Protein AF-A0A9N9NA03-F1 (afdb_monomer)

pLDDT: mean 77.16, std 20.97, range [18.73, 97.06]

Organism: Funneliformis mosseae (NCBI:txid27381)

Solvent-accessible surface area (backbone atoms only — not comparable to full-atom values): 42415 Å² total; per-residue (Å²): 139,78,91,82,86,83,82,83,86,87,76,89,77,85,75,85,78,74,88,87,76,89,76,90,71,92,66,80,55,67,45,73,24,50,6,48,77,30,51,37,33,34,39,37,30,73,83,80,62,50,38,30,40,31,41,61,93,40,67,91,63,52,40,76,57,71,40,74,74,58,75,74,60,81,72,88,59,91,65,48,79,25,54,24,26,35,56,74,34,81,40,78,55,99,85,45,80,44,69,35,32,42,37,37,44,16,36,23,49,70,63,50,47,40,86,78,76,86,76,70,99,81,77,84,80,77,88,72,89,75,80,89,76,89,80,90,81,91,79,93,76,89,79,85,88,79,90,72,88,72,56,69,66,58,56,47,53,57,53,61,73,53,74,72,32,24,30,47,37,29,38,62,71,79,31,38,60,43,69,58,90,51,36,76,43,27,30,53,41,42,40,41,54,79,34,93,91,44,67,56,39,52,37,42,38,38,34,36,63,84,27,36,42,34,39,45,41,56,58,88,49,66,49,72,74,74,78,78,85,77,90,76,96,68,61,78,83,78,73,54,37,52,51,81,73,63,49,77,68,43,80,43,70,64,59,70,64,58,52,52,48,59,66,60,37,86,77,85,53,62,51,66,64,53,56,62,61,22,51,56,77,51,29,42,46,45,85,45,72,58,95,88,34,52,30,40,41,32,26,31,65,84,81,72,39,82,72,48,64,32,61,59,55,74,74,61,57,74,69,51,48,61,73,46,58,63,32,64,30,62,27,84,73,64,42,40,35,42,40,28,61,4,19,21,31,41,36,35,27,34,59,86,76,31,44,69,52,42,72,51,72,40,92,71,33,29,26,35,73,42,50,37,34,31,81,90,61,44,27,38,41,34,36,29,18,58,42,92,92,45,72,56,26,42,35,41,36,35,58,69,49,88,54,93,65,25,60,40,77,47,70,90,30,58,89,79,51,50,102,61,68,65,48,78,47,71,26,66,53,36,45,36,39,32,37,69,85,82,64,48,78,43,56,52,74,73,37,68,71,46,50,54,63,71,47,74,83,81,66,57,97,50,76,66,45,74,49,86,64,67,71,81,78,50,85,84,51,101,59,86,78,33,33,44,36,30,43,71,87,60,54,68,48,58,58,83,40,79,89,54,48,84,66,60,90,78,90,80,91,57,43,55,57,82,67,86,70,52,64,32,44,32,33,30,22,34,91,82,55,30,31,37,40,40,37,45,52,49,40,38,38,31,38,37,29,92,46,95,90,46,78,76,37,83,75,41,44,40,56,62,92,60,80,58,51,62,41,78,78,45,45,25,43,24,75,74,31,37,40,35,36,36,35,40,62,42,96,87,47,96,66,75,52,74,48,77,46,41,44,82,43,103,58,60,59,64,51,32,38,27,48,34,42,23,56,49,48,79,44,66,84,50,28,74,52,72,70,28,39,52,52,45,54,52,49,55,52,52,48,52,53,49,53,52,55,42,42,79,74,39,33,55,49,40,22,41,40,33,63,62,65,48,34,62,50,26,33,54,72,26,65,39,58,74,57,53,47,52,43,72,64,40,61,86,88,44,72,75,51,51,78,40,64,74,91,55,53,53,39,72,74,77,44,82,45,78,35,61,63,59,52,45,50,65,67,29,68,93,44,90,83,63,65,81,82,127

Sequence (726 aa):
MSFKKVEEIITEQSSNEYLSHHDTNLYPTLHVAISPNGQQVATFNTVTLELNMGKVNSLSEISPIKCDALHDIDTSARLVWSLAISNPIDQVDNGDVHAETLIALSCFDEKDMMLGKSLSPTASLTYQHQLGTSSGKDGEIEFHHSSYEVNDEEKARELIKSMSAATWVISTWREVRISTEVDEFGGLVRFLDDDPLDPHTATILVLNVNGIAKTSFNMDNITIKKPPTYDDYSSWWEKLPIFLQPAPRQELIFPLKVQAELKKLYQNTPCLELLSRSIENDYFIIEDYKDRMQVVEMYNMRTNQLEMVFHQRAESVATSFGHGSPAVAISRHKTLLAYCRGANSITIYLMENSLEISTQCFPHIERILLLDFINEDESLLIIAQEKENSPPLIIIWDLFSYMDNAIRVLRDTKKLFPFQQYRLVRNCGTILLIDNSDGSVIPILNDPFIKNILVPSFISKRELIELRLQYLHDSEWDQAVCHTIFNQNGEYFDADSELEKSSIIVNDMEPWVHNKDYGRISAFLDDEKTTQLFIGETTLQVWYRKNKRSKKRLKYIWVIPTKGILIIKSLEIGKREFKVTLSSQSTQSYRENNVVIHWPFKRNTVDDACSALRYLYEKRDDPAGPKKQQHYENLVHKIETSIRKFILKRPVIWRLIDVRYNVMASLVYGRRINLVQQILNTKDSDFSMRYLHTPRLYEWPKKPKKSDLEIAIKCSEGRQRDVVMI

Nearest PDB structures (foldseek):
  7mq9-assembly1_LS  TM=5.103E-01  e=8.212E-05  Homo sapiens
  5o9z-assembly1_L  TM=3.763E-01  e=3.182E-05  Homo sapiens
  5oql-assembly1_d  TM=3.849E-01  e=4.083E-05  Thermochaetoides thermophila DSM 1495
  8h6l-assembly1_4Z  TM=3.999E-01  e=6.087E-05  Homo sapiens
  6ahd-assembly1_Y  TM=3.999E-01  e=5.791E-05  Homo sapiens

Radius of gyration: 33.77 Å; Cα contacts (8 Å, |Δi|>4): 1326; chains: 1; bounding box: 98×68×99 Å

Secondary structure (DSSP, 8-state):
-------------------------SS-SEEEEE-TTS-EEEEEETTT--EEEEEGGGGGG-EE---GGGTT----S--EEEEEEPPPEEEEETTEEEEE-EEEEEEE-TGGG-------S--------------------PPP-------HHHHHHHHHTS---EEEEEETTTTEEEB-TTTT--SEEEEPPPBTTBTTEEEEEEEETTEEEEEEEEGGG---PPPPSS-----GGGGS-B-SSPPPPEEEPPPHHHHHHHHHGGGTS-HHHHHHHSEETTEEEEEEEETTEEEEEEEETTTTEEEEEEEPPHHHHHT-------EEEE-TTS-EEEEE-SSSEEEEEETTT--EEEEEE-TT-SEEEEEEEETTTTEEEEEEESSTTSPPEEEEEETT--STTSEEEE---TTTS-SS-EEEEEETTEEEEEETTT--EEEGGGSHHHHHHHS-S---SSPPEEP--GGGTS---SS--SEEEE-TTS-EEETT-TTTTTT-S-S---TT---SS--EEEEESSTTS-EEEEE-SSEEEEEE-SSTTSPPEEEEEEE-SSSS-EEEEEEEEETTEEEEEEEEEETTEEEEEEEEEEETSSS-HHHHHHHHHHHHHHTTT-S-SHHHHHHHHHHHHHHHHHHHHHHHH-HHHHHHHHHHH-HHHHHHHTT-HHHHHHHHS--TT-GGGS------SEETTTEE---HHHHHHHHHTT-TTSSS--

Mean predicted aligned error: 13.53 Å

Foldseek 3Di:
DDDDDDDDDDDDDDDPPDDDDDDPPPAFQKDKEAAQQRFKMWIAGLVVRWIWIDTPVCPVPIDTQQEPVSVPDDSVDPKYKAKYKYAFFWDADPNDTDTKIKIKMWIDDLVQAAPDDPPDPDDPPPPDDDDDDDDDDDDDDDDDDDDDDDDVVVVVVVVVVDDQIAMWMAIRVVSYTEDDPRGRHGAHKYWAHADPVQRQKIKMWGDTLFFIKIWMARNNQQDQDDDPPDDDPDDPVVRHRYRPDTGDIDGDGDDPVLNVCSNVVPPPDGSRVVQVQQDERQWGWDWDQDPNWIKIWIAGNVVRGTQDIATDDPVLVVQWAAADDKEWEAALLNQWIWIDRQTQKIWIAGSFHNDTLFMDGDPQFRGWDYWYADDRNQWIWTWTHSDVLADTKIWIARQLDPDPLNIDIGRPCCVVVPSADWDWHDHNRWIWIAGSVVRDIDGPCVDPVNVVSVDRPPPPPDDWAWADPVVVVDPPDPDQQQEWEAERVNDIDRCPPPVCVLLDPDDDQCLLDPDPSHHKYKYQQDNSSQWMWIFGFFKTWIWGDPDSPGDIATDAMAGHPDPGGWDWPIWIGYNQWIWTWTWGDDPVDPDIDIDIDIPPPPDDRLLRLLLVLLVLLVSQVRRDDDVSNVSSVVVNVSSLVVNVVCCVVCLSSLSSCCSQRVSLLSCLSSVVQVVNCCLQVPDPPDPSSPPSHDWDQAHPPGHGDDTSVNSNVVVCPPPPPSPPDD

Structure (mmCIF, N/CA/C/O backbone):
data_AF-A0A9N9NA03-F1
#
_entry.id   AF-A0A9N9NA03-F1
#
loop_
_atom_site.group_PDB
_atom_site.id
_atom_site.type_symbol
_atom_site.label_atom_id
_atom_site.label_alt_id
_atom_site.label_comp_id
_atom_site.label_asym_id
_atom_site.label_entity_id
_atom_site.label_seq_id
_atom_site.pdbx_PDB_ins_code
_atom_site.Cartn_x
_atom_site.Cartn_y
_atom_site.Cartn_z
_atom_site.occupancy
_atom_site.B_iso_or_equiv
_atom_site.auth_seq_id
_atom_site.auth_comp_id
_atom_site.auth_asym_id
_atom_site.auth_atom_id
_atom_site.pdbx_PDB_model_num
ATOM 1 N N . MET A 1 1 ? 25.439 -39.654 29.812 1.00 26.84 1 MET A N 1
ATOM 2 C CA . MET A 1 1 ? 26.050 -38.907 30.936 1.00 26.84 1 MET A CA 1
ATOM 3 C C . MET A 1 1 ? 25.451 -37.513 30.911 1.00 26.84 1 MET A C 1
ATOM 5 O O . MET A 1 1 ? 25.436 -36.938 29.843 1.00 26.84 1 MET A O 1
ATOM 9 N N . SER A 1 2 ? 24.941 -36.878 31.952 1.00 21.22 2 SER A N 1
ATOM 10 C CA . SER A 1 2 ? 24.704 -37.194 33.359 1.00 21.22 2 SER A CA 1
ATOM 11 C C . SER A 1 2 ? 24.062 -35.907 33.889 1.00 21.22 2 SER A C 1
ATOM 13 O O . SER A 1 2 ? 24.699 -34.858 33.825 1.00 21.22 2 SER A O 1
ATOM 15 N N . PHE A 1 3 ? 22.806 -35.965 34.330 1.00 18.73 3 PHE A N 1
ATOM 16 C CA . PHE A 1 3 ? 22.117 -34.843 34.969 1.00 18.73 3 PHE A CA 1
ATOM 17 C C . PHE A 1 3 ? 22.853 -34.429 36.254 1.00 18.73 3 PHE A C 1
ATOM 19 O O . PHE A 1 3 ? 23.290 -35.293 37.014 1.00 18.73 3 PHE A O 1
ATOM 26 N N . LYS A 1 4 ? 22.920 -33.126 36.551 1.00 22.53 4 LYS A N 1
ATOM 27 C CA . LYS A 1 4 ? 23.076 -32.649 37.932 1.00 22.53 4 LYS A CA 1
ATOM 28 C C . LYS A 1 4 ? 21.946 -31.691 38.290 1.00 22.53 4 LYS A C 1
ATOM 30 O O . LYS A 1 4 ? 21.875 -30.564 37.818 1.00 22.53 4 LYS A O 1
ATOM 35 N N . LYS A 1 5 ? 21.078 -32.249 39.125 1.00 20.97 5 LYS A N 1
ATOM 36 C CA . LYS A 1 5 ? 20.064 -31.651 39.984 1.00 20.97 5 LYS A CA 1
ATOM 37 C C . LYS A 1 5 ? 20.778 -30.901 41.120 1.00 20.97 5 LYS A C 1
ATOM 39 O O . LYS A 1 5 ? 21.728 -31.452 41.676 1.00 20.97 5 LYS A O 1
ATOM 44 N N . VAL A 1 6 ? 20.315 -29.708 41.481 1.00 22.52 6 VAL A N 1
ATOM 45 C CA . VAL A 1 6 ? 20.455 -29.167 42.842 1.00 22.52 6 VAL A CA 1
ATOM 46 C C . VAL A 1 6 ? 19.093 -28.592 43.214 1.00 22.52 6 VAL A C 1
ATOM 48 O O . VAL A 1 6 ? 18.613 -27.662 42.572 1.00 22.52 6 VAL A O 1
ATOM 51 N N . GLU A 1 7 ? 18.461 -29.245 44.184 1.00 22.05 7 GLU A N 1
ATOM 52 C CA . GLU A 1 7 ? 17.242 -28.824 44.872 1.00 22.05 7 GLU A CA 1
ATOM 53 C C . GLU A 1 7 ? 17.561 -27.755 45.930 1.00 22.05 7 GLU A C 1
ATOM 55 O O . GLU A 1 7 ? 18.606 -27.810 46.574 1.00 22.05 7 GLU A O 1
ATOM 60 N N . GLU A 1 8 ? 16.621 -26.813 46.044 1.00 22.78 8 GLU A N 1
ATOM 61 C CA . GLU A 1 8 ? 16.106 -26.124 47.239 1.00 22.78 8 GLU A CA 1
ATOM 62 C C . GLU A 1 8 ? 17.057 -25.595 48.322 1.00 22.78 8 GLU A C 1
ATOM 64 O O . GLU A 1 8 ? 17.647 -26.350 49.087 1.00 22.78 8 GLU A O 1
ATOM 69 N N . ILE A 1 9 ? 16.978 -24.274 48.538 1.00 22.16 9 ILE A N 1
ATOM 70 C CA . ILE A 1 9 ? 16.694 -23.721 49.871 1.00 22.16 9 ILE A CA 1
ATOM 71 C C . ILE A 1 9 ? 15.591 -22.665 49.716 1.00 22.16 9 ILE A C 1
ATOM 73 O O . ILE A 1 9 ? 15.812 -21.575 49.191 1.00 22.16 9 ILE A O 1
ATOM 77 N N . ILE A 1 10 ? 14.392 -23.036 50.162 1.00 22.62 10 ILE A N 1
ATOM 78 C CA . ILE A 1 10 ? 13.297 -22.134 50.510 1.00 22.62 10 ILE A CA 1
ATOM 79 C C . ILE A 1 10 ? 13.674 -21.490 51.847 1.00 22.62 10 ILE A C 1
ATOM 81 O O . ILE A 1 10 ? 13.855 -22.188 52.841 1.00 22.62 10 ILE A O 1
ATOM 85 N N . THR A 1 11 ? 13.747 -20.165 51.877 1.00 22.81 11 THR A N 1
ATOM 86 C CA . THR A 1 11 ? 13.498 -19.391 53.096 1.00 22.81 11 THR A CA 1
ATOM 87 C C . THR A 1 11 ? 12.529 -18.281 52.745 1.00 22.81 11 THR A C 1
ATOM 89 O O . THR A 1 11 ? 12.858 -17.352 52.010 1.00 22.81 11 THR A O 1
ATOM 92 N N . GLU A 1 12 ? 11.318 -18.447 53.263 1.00 24.17 12 GLU A N 1
ATOM 93 C CA . GLU A 1 12 ? 10.275 -17.445 53.367 1.00 24.17 12 GLU A CA 1
ATOM 94 C C . GLU A 1 12 ? 10.830 -16.177 54.028 1.00 24.17 12 GLU A C 1
ATOM 96 O O . GLU A 1 12 ? 11.242 -16.184 55.187 1.00 24.17 12 GLU A O 1
ATOM 101 N N . GLN A 1 13 ? 10.778 -15.062 53.307 1.00 22.81 13 GLN A N 1
ATOM 102 C CA . GLN A 1 13 ? 10.410 -13.794 53.917 1.00 22.81 13 GLN A CA 1
ATOM 103 C C . GLN A 1 13 ? 9.204 -13.265 53.159 1.00 22.81 13 GLN A C 1
ATOM 105 O O . GLN A 1 13 ? 9.291 -12.679 52.084 1.00 22.81 13 GLN A O 1
ATOM 110 N N . SER A 1 14 ? 8.056 -13.562 53.753 1.00 24.70 14 SER A N 1
ATOM 111 C CA . SER A 1 14 ? 6.792 -12.890 53.543 1.00 24.70 14 SER A CA 1
ATOM 112 C C . SER A 1 14 ? 6.958 -11.379 53.725 1.00 24.70 14 SER A C 1
ATOM 114 O O . SER A 1 14 ? 7.110 -10.901 54.850 1.00 24.70 14 SER A O 1
ATOM 116 N N . SER A 1 15 ? 6.839 -10.619 52.647 1.00 22.41 15 SER A N 1
ATOM 117 C CA . SER A 1 15 ? 6.309 -9.259 52.701 1.00 22.41 15 SER A CA 1
ATOM 118 C C . SER A 1 15 ? 4.974 -9.255 51.964 1.00 22.41 15 SER A C 1
ATOM 120 O O . SER A 1 15 ? 4.866 -8.947 50.781 1.00 22.41 15 SER A O 1
ATOM 122 N N . ASN A 1 16 ? 3.944 -9.653 52.714 1.00 25.59 16 ASN A N 1
ATOM 123 C CA . ASN A 1 16 ? 2.591 -9.149 52.533 1.00 25.59 16 ASN A CA 1
ATOM 124 C C . ASN A 1 16 ? 2.648 -7.617 52.629 1.00 25.59 16 ASN A C 1
ATOM 126 O O . ASN A 1 16 ? 2.580 -7.073 53.727 1.00 25.59 16 ASN A O 1
ATOM 130 N N . GLU A 1 17 ? 2.730 -6.927 51.499 1.00 21.59 17 GLU A N 1
ATOM 131 C CA . GLU A 1 17 ? 2.153 -5.589 51.371 1.00 21.59 17 GLU A CA 1
ATOM 132 C C . GLU A 1 17 ? 0.958 -5.700 50.429 1.00 21.59 17 GLU A C 1
ATOM 134 O O . GLU A 1 17 ? 1.015 -5.480 49.222 1.00 21.59 17 GLU A O 1
ATOM 139 N N . TYR A 1 18 ? -0.146 -6.143 51.028 1.00 22.70 18 TYR A N 1
ATOM 140 C CA . TYR A 1 18 ? -1.476 -5.903 50.504 1.00 22.70 18 TYR A CA 1
ATOM 141 C C . TYR A 1 18 ? -1.729 -4.394 50.457 1.00 22.70 18 TYR A C 1
ATOM 143 O O . TYR A 1 18 ? -1.482 -3.695 51.435 1.00 22.70 18 TYR A O 1
ATOM 151 N N . LEU A 1 19 ? -2.291 -3.955 49.329 1.00 34.03 19 LEU A N 1
ATOM 152 C CA . LEU A 1 19 ? -3.301 -2.902 49.210 1.00 34.03 19 LEU A CA 1
ATOM 153 C C . LEU A 1 19 ? -3.266 -1.779 50.262 1.00 34.03 19 LEU A C 1
ATOM 155 O O . LEU A 1 19 ? -3.949 -1.869 51.278 1.00 34.03 19 LEU A O 1
ATOM 159 N N . SER A 1 20 ? -2.651 -0.648 49.912 1.00 24.62 20 SER A N 1
ATOM 160 C CA . SER A 1 20 ? -3.235 0.670 50.207 1.00 24.62 20 SER A CA 1
ATOM 161 C C . SER A 1 20 ? -2.508 1.792 49.460 1.00 24.62 20 SER A C 1
ATOM 163 O O . SER A 1 20 ? -1.786 2.578 50.063 1.00 24.62 20 SER A O 1
ATOM 165 N N . HIS A 1 21 ? -2.749 1.932 48.159 1.00 23.14 21 HIS A N 1
ATOM 166 C CA . HIS A 1 21 ? -2.772 3.264 47.558 1.00 23.14 21 HIS A CA 1
ATOM 167 C C . HIS A 1 21 ? -3.970 3.351 46.615 1.00 23.14 21 HIS A C 1
ATOM 169 O O . HIS A 1 21 ? -4.101 2.603 45.653 1.00 23.14 21 HIS A O 1
ATOM 175 N N . HIS A 1 22 ? -4.905 4.219 46.994 1.00 28.77 22 HIS A N 1
ATOM 176 C CA . HIS A 1 22 ? -6.029 4.642 46.180 1.00 28.77 22 HIS A CA 1
ATOM 177 C C . HIS A 1 22 ? -5.500 5.382 44.944 1.00 28.77 22 HIS A C 1
ATOM 179 O O . HIS A 1 22 ? -5.194 6.566 45.046 1.00 28.77 22 HIS A O 1
ATOM 185 N N . ASP A 1 23 ? -5.429 4.712 43.793 1.00 27.19 23 ASP A N 1
ATOM 186 C CA . ASP A 1 23 ? -5.342 5.387 42.494 1.00 27.19 23 ASP A CA 1
ATOM 187 C C . ASP A 1 23 ? -6.761 5.664 41.988 1.00 27.19 23 ASP A C 1
ATOM 189 O O . ASP A 1 23 ? -7.542 4.765 41.669 1.00 27.19 23 ASP A O 1
ATOM 193 N N . THR A 1 24 ? -7.128 6.939 41.972 1.00 29.62 24 THR A N 1
ATOM 194 C CA . THR A 1 24 ? -8.460 7.447 41.632 1.00 29.62 24 THR A CA 1
ATOM 195 C C . THR A 1 24 ? -8.711 7.649 40.132 1.00 29.62 24 THR A C 1
ATOM 197 O O . THR A 1 24 ? -9.768 8.161 39.800 1.00 29.62 24 THR A O 1
ATOM 200 N N . ASN A 1 25 ? -7.844 7.195 39.215 1.00 41.09 25 ASN A N 1
ATOM 201 C CA . ASN A 1 25 ? -8.033 7.367 37.761 1.00 41.09 25 ASN A CA 1
ATOM 202 C C . ASN A 1 25 ? -7.720 6.083 36.961 1.00 41.09 25 ASN A C 1
ATOM 204 O O . ASN A 1 25 ? -6.681 5.996 36.312 1.00 41.09 25 ASN A O 1
ATOM 208 N N . LEU A 1 26 ? -8.598 5.071 36.992 1.00 53.31 26 LEU A N 1
ATOM 209 C CA . LEU A 1 26 ? -8.409 3.847 36.184 1.00 53.31 26 LEU A CA 1
ATOM 210 C C . LEU A 1 26 ? -8.771 4.017 34.693 1.00 53.31 26 LEU A C 1
ATOM 212 O O . LEU A 1 26 ? -8.315 3.226 33.871 1.00 53.31 26 LEU A O 1
ATOM 216 N N . TYR A 1 27 ? -9.561 5.034 34.334 1.00 65.75 27 TYR A N 1
ATOM 217 C CA . TYR A 1 27 ? -10.072 5.238 32.975 1.00 65.75 27 TYR A CA 1
ATOM 218 C C . TYR A 1 27 ? -9.761 6.654 32.473 1.00 65.75 27 TYR A C 1
ATOM 220 O O . TYR A 1 27 ? -9.756 7.595 33.271 1.00 65.75 27 TYR A O 1
ATOM 228 N N . PRO A 1 28 ? -9.457 6.823 31.172 1.00 72.19 28 PRO A N 1
ATOM 229 C CA . PRO A 1 28 ? -9.127 8.129 30.623 1.00 72.19 28 PRO A CA 1
ATOM 230 C C . PRO A 1 28 ? -10.335 9.066 30.685 1.00 72.19 28 PRO A C 1
ATOM 232 O O . PRO A 1 28 ? -11.451 8.659 30.396 1.00 72.19 28 PRO A O 1
ATOM 235 N N . THR A 1 29 ? -10.098 10.334 31.009 1.00 82.50 29 THR A N 1
ATOM 236 C CA . THR A 1 29 ? -11.147 11.366 31.054 1.00 82.50 29 THR A CA 1
ATOM 237 C C . THR A 1 29 ? -11.575 11.827 29.663 1.00 82.50 29 THR A C 1
ATOM 239 O O . THR A 1 29 ? -12.730 12.171 29.445 1.00 82.50 29 THR A O 1
ATOM 242 N N . LEU A 1 30 ? -10.649 11.828 28.702 1.00 87.75 30 LEU A N 1
ATOM 243 C CA . LEU A 1 30 ? -10.904 12.219 27.318 1.00 87.75 30 LEU A CA 1
ATOM 244 C C . LEU A 1 30 ? -10.993 10.982 26.420 1.00 87.75 30 LEU A C 1
ATOM 246 O O . LEU A 1 30 ? -10.099 10.140 26.419 1.00 87.75 30 LEU A O 1
ATOM 250 N N . HIS A 1 31 ? -12.018 10.879 25.589 1.00 90.06 31 HIS A N 1
ATOM 251 C CA . HIS A 1 31 ? -12.157 9.854 24.557 1.00 90.06 31 HIS A CA 1
ATOM 252 C C . HIS A 1 31 ? -12.099 10.512 23.187 1.00 90.06 31 HIS A C 1
ATOM 254 O O . HIS A 1 31 ? -12.648 11.591 22.997 1.00 90.06 31 HIS A O 1
ATOM 260 N N . VAL A 1 32 ? -11.420 9.871 22.236 1.00 93.06 32 VAL A N 1
ATOM 261 C CA . VAL A 1 32 ? -11.259 10.383 20.872 1.00 93.06 32 VAL A CA 1
ATOM 262 C C . VAL A 1 32 ? -11.540 9.257 19.891 1.00 93.06 32 VAL A C 1
ATOM 264 O O . VAL A 1 32 ? -11.045 8.141 20.066 1.00 93.06 32 VAL A O 1
ATOM 267 N N . ALA A 1 33 ? -12.319 9.552 18.858 1.00 94.12 33 ALA A N 1
ATOM 268 C CA . ALA A 1 33 ? -12.650 8.622 17.789 1.00 94.12 33 ALA A CA 1
ATOM 269 C C . ALA A 1 33 ? -12.425 9.271 16.423 1.00 94.12 33 ALA A C 1
ATOM 271 O O . ALA A 1 33 ? -12.601 10.477 16.275 1.00 94.12 33 ALA A O 1
ATOM 272 N N . ILE A 1 34 ? -12.049 8.461 15.434 1.00 94.38 34 ILE A N 1
ATOM 273 C CA . ILE A 1 34 ? -11.840 8.880 14.043 1.00 94.38 34 ILE A CA 1
ATOM 274 C C . ILE A 1 34 ? -12.812 8.091 13.168 1.00 94.38 34 ILE A C 1
ATOM 276 O O . ILE A 1 34 ? -12.927 6.872 13.340 1.00 94.38 34 ILE A O 1
ATOM 280 N N . SER A 1 35 ? -13.482 8.762 12.230 1.00 94.38 35 SER A N 1
ATOM 281 C CA . SER A 1 35 ? -14.422 8.113 11.308 1.00 94.38 35 SER A CA 1
ATOM 282 C C . SER A 1 35 ? -13.736 7.040 10.450 1.00 94.38 35 SER A C 1
ATOM 284 O O . SER A 1 35 ? -12.522 7.129 10.235 1.00 94.38 35 SER A O 1
ATOM 286 N N . PRO A 1 36 ? -14.467 6.024 9.949 1.00 92.19 36 PRO A N 1
ATOM 287 C CA . PRO A 1 36 ? -13.928 4.975 9.072 1.00 92.19 36 PRO A CA 1
ATOM 288 C C . PRO A 1 36 ? -13.042 5.487 7.925 1.00 92.19 36 PRO A C 1
ATOM 290 O O . PRO A 1 36 ? -11.953 4.964 7.705 1.00 92.19 36 PRO A O 1
ATOM 293 N N . ASN A 1 37 ? -13.439 6.573 7.261 1.00 90.12 37 ASN A N 1
ATOM 294 C CA . ASN A 1 37 ? -12.686 7.192 6.166 1.00 90.12 37 ASN A CA 1
ATOM 295 C C . ASN A 1 37 ? -11.498 8.074 6.612 1.00 90.12 37 ASN A C 1
ATOM 297 O O . ASN A 1 37 ? -10.807 8.650 5.769 1.00 90.12 37 ASN A O 1
ATOM 301 N N . GLY A 1 38 ? -11.267 8.219 7.920 1.00 90.31 38 GLY A N 1
ATOM 302 C CA . GLY A 1 38 ? -10.149 8.974 8.482 1.00 90.31 38 GLY A CA 1
ATOM 303 C C . GLY A 1 38 ? -10.307 10.501 8.487 1.00 90.31 38 GLY A C 1
ATOM 304 O O . GLY A 1 38 ? -9.324 11.185 8.775 1.00 90.31 38 GLY A O 1
ATOM 305 N N . GLN A 1 39 ? -11.481 11.053 8.148 1.00 91.31 39 GLN A N 1
ATOM 306 C CA . GLN A 1 39 ? -11.662 12.498 7.918 1.00 91.31 39 GLN A CA 1
ATOM 307 C C . GLN A 1 39 ? -12.278 13.270 9.091 1.00 91.31 39 GLN A C 1
ATOM 309 O O . GLN A 1 39 ? -11.923 14.436 9.297 1.00 91.31 39 GLN A O 1
ATOM 314 N N . GLN A 1 40 ? -13.192 12.653 9.841 1.00 93.56 40 GLN A N 1
ATOM 315 C CA . GLN A 1 40 ? -13.866 13.271 10.985 1.00 93.56 40 GLN A CA 1
ATOM 316 C C . GLN A 1 40 ? -13.257 12.783 12.294 1.00 93.56 40 GLN A C 1
ATOM 318 O O . GLN A 1 40 ? -12.793 11.646 12.397 1.00 93.56 40 GLN A O 1
ATOM 323 N N . VAL A 1 41 ? -13.286 13.646 13.303 1.00 94.88 41 VAL A N 1
ATOM 324 C CA . VAL A 1 41 ? -12.875 13.340 14.669 1.00 94.88 41 VAL A CA 1
ATOM 325 C C . VAL A 1 41 ? -13.981 13.744 15.636 1.00 94.88 41 VAL A C 1
ATOM 327 O O . VAL A 1 41 ? -14.576 14.812 15.495 1.00 94.88 41 VAL A O 1
ATOM 330 N N . ALA A 1 42 ? -14.241 12.894 16.623 1.00 95.06 42 ALA A N 1
ATOM 331 C CA . ALA A 1 42 ? -15.073 13.215 17.776 1.00 95.06 42 ALA A CA 1
ATOM 332 C C . ALA A 1 42 ? -14.227 13.169 19.045 1.00 95.06 42 ALA A C 1
ATOM 334 O O . ALA A 1 42 ? -13.369 12.289 19.181 1.00 95.06 42 ALA A O 1
ATOM 335 N N . THR A 1 43 ? -14.491 14.080 19.978 1.00 93.62 43 THR A N 1
ATOM 336 C CA . THR A 1 43 ? -13.910 14.062 21.321 1.00 93.62 43 THR A CA 1
ATOM 337 C C . THR A 1 43 ? -15.011 14.106 22.370 1.00 93.62 43 THR A C 1
ATOM 339 O O . THR A 1 43 ? -16.006 14.803 22.200 1.00 93.62 43 THR A O 1
ATOM 342 N N . PHE A 1 44 ? -14.847 13.351 23.451 1.00 91.56 44 PHE A N 1
ATOM 343 C CA . PHE A 1 44 ? -15.792 13.323 24.563 1.00 91.56 44 PHE A CA 1
ATOM 344 C C . PHE A 1 44 ? -15.042 13.379 25.886 1.00 91.56 44 PHE A C 1
ATOM 346 O O . PHE A 1 44 ? -14.154 12.558 26.123 1.00 91.56 44 PHE A O 1
ATOM 353 N N . ASN A 1 45 ? -15.386 14.338 26.739 1.00 88.50 45 ASN A N 1
ATOM 354 C CA . ASN A 1 45 ? -14.829 14.454 28.080 1.00 88.50 45 ASN A CA 1
ATOM 355 C C . ASN A 1 45 ? -15.831 13.900 29.100 1.00 88.50 45 ASN A C 1
ATOM 357 O O . ASN A 1 45 ? -16.909 14.453 29.273 1.00 88.50 45 ASN A O 1
ATOM 361 N N . THR A 1 46 ? -15.473 12.829 29.804 1.00 84.06 46 THR A N 1
ATOM 362 C CA . THR A 1 46 ? -16.365 12.146 30.756 1.00 84.06 46 THR A CA 1
ATOM 363 C C . THR A 1 46 ? -16.637 12.961 32.022 1.00 84.06 46 THR A C 1
ATOM 365 O O . THR A 1 46 ? -17.564 12.640 32.759 1.00 84.06 46 THR A O 1
ATOM 368 N N . VAL A 1 47 ? -15.818 13.981 32.309 1.00 82.12 47 VAL A N 1
ATOM 369 C CA . VAL A 1 47 ? -15.946 14.845 33.493 1.00 82.12 47 VAL A CA 1
ATOM 370 C C . VAL A 1 47 ? -16.836 16.046 33.193 1.00 82.12 47 VAL A C 1
ATOM 372 O O . VAL A 1 47 ? -17.721 16.357 33.983 1.00 82.12 47 VAL A O 1
ATOM 375 N N . THR A 1 48 ? -16.608 16.725 32.064 1.00 84.50 48 THR A N 1
ATOM 376 C CA . THR A 1 48 ? -17.427 17.883 31.655 1.00 84.50 48 THR A CA 1
ATOM 377 C C . THR A 1 48 ? -18.680 17.480 30.879 1.00 84.50 48 THR A C 1
ATOM 379 O O . THR A 1 48 ? -19.572 18.305 30.714 1.00 84.50 48 THR A O 1
ATOM 382 N N . LEU A 1 49 ? -18.755 16.224 30.418 1.00 84.75 49 LEU A N 1
ATOM 383 C CA . LEU A 1 49 ? -19.766 15.700 29.490 1.00 84.75 49 LEU A CA 1
ATOM 384 C C . LEU A 1 49 ? -19.826 16.464 28.158 1.00 84.75 49 LEU A C 1
ATOM 386 O O . LEU A 1 49 ? -20.807 16.382 27.422 1.00 84.75 49 LEU A O 1
ATOM 390 N N . GLU A 1 50 ? -18.755 17.182 27.818 1.00 88.25 50 GLU A N 1
ATOM 391 C CA . GLU A 1 50 ? -18.647 17.911 26.560 1.00 88.25 50 GLU A CA 1
ATOM 392 C C . GLU A 1 50 ? -18.326 16.943 25.422 1.00 88.25 50 GLU A C 1
ATOM 394 O O . GLU A 1 50 ? -17.283 16.278 25.413 1.00 88.25 50 GLU A O 1
ATOM 399 N N . LEU A 1 51 ? -19.234 16.893 24.449 1.00 91.56 51 LEU A N 1
ATOM 400 C CA . LEU A 1 51 ? -19.064 16.183 23.193 1.00 91.56 51 LEU A CA 1
ATOM 401 C C . LEU A 1 51 ? -18.745 17.187 22.090 1.00 91.56 51 LEU A C 1
ATOM 403 O O . LEU A 1 51 ? -19.506 18.125 21.860 1.00 91.56 51 LEU A O 1
ATOM 407 N N . ASN A 1 52 ? -17.645 16.969 21.377 1.00 92.44 52 ASN A N 1
ATOM 408 C CA . ASN A 1 52 ? -17.235 17.829 20.279 1.00 92.44 52 ASN A CA 1
ATOM 409 C C . ASN A 1 52 ? -16.932 17.031 19.012 1.00 92.44 52 ASN A C 1
ATOM 411 O O . ASN A 1 52 ? -16.569 15.854 19.063 1.00 92.44 52 ASN A O 1
ATOM 415 N N . MET A 1 53 ? -17.032 17.702 17.868 1.00 92.94 53 MET A N 1
ATOM 416 C CA . MET A 1 53 ? -16.776 17.130 16.551 1.00 92.94 53 MET A CA 1
ATOM 417 C C . MET A 1 53 ? -16.036 18.128 15.665 1.00 92.94 53 MET A C 1
ATOM 419 O O . MET A 1 53 ? -16.248 19.335 15.748 1.00 92.94 53 MET A O 1
ATOM 423 N N . GLY A 1 54 ? -15.166 17.627 14.797 1.00 90.94 54 GLY A N 1
ATOM 424 C CA . GLY A 1 54 ? -14.537 18.434 13.764 1.00 90.94 54 GLY A CA 1
ATOM 425 C C . GLY A 1 54 ? -13.844 17.585 12.711 1.00 90.94 54 GLY A C 1
ATOM 426 O O . GLY A 1 54 ? -13.911 16.356 12.717 1.00 90.94 54 GLY A O 1
ATOM 427 N N . LYS A 1 55 ? -13.126 18.256 11.811 1.00 90.69 55 LYS A N 1
ATOM 428 C CA . LYS A 1 55 ? -12.296 17.595 10.799 1.00 90.69 55 LYS A CA 1
ATOM 429 C C . LYS A 1 55 ? -10.889 17.371 11.335 1.00 90.69 55 LYS A C 1
ATOM 431 O O . LYS A 1 55 ? -10.303 18.262 11.943 1.00 90.69 55 LYS A O 1
ATOM 436 N N . VAL A 1 56 ? -10.294 16.228 11.003 1.00 87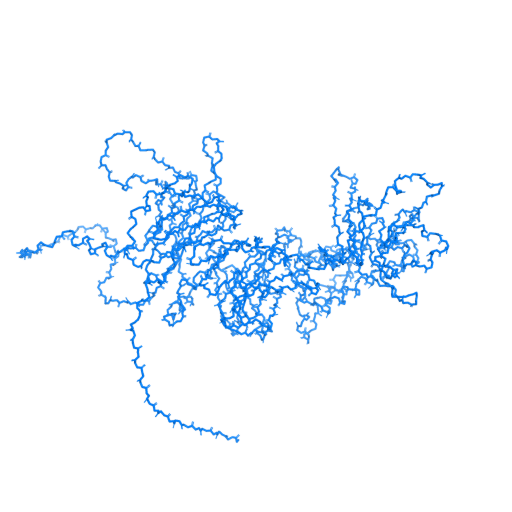.38 56 VAL A N 1
ATOM 437 C CA . VAL A 1 56 ? -8.916 15.870 11.397 1.00 87.38 56 VAL A CA 1
ATOM 438 C C . VAL A 1 56 ? -7.889 16.930 10.975 1.00 87.38 56 VAL A C 1
ATOM 440 O O . VAL A 1 56 ? -6.945 17.217 11.709 1.00 87.38 56 VAL A O 1
ATOM 443 N N . ASN A 1 57 ? -8.076 17.544 9.804 1.00 83.69 57 ASN A N 1
ATOM 444 C CA . ASN A 1 57 ? -7.152 18.551 9.270 1.00 83.69 57 ASN A CA 1
ATOM 445 C C . ASN A 1 57 ? -7.337 19.950 9.885 1.00 83.69 57 ASN A C 1
ATOM 447 O O . ASN A 1 57 ? -6.483 20.809 9.677 1.00 83.69 57 ASN A O 1
ATOM 451 N N . SER A 1 58 ? -8.412 20.159 10.651 1.00 84.50 58 SER A N 1
ATOM 452 C CA . SER A 1 58 ? -8.784 21.433 11.273 1.00 84.50 58 SER A CA 1
ATOM 453 C C . SER A 1 58 ? -9.157 21.221 12.744 1.00 84.50 58 SER A C 1
ATOM 455 O O . SER A 1 58 ? -10.235 21.614 13.180 1.00 84.50 58 SER A O 1
ATOM 457 N N . LEU A 1 59 ? -8.277 20.596 13.538 1.00 81.88 59 LEU A N 1
ATOM 458 C CA . LEU A 1 59 ? -8.559 20.344 14.964 1.00 81.88 59 LEU A CA 1
ATOM 459 C C . LEU A 1 59 ? -8.816 21.626 15.780 1.00 81.88 59 LEU A C 1
ATOM 461 O O . LEU A 1 59 ? -9.452 21.567 16.825 1.00 81.88 59 LEU A O 1
ATOM 465 N N . SER A 1 60 ? -8.352 22.787 15.309 1.00 75.44 60 SER A N 1
ATOM 466 C CA . SER A 1 60 ? -8.651 24.091 15.916 1.00 75.44 60 SER A CA 1
ATOM 467 C C . SER A 1 60 ? -10.103 24.548 15.726 1.00 75.44 60 SER A C 1
ATOM 469 O O . SER A 1 60 ? -10.525 25.490 16.385 1.00 75.44 60 SER A O 1
ATOM 471 N N . GLU A 1 61 ? -10.848 23.918 14.816 1.00 79.88 61 GLU A N 1
ATOM 472 C CA . GLU A 1 61 ? -12.235 24.248 14.461 1.00 79.88 61 GLU A CA 1
ATOM 473 C C . GLU A 1 61 ? -13.234 23.219 15.019 1.00 79.88 61 GLU A C 1
ATOM 475 O O . GLU A 1 61 ? -14.362 23.129 14.543 1.00 79.88 61 GLU A O 1
ATOM 480 N N . ILE A 1 62 ? -12.825 22.411 16.002 1.00 84.44 62 ILE A N 1
ATOM 481 C CA . IL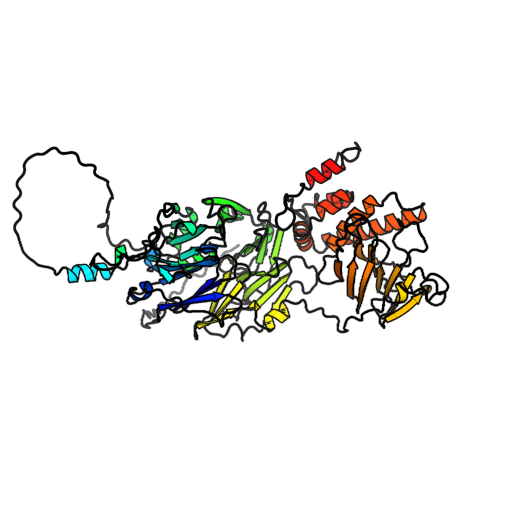E A 1 62 ? -13.721 21.461 16.667 1.00 84.44 62 ILE A CA 1
ATOM 482 C C . ILE A 1 62 ? -14.852 22.234 17.364 1.00 84.44 62 ILE A C 1
ATOM 484 O O . ILE A 1 62 ? -14.600 23.119 18.183 1.00 84.44 62 ILE A O 1
ATOM 488 N N . SER A 1 63 ? -16.096 21.889 17.037 1.00 86.50 63 SER A N 1
ATOM 489 C CA . SER A 1 63 ? -17.302 22.518 17.572 1.00 86.50 63 SER A CA 1
ATOM 490 C C . SER A 1 63 ? -17.994 21.619 18.601 1.00 86.50 63 SER A C 1
ATOM 492 O O . SER A 1 63 ? -18.082 20.406 18.373 1.00 86.50 63 SER A O 1
ATOM 494 N N . PRO A 1 64 ? -18.526 22.188 19.697 1.00 89.56 64 PRO A N 1
ATOM 495 C CA . PRO A 1 64 ? -19.353 21.442 20.636 1.00 89.56 64 PRO A CA 1
ATOM 496 C C . PRO A 1 64 ? -20.681 21.048 19.989 1.00 89.56 64 PRO A C 1
ATOM 498 O O . PRO A 1 64 ? -21.260 21.833 19.238 1.00 89.56 64 PRO A O 1
ATOM 501 N N . ILE A 1 65 ? -21.165 19.851 20.312 1.00 86.88 65 ILE A N 1
ATOM 502 C CA . ILE A 1 65 ? -22.484 19.353 19.916 1.00 86.88 65 ILE A CA 1
ATOM 503 C C . ILE A 1 65 ? -23.424 19.516 21.101 1.00 86.88 65 ILE A C 1
ATOM 505 O O . ILE A 1 65 ? -23.175 18.977 22.182 1.00 86.88 65 ILE A O 1
ATOM 509 N N . LYS A 1 66 ? -24.522 20.244 20.904 1.00 82.19 66 LYS A N 1
ATOM 510 C CA . LYS A 1 66 ? -25.489 20.509 21.973 1.00 82.19 66 LYS A CA 1
ATOM 511 C C . LYS A 1 66 ? -26.535 19.405 22.048 1.00 82.19 66 LYS A C 1
ATOM 513 O O . LYS A 1 66 ? -27.605 19.528 21.474 1.00 82.19 66 LYS A O 1
ATOM 518 N N . CYS A 1 67 ? -26.238 18.327 22.767 1.00 77.56 67 CYS A N 1
ATOM 519 C CA . CYS A 1 67 ? -27.205 17.255 22.984 1.00 77.56 67 CYS A CA 1
ATOM 520 C C . CYS A 1 67 ? -27.702 17.248 24.434 1.00 77.56 67 CYS A C 1
ATOM 522 O O . CYS A 1 67 ? -26.995 16.780 25.326 1.00 77.56 67 CYS A O 1
ATOM 524 N N . ASP A 1 68 ? -28.937 17.709 24.658 1.00 71.38 68 ASP A N 1
ATOM 525 C CA . ASP A 1 68 ? -29.546 17.790 25.998 1.00 71.38 68 ASP A CA 1
ATOM 526 C C . ASP A 1 68 ? -29.571 16.432 26.724 1.00 71.38 68 ASP A C 1
ATOM 528 O O . ASP A 1 68 ? -29.432 16.373 27.942 1.00 71.38 68 ASP A O 1
ATOM 532 N N . ALA A 1 69 ? -29.660 15.328 25.971 1.00 68.44 69 ALA A N 1
ATOM 533 C CA . ALA A 1 69 ? -29.674 13.967 26.510 1.00 68.44 69 ALA A CA 1
ATOM 534 C C . ALA A 1 69 ? -28.381 13.573 27.253 1.00 68.44 69 ALA A C 1
ATOM 536 O O . ALA A 1 69 ? -28.387 12.593 27.996 1.00 68.44 69 ALA A O 1
ATOM 537 N N . LEU A 1 70 ? -27.274 14.303 27.059 1.00 71.00 70 LEU A N 1
ATOM 538 C CA . LEU A 1 70 ? -26.024 14.068 27.787 1.00 71.00 70 LEU A CA 1
ATOM 539 C C . LEU A 1 70 ? -26.090 14.572 29.236 1.00 71.00 70 LEU A C 1
ATOM 541 O O . LEU A 1 70 ? -25.362 14.059 30.081 1.00 71.00 70 LEU A O 1
ATOM 545 N N . HIS A 1 71 ? -26.960 15.540 29.545 1.00 66.44 71 HIS A N 1
ATOM 546 C CA . HIS A 1 71 ? -27.100 16.091 30.898 1.00 66.44 71 HIS A CA 1
ATOM 547 C C . HIS A 1 71 ? -27.819 15.145 31.871 1.00 66.44 71 HIS A C 1
ATOM 549 O O . HIS A 1 71 ? -27.645 15.277 33.080 1.00 66.44 71 HIS A O 1
ATOM 555 N N . ASP A 1 72 ? -28.570 14.173 31.349 1.00 62.56 72 ASP A N 1
ATOM 556 C CA . ASP A 1 72 ? -29.306 13.177 32.136 1.00 62.56 72 ASP A CA 1
ATOM 557 C C . ASP A 1 72 ? -28.444 11.957 32.525 1.00 62.56 72 ASP A C 1
ATOM 559 O O . ASP A 1 72 ? -28.920 11.030 33.184 1.00 62.56 72 ASP A O 1
ATOM 563 N N . ILE A 1 73 ? -27.173 11.925 32.107 1.00 67.75 73 ILE A N 1
ATOM 564 C CA . ILE A 1 73 ? -26.249 10.821 32.376 1.00 67.75 73 ILE A CA 1
ATOM 565 C C . ILE A 1 73 ? -25.714 10.934 33.807 1.00 67.75 73 ILE A C 1
ATOM 567 O O . ILE A 1 73 ? -24.947 11.842 34.132 1.00 67.75 73 ILE A O 1
ATOM 571 N N . ASP A 1 74 ? -26.043 9.955 34.649 1.00 61.38 74 ASP A N 1
ATOM 572 C CA . ASP A 1 74 ? -25.429 9.824 35.969 1.00 61.38 74 ASP A CA 1
ATOM 573 C C . ASP A 1 74 ? -23.979 9.313 35.843 1.00 61.38 74 ASP A C 1
ATOM 575 O O . ASP A 1 74 ? -23.715 8.171 35.468 1.00 61.38 74 ASP A O 1
ATOM 579 N N . THR A 1 75 ? -23.014 10.181 36.147 1.00 61.19 75 THR A N 1
ATOM 580 C CA . THR A 1 75 ? -21.571 9.882 36.121 1.00 61.19 75 THR A CA 1
ATOM 581 C C . THR A 1 75 ? -21.026 9.401 37.467 1.00 61.19 75 THR A C 1
ATOM 583 O O . THR A 1 75 ? -19.821 9.190 37.608 1.00 61.19 75 THR A O 1
ATOM 586 N N . SER A 1 76 ? -21.884 9.221 38.477 1.00 55.50 76 SER A N 1
ATOM 587 C CA . SER A 1 76 ? -21.461 8.866 39.837 1.00 55.50 76 SER A CA 1
ATOM 588 C C . SER A 1 76 ? -20.970 7.416 39.983 1.00 55.50 76 SER A C 1
ATOM 590 O O . SER A 1 76 ? -20.239 7.103 40.930 1.00 55.50 76 SER A O 1
ATOM 592 N N . ALA A 1 77 ? -21.306 6.532 39.036 1.00 57.62 77 ALA A N 1
ATOM 593 C CA . ALA A 1 77 ? -20.790 5.167 38.953 1.00 57.62 77 ALA A CA 1
ATOM 594 C C . ALA A 1 77 ? -19.455 5.105 38.180 1.00 57.62 77 ALA A C 1
ATOM 596 O O . ALA A 1 77 ? -19.223 5.852 37.233 1.00 57.62 77 ALA A O 1
ATOM 597 N N . ARG A 1 78 ? -18.559 4.178 38.558 1.00 55.94 78 ARG A N 1
ATOM 598 C CA . ARG A 1 78 ? -17.297 3.909 37.835 1.00 55.94 78 ARG A CA 1
ATOM 599 C C . ARG A 1 78 ? -17.584 3.255 36.475 1.00 55.94 78 ARG A C 1
ATOM 601 O O . ARG A 1 78 ? -17.484 2.038 36.351 1.00 55.94 78 ARG A O 1
ATOM 608 N N . LEU A 1 79 ? -17.955 4.062 35.486 1.00 69.75 79 LEU A N 1
ATOM 609 C CA . LEU A 1 79 ? -18.285 3.625 34.131 1.00 69.75 79 LEU A CA 1
ATOM 610 C C . LEU A 1 79 ? -17.073 3.733 33.198 1.00 69.75 79 LEU A C 1
ATOM 612 O O . LEU A 1 79 ? -16.303 4.695 33.244 1.00 69.75 79 LEU A O 1
ATOM 616 N N . VAL A 1 80 ? -16.930 2.738 32.330 1.00 81.06 80 VAL A N 1
ATOM 617 C CA . VAL A 1 80 ? -16.027 2.731 31.180 1.00 81.06 80 VAL A CA 1
ATOM 618 C C . VAL A 1 80 ? -16.776 3.292 29.980 1.00 81.06 80 VAL A C 1
ATOM 620 O O . VAL A 1 80 ? -17.950 2.985 29.784 1.00 81.06 80 VAL A O 1
ATOM 623 N N . TRP A 1 81 ? -16.088 4.091 29.165 1.00 86.88 81 TRP A N 1
ATOM 624 C CA . TRP A 1 81 ? -16.678 4.746 28.001 1.00 86.88 81 TRP A CA 1
ATOM 625 C C . TRP A 1 81 ? -16.039 4.292 26.690 1.00 86.88 81 TRP A C 1
ATOM 627 O O . TRP A 1 81 ? -14.822 4.097 26.588 1.00 86.88 81 TRP A O 1
ATOM 637 N N . SER A 1 82 ? -16.861 4.174 25.651 1.00 91.12 82 SER A N 1
ATOM 638 C CA . SER A 1 82 ? -16.428 3.960 24.273 1.00 91.12 82 SER A CA 1
ATOM 639 C C . SER A 1 82 ? -17.078 4.984 23.348 1.00 91.12 82 SER A C 1
ATOM 641 O O . SER A 1 82 ? -18.254 5.303 23.496 1.00 91.12 82 SER A O 1
ATOM 643 N N . LEU A 1 83 ? -16.301 5.498 22.395 1.00 94.25 83 LEU A N 1
ATOM 644 C CA . LEU A 1 83 ? -16.722 6.532 21.454 1.00 94.25 83 LEU A CA 1
ATOM 645 C C . LEU A 1 83 ? -16.472 6.057 20.020 1.00 94.25 83 LEU A C 1
ATOM 647 O O . LEU A 1 83 ? -15.396 5.530 19.710 1.00 94.25 83 LEU A O 1
ATOM 651 N N . ALA A 1 84 ? -17.443 6.297 19.144 1.00 95.56 84 ALA A N 1
ATOM 652 C CA . ALA A 1 84 ? -17.316 6.133 17.703 1.00 95.56 84 ALA A CA 1
ATOM 653 C C . ALA A 1 84 ? -18.015 7.274 16.960 1.00 95.56 84 ALA A C 1
ATOM 655 O O . ALA A 1 84 ? -18.967 7.867 17.456 1.00 95.56 84 ALA A O 1
ATOM 656 N N . ILE A 1 85 ? -17.543 7.551 15.750 1.00 95.94 85 ILE A N 1
ATOM 657 C CA . ILE A 1 85 ? -18.113 8.538 14.833 1.00 95.94 85 ILE A CA 1
ATOM 658 C C . ILE A 1 85 ? -18.219 7.902 13.444 1.00 95.94 85 ILE A C 1
ATOM 660 O O . ILE A 1 85 ? -17.307 7.177 13.037 1.00 95.94 85 ILE A O 1
ATOM 664 N N . SER A 1 86 ? -19.338 8.104 12.750 1.00 94.69 86 SER A N 1
ATOM 665 C CA . SER A 1 86 ? -19.553 7.588 11.395 1.00 94.69 86 SER A CA 1
ATOM 666 C C . SER A 1 86 ? -18.843 8.451 10.349 1.00 94.69 86 SER A C 1
ATOM 668 O O . SER A 1 86 ? -18.332 9.534 10.643 1.00 94.69 86 SER A O 1
ATOM 670 N N . ASN A 1 87 ? -18.814 7.991 9.100 1.00 93.50 87 ASN A N 1
ATOM 671 C CA . ASN A 1 87 ? -18.533 8.893 7.989 1.00 93.50 87 ASN A CA 1
ATOM 672 C C . ASN A 1 87 ? -19.702 9.889 7.815 1.00 93.50 87 ASN A C 1
ATOM 674 O O . ASN A 1 87 ? -20.824 9.585 8.243 1.00 93.50 87 ASN A O 1
ATOM 678 N N . PRO A 1 88 ? -19.458 11.067 7.211 1.00 91.81 88 PRO A N 1
ATOM 679 C CA . PRO A 1 88 ? -20.529 11.975 6.820 1.00 91.81 88 PRO A CA 1
ATOM 680 C C . PRO A 1 88 ? -21.362 11.373 5.689 1.00 91.81 88 PRO A C 1
ATOM 682 O O . PRO A 1 88 ? -20.804 10.944 4.681 1.00 91.81 88 PRO A O 1
ATOM 685 N N . ILE A 1 89 ? -22.681 11.395 5.845 1.00 89.19 89 ILE A N 1
ATOM 686 C CA . ILE A 1 89 ? -23.653 10.955 4.845 1.00 89.19 89 ILE A CA 1
ATOM 687 C C . ILE A 1 89 ? -24.442 12.182 4.395 1.00 89.19 89 ILE A C 1
ATOM 689 O O . ILE A 1 89 ? -25.048 12.875 5.214 1.00 89.19 89 ILE A O 1
ATOM 693 N N . ASP A 1 90 ? -24.438 12.449 3.091 1.00 87.06 90 ASP A N 1
ATOM 694 C CA . ASP A 1 90 ? -25.206 13.551 2.519 1.00 87.06 90 ASP A CA 1
ATOM 695 C C . ASP A 1 90 ? -26.712 13.272 2.645 1.00 87.06 90 ASP A C 1
ATOM 697 O O . ASP A 1 90 ? -27.218 12.210 2.269 1.00 87.06 90 ASP A O 1
ATOM 701 N N . GLN A 1 91 ? -27.426 14.255 3.180 1.00 77.81 91 GLN A N 1
ATOM 702 C CA . GLN A 1 91 ? -28.871 14.290 3.350 1.00 77.81 91 GLN A CA 1
ATOM 703 C C . GLN A 1 91 ? -29.426 15.500 2.607 1.00 77.81 91 GLN A C 1
ATOM 705 O O . GLN A 1 91 ? -28.846 16.584 2.644 1.00 77.81 91 GLN A O 1
ATOM 710 N N . VAL A 1 92 ? -30.555 15.321 1.925 1.00 76.75 92 VAL A N 1
ATOM 711 C CA . VAL A 1 92 ? -31.230 16.410 1.213 1.00 76.75 92 VAL A CA 1
ATOM 712 C C . VAL A 1 92 ? -32.447 16.834 2.021 1.00 76.75 92 VAL A C 1
ATOM 714 O O . VAL A 1 92 ? -33.369 16.042 2.200 1.00 76.75 92 VAL A O 1
ATOM 717 N N . ASP A 1 93 ? -32.479 18.087 2.466 1.00 72.25 93 ASP A N 1
ATOM 718 C CA . ASP A 1 93 ? -33.646 18.674 3.125 1.00 72.25 93 ASP A CA 1
ATOM 719 C C . ASP A 1 93 ? -34.031 19.982 2.436 1.00 72.25 93 ASP A C 1
ATOM 721 O O . ASP A 1 93 ? -33.211 20.871 2.233 1.00 72.25 93 ASP A O 1
ATOM 725 N N . ASN A 1 94 ? -35.290 20.076 2.003 1.00 70.69 94 ASN A N 1
ATOM 726 C CA . ASN A 1 94 ? -35.841 21.214 1.254 1.00 70.69 94 ASN A CA 1
ATOM 727 C C . ASN A 1 94 ? -35.007 21.686 0.038 1.00 70.69 94 ASN A C 1
ATOM 729 O O . ASN A 1 94 ? -35.140 22.830 -0.392 1.00 70.69 94 ASN A O 1
ATOM 733 N N . GLY A 1 95 ? -34.201 20.800 -0.557 1.00 74.88 95 GLY A N 1
ATOM 734 C CA . GLY A 1 95 ? -33.349 21.092 -1.717 1.00 74.88 95 GLY A CA 1
ATOM 735 C C . GLY A 1 95 ? -31.904 21.473 -1.380 1.00 74.88 95 GLY A C 1
ATOM 736 O O . GLY A 1 95 ? -31.087 21.525 -2.299 1.00 74.88 95 GLY A O 1
ATOM 737 N N . ASP A 1 96 ? -31.578 21.664 -0.099 1.00 79.00 96 ASP A N 1
ATOM 738 C CA . ASP A 1 96 ? -30.215 21.879 0.386 1.00 79.00 96 ASP A CA 1
ATOM 739 C C . ASP A 1 96 ? -29.583 20.549 0.825 1.00 79.00 96 ASP A C 1
ATOM 741 O O . ASP A 1 96 ? -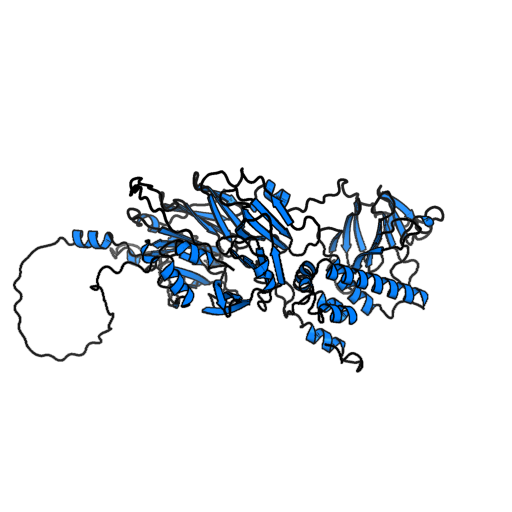30.253 19.667 1.367 1.00 79.00 96 ASP A O 1
ATOM 745 N N . VAL A 1 97 ? -28.281 20.393 0.566 1.00 82.25 97 VAL A N 1
ATOM 746 C CA . VAL A 1 97 ? -27.511 19.203 0.958 1.00 82.25 97 VAL A CA 1
ATOM 747 C C . VAL A 1 97 ? -26.797 19.481 2.276 1.00 82.25 97 VAL A C 1
ATOM 749 O O . VAL A 1 97 ? -25.959 20.381 2.361 1.00 82.25 97 VAL A O 1
ATOM 752 N N . HIS A 1 98 ? -27.104 18.683 3.290 1.00 83.25 98 HIS A N 1
ATOM 753 C CA . HIS A 1 98 ? -26.477 18.712 4.603 1.00 83.25 98 HIS A CA 1
ATOM 754 C C . HIS A 1 98 ? -25.735 17.402 4.856 1.00 83.25 98 HIS A C 1
ATOM 756 O O . HIS A 1 98 ? -26.282 16.324 4.651 1.00 83.25 98 HIS A O 1
ATOM 762 N N . ALA A 1 99 ? -24.493 17.485 5.326 1.00 87.31 99 ALA A N 1
ATOM 763 C CA . ALA A 1 99 ? -23.738 16.305 5.726 1.00 87.31 99 ALA A CA 1
ATOM 764 C C . ALA A 1 99 ? -24.125 15.921 7.160 1.00 87.31 99 ALA A C 1
ATOM 766 O O . ALA A 1 99 ? -23.791 16.632 8.109 1.00 87.31 99 ALA A O 1
ATOM 767 N N . GLU A 1 100 ? -24.825 14.804 7.320 1.00 88.81 100 GLU A N 1
ATOM 768 C CA . GLU A 1 100 ? -25.168 14.241 8.621 1.00 88.81 100 GLU A CA 1
ATOM 769 C C . GLU A 1 100 ? -24.069 13.281 9.076 1.00 88.81 100 GLU A C 1
ATOM 771 O O . GLU A 1 100 ? -23.501 12.534 8.283 1.00 88.81 100 GLU A O 1
ATOM 776 N N . THR A 1 101 ? -23.747 13.287 10.363 1.00 92.44 101 THR A N 1
ATOM 777 C CA . THR A 1 101 ? -22.811 12.330 10.955 1.00 92.44 101 THR A CA 1
ATOM 778 C C . THR A 1 101 ? -23.407 11.808 12.250 1.00 92.44 101 THR A C 1
ATOM 780 O O . THR A 1 101 ? -24.093 12.523 12.976 1.00 92.44 101 THR A O 1
ATOM 783 N N . LEU A 1 102 ? -23.168 10.535 12.545 1.00 93.44 102 LEU A N 1
ATOM 784 C CA . LEU A 1 102 ? -23.608 9.921 13.785 1.00 93.44 102 LEU A CA 1
ATOM 785 C C . LEU A 1 102 ? -22.433 9.785 14.741 1.00 93.44 102 LEU A C 1
ATOM 787 O O . LEU A 1 102 ? -21.343 9.356 14.357 1.00 93.44 102 LEU A O 1
ATOM 791 N N . ILE A 1 103 ? -22.674 10.100 16.006 1.00 95.19 103 ILE A N 1
ATOM 792 C CA . ILE A 1 103 ? -21.774 9.771 17.104 1.00 95.19 103 ILE A CA 1
ATOM 793 C C . ILE A 1 103 ? -22.442 8.706 17.951 1.00 95.19 103 ILE A C 1
ATOM 795 O O . ILE A 1 103 ? -23.606 8.834 18.313 1.00 95.19 103 ILE A O 1
ATOM 799 N N . ALA A 1 104 ? -21.693 7.661 18.276 1.00 94.75 104 ALA A N 1
ATOM 800 C CA . ALA A 1 104 ? -22.126 6.648 19.212 1.00 94.75 104 ALA A CA 1
ATOM 801 C C . ALA A 1 104 ? -21.277 6.713 20.476 1.00 94.75 104 ALA A C 1
ATOM 803 O O . ALA A 1 104 ? -20.044 6.684 20.412 1.00 94.75 104 ALA A O 1
ATOM 804 N N . LEU A 1 105 ? -21.951 6.794 21.615 1.00 92.88 105 LEU A N 1
ATOM 805 C CA . LEU A 1 105 ? -21.353 6.905 22.932 1.00 92.88 105 LEU A CA 1
ATOM 806 C C . LEU A 1 105 ? -21.882 5.770 23.805 1.00 92.88 105 LEU A C 1
ATOM 808 O O . LEU A 1 105 ? -23.071 5.714 24.091 1.00 92.88 105 LEU A O 1
ATOM 812 N N . SER A 1 106 ? -21.003 4.863 24.212 1.00 90.81 106 SER A N 1
ATOM 813 C CA . SER A 1 106 ? -21.363 3.693 25.012 1.00 90.81 106 SER A CA 1
ATOM 814 C C . SER A 1 106 ? -20.772 3.789 26.412 1.00 90.81 106 SER A C 1
ATOM 816 O O . SER A 1 106 ? -19.593 4.132 26.544 1.00 90.81 106 SER A O 1
ATOM 818 N N . CYS A 1 107 ? -21.565 3.471 27.434 1.00 86.44 107 CYS A N 1
ATOM 819 C CA . CYS A 1 107 ? -21.142 3.360 28.826 1.00 86.44 107 CYS A CA 1
ATOM 820 C C . CYS A 1 107 ? -21.426 1.951 29.370 1.00 86.44 107 CYS A C 1
ATOM 822 O O . CYS A 1 107 ? -22.461 1.347 29.084 1.00 86.44 107 CYS A O 1
ATOM 824 N N . PHE A 1 108 ? -20.480 1.393 30.121 1.00 84.69 108 PHE A N 1
ATOM 825 C CA . PHE A 1 108 ? -20.553 0.019 30.631 1.00 84.69 108 PHE A CA 1
ATOM 826 C C . PHE A 1 108 ? -19.635 -0.175 31.839 1.00 84.69 108 PHE A C 1
ATOM 828 O O . PHE A 1 108 ? -18.772 0.664 32.108 1.00 84.69 108 PHE A O 1
ATOM 835 N N . ASP A 1 109 ? -19.805 -1.271 32.575 1.00 76.69 109 ASP A N 1
ATOM 836 C CA . ASP A 1 109 ? -18.940 -1.635 33.696 1.00 76.69 109 ASP A CA 1
ATOM 837 C C . ASP A 1 109 ? -17.947 -2.758 33.331 1.00 76.69 109 ASP A C 1
ATOM 839 O O . ASP A 1 109 ? -17.909 -3.287 32.217 1.00 76.69 109 ASP A O 1
ATOM 843 N N . GLU A 1 110 ? -17.073 -3.119 34.272 1.00 71.50 110 GLU A N 1
ATOM 844 C CA . GLU A 1 110 ? -16.109 -4.204 34.056 1.00 71.50 110 GLU A CA 1
ATOM 845 C C . GLU A 1 110 ? -16.782 -5.569 33.838 1.00 71.50 110 GLU A C 1
ATOM 847 O O . GLU A 1 110 ? -16.207 -6.420 33.162 1.00 71.50 110 GLU A O 1
ATOM 852 N N . LYS A 1 111 ? -17.984 -5.803 34.377 1.00 73.06 111 LYS A N 1
ATOM 853 C CA . LYS A 1 111 ? -18.705 -7.079 34.243 1.00 73.06 111 LYS A CA 1
ATOM 854 C C . LYS A 1 111 ? -19.226 -7.268 32.826 1.00 73.06 111 LYS A C 1
ATOM 856 O O . LYS A 1 111 ? -19.185 -8.391 32.330 1.00 73.06 111 LYS A O 1
ATOM 861 N N . ASP A 1 112 ? -19.609 -6.188 32.149 1.00 75.44 112 ASP A N 1
ATOM 862 C CA . ASP A 1 112 ? -19.974 -6.218 30.725 1.00 75.44 112 ASP A CA 1
ATOM 863 C C . ASP A 1 112 ? -18.806 -6.685 29.837 1.00 75.44 112 ASP A C 1
ATOM 865 O O . ASP A 1 112 ? -18.998 -7.193 28.729 1.00 75.44 112 ASP A O 1
ATOM 869 N N . MET A 1 113 ? -17.576 -6.574 30.349 1.00 76.81 113 MET A N 1
ATOM 870 C CA . MET A 1 113 ? -16.341 -6.984 29.684 1.00 76.81 113 MET A CA 1
ATOM 871 C C . MET A 1 113 ? -15.693 -8.245 30.285 1.00 76.81 113 MET A C 1
ATOM 873 O O . MET A 1 113 ? -14.673 -8.698 29.763 1.00 76.81 113 MET A O 1
ATOM 877 N N . MET A 1 114 ? -16.263 -8.845 31.340 1.00 67.31 114 MET A N 1
ATOM 878 C CA . MET A 1 114 ? -15.664 -9.948 32.110 1.00 67.31 114 MET A CA 1
ATOM 879 C C . MET A 1 114 ? -16.684 -11.072 32.409 1.00 67.31 114 MET A C 1
ATOM 881 O O . MET A 1 114 ? -17.571 -10.947 33.247 1.00 67.31 114 MET A O 1
ATOM 885 N N . LEU A 1 115 ? -16.494 -12.245 31.800 1.00 59.41 115 LEU A N 1
ATOM 886 C CA . LEU A 1 115 ? -17.173 -13.539 32.068 1.00 59.41 115 LEU A CA 1
ATOM 887 C C . LEU A 1 115 ? -16.885 -14.154 33.479 1.00 59.41 115 LEU A C 1
ATOM 889 O O . LEU A 1 115 ? -16.347 -15.263 33.560 1.00 59.41 115 LEU A O 1
ATOM 893 N N . GLY A 1 116 ? -17.100 -13.459 34.606 1.00 47.06 116 GLY A N 1
ATOM 894 C CA . GLY A 1 116 ? -16.516 -13.960 35.867 1.00 47.06 116 GLY A CA 1
ATOM 895 C C . GLY A 1 116 ? -16.822 -13.254 37.186 1.00 47.06 116 GLY A C 1
ATOM 896 O O . GLY A 1 116 ? -15.903 -12.811 37.862 1.00 47.06 116 GLY A O 1
ATOM 897 N N . LYS A 1 117 ? -18.088 -13.257 37.613 1.00 36.16 117 LYS A N 1
ATOM 898 C CA . LYS A 1 117 ? -18.538 -13.562 38.990 1.00 36.16 117 LYS A CA 1
ATOM 899 C C . LYS A 1 117 ? -20.053 -13.760 38.930 1.00 36.16 117 LYS A C 1
ATOM 901 O O . LYS A 1 117 ? -20.823 -12.820 39.078 1.00 36.16 117 LYS A O 1
ATOM 906 N N . SER A 1 118 ? -20.481 -15.003 38.717 1.00 31.83 118 SER A N 1
ATOM 907 C CA . SER A 1 118 ? -21.828 -15.411 39.112 1.00 31.83 118 SER A CA 1
ATOM 908 C C . SER A 1 118 ? -21.904 -15.293 40.634 1.00 31.83 118 SER A C 1
ATOM 910 O O . SER A 1 118 ? -21.454 -16.189 41.347 1.00 31.83 118 SER A O 1
ATOM 912 N N . LEU A 1 119 ? -22.455 -14.197 41.149 1.00 32.31 119 LEU A N 1
ATOM 913 C CA . LEU A 1 119 ? -23.114 -14.254 42.448 1.00 32.31 119 LEU A CA 1
ATOM 914 C C . LEU A 1 119 ? -24.322 -15.178 42.261 1.00 32.31 119 LEU A C 1
ATOM 916 O O . LEU A 1 119 ? -25.130 -14.927 41.381 1.00 32.31 119 LEU A O 1
ATOM 920 N N . SER A 1 120 ? -24.314 -16.289 43.003 1.00 25.47 120 SER A N 1
ATOM 921 C CA . SER A 1 120 ? -25.384 -17.266 43.287 1.00 25.47 120 SER A CA 1
ATOM 922 C C . SER A 1 120 ? -26.630 -17.333 42.372 1.00 25.47 120 SER A C 1
ATOM 924 O O . SER A 1 120 ? -27.265 -16.320 42.096 1.00 25.47 120 SER A O 1
ATOM 926 N N . PRO A 1 121 ? -27.105 -18.544 42.022 1.00 28.34 121 PRO A N 1
ATOM 927 C CA . PRO A 1 121 ? -28.247 -18.742 41.134 1.00 28.34 121 PRO A CA 1
ATOM 928 C C . PRO A 1 121 ? -29.578 -18.359 41.804 1.00 28.34 121 PRO A C 1
ATOM 930 O O . PRO A 1 121 ? -30.288 -19.209 42.329 1.00 28.34 121 PRO A O 1
ATOM 933 N N . THR A 1 122 ? -29.942 -17.083 41.738 1.00 28.89 122 THR A N 1
ATOM 934 C CA . THR A 1 122 ? -31.323 -16.591 41.871 1.00 28.89 122 THR A CA 1
ATOM 935 C C . THR A 1 122 ? -31.526 -15.404 40.935 1.00 28.89 122 THR A C 1
ATOM 937 O O . THR A 1 122 ? -31.834 -14.302 41.365 1.00 28.89 122 THR A O 1
ATOM 940 N N . ALA A 1 123 ? -31.303 -15.621 39.640 1.00 29.06 123 ALA A N 1
ATOM 941 C CA . ALA A 1 123 ? -31.783 -14.739 38.576 1.00 29.06 123 ALA A CA 1
ATOM 942 C C . ALA A 1 123 ? -31.825 -15.510 37.247 1.00 29.06 123 ALA A C 1
ATOM 944 O O . ALA A 1 123 ? -31.246 -15.112 36.243 1.00 29.06 123 ALA A O 1
ATOM 945 N N . SER A 1 124 ? -32.492 -16.665 37.240 1.00 23.94 124 SER A N 1
ATOM 946 C CA . SER A 1 124 ? -32.987 -17.247 35.993 1.00 23.94 124 SER A CA 1
ATOM 947 C C . SER A 1 124 ? -34.348 -16.620 35.708 1.00 23.94 124 SER A C 1
ATOM 949 O O . SER A 1 124 ? -35.368 -17.128 36.161 1.00 23.94 124 SER A O 1
ATOM 951 N N . LEU A 1 125 ? -34.373 -15.499 34.985 1.00 26.81 125 LEU A N 1
ATOM 952 C CA . LEU A 1 125 ? -35.602 -15.025 34.351 1.00 26.81 125 LEU A CA 1
ATOM 953 C C . LEU A 1 125 ? -35.674 -15.622 32.949 1.00 26.81 125 LEU A C 1
ATOM 955 O O . LEU A 1 125 ? -35.186 -15.083 31.961 1.00 26.81 125 LEU A O 1
ATOM 959 N N . THR A 1 126 ? -36.270 -16.806 32.907 1.00 24.55 126 THR A N 1
ATOM 960 C CA . THR A 1 126 ? -36.811 -17.440 31.712 1.00 24.55 126 THR A CA 1
ATOM 961 C C . THR A 1 126 ? -37.913 -16.536 31.153 1.00 24.55 126 THR A C 1
ATOM 963 O O . THR A 1 126 ? -38.989 -16.447 31.740 1.00 24.55 126 THR A O 1
ATOM 966 N N . TYR A 1 127 ? -37.686 -15.885 30.012 1.00 26.58 127 TYR A N 1
ATOM 967 C CA . TYR A 1 127 ? -38.783 -15.355 29.200 1.00 26.58 127 TYR A CA 1
ATOM 968 C C . TYR A 1 127 ? -39.472 -16.535 28.504 1.00 26.58 127 TYR A C 1
ATOM 970 O O . TYR A 1 127 ? -39.137 -16.910 27.383 1.00 26.58 127 TYR A O 1
ATOM 978 N N . GLN A 1 128 ? -40.425 -17.163 29.193 1.00 25.61 128 GLN A N 1
ATOM 979 C CA . GLN A 1 128 ? -41.452 -17.958 28.530 1.00 25.61 128 GLN A CA 1
ATOM 980 C C . GLN A 1 128 ? -42.666 -17.069 28.280 1.00 25.61 128 GLN A C 1
ATOM 982 O O . GLN A 1 128 ? -43.401 -16.705 29.192 1.00 25.61 128 GLN A O 1
ATOM 987 N N . HIS A 1 129 ? -42.871 -16.755 27.003 1.00 28.36 129 HIS A N 1
ATOM 988 C CA . HIS A 1 129 ? -44.154 -16.341 26.454 1.00 28.36 129 HIS A CA 1
ATOM 989 C C . HIS A 1 129 ? -45.237 -17.344 26.894 1.00 28.36 129 HIS A C 1
ATOM 991 O O . HIS A 1 129 ? -45.227 -18.493 26.453 1.00 28.36 129 HIS A O 1
ATOM 997 N N . GLN A 1 130 ? -46.185 -16.923 27.731 1.00 25.12 130 GLN A N 1
ATOM 998 C CA . GLN A 1 130 ? -47.433 -17.658 27.932 1.00 25.12 130 GLN A CA 1
ATOM 999 C C . GLN A 1 130 ? -48.570 -16.917 27.235 1.00 25.12 130 GLN A C 1
ATOM 1001 O O . GLN A 1 130 ? -49.080 -15.906 27.713 1.00 25.12 130 GLN A O 1
ATOM 1006 N N . LEU A 1 131 ? -48.964 -17.460 26.077 1.00 26.34 131 LEU A N 1
ATOM 1007 C CA . LEU A 1 131 ? -50.320 -17.316 25.567 1.00 26.34 131 LEU A CA 1
ATOM 1008 C C . LEU A 1 131 ? -51.292 -17.863 26.615 1.00 26.34 131 LEU A C 1
ATOM 1010 O O . LEU A 1 131 ? -51.118 -18.971 27.126 1.00 26.34 131 LEU A O 1
ATOM 1014 N N . GLY A 1 132 ? -52.335 -17.086 26.892 1.00 24.97 132 GLY A N 1
ATOM 1015 C CA . GLY A 1 132 ? -53.414 -17.488 27.776 1.00 24.97 132 GLY A CA 1
ATOM 1016 C C . GLY A 1 132 ? -54.136 -18.735 27.274 1.00 24.97 132 GLY A C 1
ATOM 1017 O O . GLY A 1 132 ? -54.524 -18.824 26.113 1.00 24.97 132 GLY A O 1
ATOM 1018 N N . THR A 1 133 ? -54.382 -19.666 28.189 1.00 25.09 133 THR A N 1
ATOM 1019 C CA . THR A 1 133 ? -55.549 -20.548 28.149 1.00 25.09 133 THR A CA 1
ATOM 1020 C C . THR A 1 133 ? -56.044 -20.758 29.574 1.00 25.09 133 THR A C 1
ATOM 1022 O O . THR A 1 133 ? -55.299 -21.106 30.485 1.00 25.09 133 THR A O 1
ATOM 1025 N N . SER A 1 134 ? -57.326 -20.476 29.761 1.00 29.41 134 SER A N 1
ATOM 1026 C CA . SER A 1 134 ? -58.096 -20.680 30.980 1.00 29.41 134 SER A CA 1
ATOM 1027 C C . SER A 1 134 ? -58.388 -22.161 31.228 1.00 29.41 134 SER A C 1
ATOM 1029 O O . SER A 1 134 ? -58.921 -22.823 30.340 1.00 29.41 134 SER A O 1
ATOM 1031 N N . SER A 1 135 ? -58.208 -22.636 32.459 1.00 26.00 135 SER A N 1
ATOM 1032 C CA . SER A 1 135 ? -59.102 -23.627 33.080 1.00 26.00 135 SER A CA 1
ATOM 1033 C C . SER A 1 135 ? -58.831 -23.677 34.582 1.00 26.00 135 SER A C 1
ATOM 1035 O O . SER A 1 135 ? -57.686 -23.859 34.989 1.00 26.00 135 SER A O 1
ATOM 1037 N N . GLY A 1 136 ? -59.871 -23.473 35.390 1.00 27.38 136 GLY A N 1
ATOM 1038 C CA . GLY A 1 136 ? -59.750 -23.308 36.834 1.00 27.38 136 GLY A CA 1
ATOM 1039 C C . GLY A 1 136 ? -59.534 -24.587 37.636 1.00 27.38 136 GLY A C 1
ATOM 1040 O O . GLY A 1 136 ? -59.636 -25.699 37.118 1.00 27.38 136 GLY A O 1
ATOM 1041 N N . LYS A 1 137 ? -59.299 -24.386 38.932 1.00 26.91 137 LYS A N 1
ATOM 1042 C CA . LYS A 1 137 ? -60.006 -25.028 40.047 1.00 26.91 137 LYS A CA 1
ATOM 1043 C C . LYS A 1 137 ? -59.533 -24.435 41.370 1.00 26.91 137 LYS A C 1
ATOM 1045 O O . LYS A 1 137 ? -58.432 -23.904 41.468 1.00 26.91 137 LYS A O 1
ATOM 1050 N N . ASP A 1 138 ? -60.443 -24.518 42.324 1.00 30.86 138 ASP A N 1
ATOM 1051 C CA . ASP A 1 138 ? -60.468 -23.868 43.625 1.00 30.86 138 ASP A CA 1
ATOM 1052 C C . ASP A 1 138 ? -59.292 -24.220 44.544 1.00 30.86 138 ASP A C 1
ATOM 1054 O O . ASP A 1 138 ? -58.764 -25.333 44.515 1.00 30.86 138 ASP A O 1
ATOM 1058 N N . GLY A 1 139 ? -58.949 -23.271 45.415 1.00 26.52 139 GLY A N 1
ATOM 1059 C CA . GLY A 1 139 ? -58.010 -23.452 46.517 1.00 26.52 139 GLY A CA 1
ATOM 1060 C C . GLY A 1 139 ? -57.709 -22.126 47.207 1.00 26.52 139 GLY A C 1
ATOM 1061 O O . GLY A 1 139 ? -56.742 -21.456 46.859 1.00 26.52 139 GLY A O 1
ATOM 1062 N N . GLU A 1 140 ? -58.558 -21.740 48.159 1.00 26.34 140 GLU A N 1
ATOM 1063 C CA . GLU A 1 140 ? -58.308 -20.633 49.087 1.00 26.34 140 GLU A CA 1
ATOM 1064 C C . GLU A 1 140 ? -57.010 -20.871 49.875 1.00 26.34 140 GLU A C 1
ATOM 1066 O O . GLU A 1 140 ? -56.843 -21.914 50.510 1.00 26.34 140 GLU A O 1
ATOM 1071 N N . ILE A 1 141 ? -56.105 -19.889 49.866 1.00 26.89 141 ILE A N 1
ATOM 1072 C CA . ILE A 1 141 ? -55.046 -19.743 50.870 1.00 26.89 141 ILE A CA 1
ATOM 1073 C C . ILE A 1 141 ? -55.051 -18.275 51.307 1.00 26.89 141 ILE A C 1
ATOM 1075 O O . ILE A 1 141 ? -54.736 -17.376 50.527 1.00 26.89 141 ILE A O 1
ATOM 1079 N N . GLU A 1 142 ? -55.462 -18.049 52.554 1.00 24.16 142 GLU A N 1
ATOM 1080 C CA . GLU A 1 142 ? -55.461 -16.753 53.231 1.00 24.16 142 GLU A CA 1
ATOM 1081 C C . GLU A 1 142 ? -54.027 -16.218 53.387 1.00 24.16 142 GLU A C 1
ATOM 1083 O O . GLU A 1 142 ? -53.151 -16.890 53.936 1.00 24.16 142 GLU A O 1
ATOM 1088 N N . PHE A 1 143 ? -53.788 -14.983 52.939 1.00 23.97 143 PHE A N 1
ATOM 1089 C CA . PHE A 1 143 ? -52.548 -14.252 53.199 1.00 23.97 143 PHE A CA 1
ATOM 1090 C C . PHE A 1 143 ? -52.715 -13.349 54.426 1.00 23.97 143 PHE A C 1
ATOM 1092 O O . PHE A 1 143 ? -53.496 -12.399 54.421 1.00 23.97 143 PHE A O 1
ATOM 1099 N N . HIS A 1 144 ? -51.927 -13.615 55.469 1.00 24.89 144 HIS A N 1
ATOM 1100 C CA . HIS A 1 144 ? -51.710 -12.674 56.563 1.00 24.89 144 HIS A CA 1
ATOM 1101 C C . HIS A 1 144 ? -50.929 -11.451 56.055 1.00 24.89 144 HIS A C 1
ATOM 1103 O O . HIS A 1 144 ? -49.771 -11.559 55.653 1.00 24.89 144 HIS A O 1
ATOM 1109 N N . HIS A 1 145 ? -51.554 -10.275 56.117 1.00 25.23 145 HIS A N 1
ATOM 1110 C CA . HIS A 1 145 ? -50.880 -8.990 55.959 1.00 25.23 145 HIS A CA 1
ATOM 1111 C C . HIS A 1 145 ? -49.961 -8.719 57.160 1.00 25.23 145 HIS A C 1
ATOM 1113 O O . HIS A 1 145 ? -50.440 -8.477 58.267 1.00 25.23 145 HIS A O 1
ATOM 1119 N N . SER A 1 146 ? -48.646 -8.673 56.934 1.00 25.92 146 SER A N 1
ATOM 1120 C CA . SER A 1 146 ? -47.736 -7.869 57.755 1.00 25.92 146 SER A CA 1
ATOM 1121 C C . SER A 1 146 ? -47.153 -6.760 56.885 1.00 25.92 146 SER A C 1
ATOM 1123 O O . SER A 1 146 ? -46.318 -7.001 56.014 1.00 25.92 146 SER A O 1
ATOM 1125 N N . SER A 1 147 ? -47.649 -5.550 57.108 1.00 30.89 147 SER A N 1
ATOM 1126 C CA . SER A 1 147 ? -47.176 -4.304 56.524 1.00 30.89 147 SER A CA 1
ATOM 1127 C C . SER A 1 147 ? -45.770 -3.974 57.030 1.00 30.89 147 SER A C 1
ATOM 1129 O O . SER A 1 147 ? -45.600 -3.571 58.180 1.00 30.89 147 SER A O 1
ATOM 1131 N N . TYR A 1 148 ? -44.780 -4.095 56.154 1.00 30.89 148 TYR A N 1
ATOM 1132 C CA . TYR A 1 148 ? -43.590 -3.256 56.205 1.00 30.89 148 TYR A CA 1
ATOM 1133 C C . TYR A 1 148 ? -43.523 -2.527 54.867 1.00 30.89 148 TYR A C 1
ATOM 1135 O O . TYR A 1 148 ? -43.145 -3.100 53.847 1.00 30.89 148 TYR A O 1
ATOM 1143 N N . GLU A 1 149 ? -43.997 -1.283 54.872 1.00 32.81 149 GLU A N 1
ATOM 1144 C CA . GLU A 1 149 ? -43.827 -0.339 53.773 1.00 32.81 149 GLU A CA 1
ATOM 1145 C C . GLU A 1 149 ? -42.330 -0.049 53.630 1.00 32.81 149 GLU A C 1
ATOM 1147 O O . GLU A 1 149 ? -41.745 0.707 54.402 1.00 32.81 149 GLU A O 1
ATOM 1152 N N . VAL A 1 150 ? -41.695 -0.704 52.660 1.00 37.78 150 VAL A N 1
ATOM 1153 C CA . VAL A 1 150 ? -40.409 -0.260 52.122 1.00 37.78 150 VAL A CA 1
ATOM 1154 C C . VAL A 1 150 ? -40.744 0.765 51.049 1.00 37.78 150 VAL A C 1
ATOM 1156 O O . VAL A 1 150 ? -41.466 0.447 50.105 1.00 37.78 150 VAL A O 1
ATOM 1159 N N . ASN A 1 151 ? -40.267 1.992 51.239 1.00 39.53 151 ASN A N 1
ATOM 1160 C CA . ASN A 1 151 ? -40.547 3.135 50.378 1.00 39.53 151 ASN A CA 1
ATOM 1161 C C . ASN A 1 151 ? -40.130 2.833 48.924 1.00 39.53 151 ASN A C 1
ATOM 1163 O O . ASN A 1 151 ? -39.018 2.355 48.682 1.00 39.53 151 ASN A O 1
ATOM 1167 N N . ASP A 1 152 ? -40.996 3.135 47.954 1.00 44.50 152 ASP A N 1
ATOM 1168 C CA . ASP A 1 152 ? -40.726 2.939 46.523 1.00 44.50 152 ASP A CA 1
ATOM 1169 C C . ASP A 1 152 ? -39.498 3.739 46.048 1.00 44.50 152 ASP A C 1
ATOM 1171 O O . ASP A 1 152 ? -38.814 3.329 45.109 1.00 44.50 152 ASP A O 1
ATOM 1175 N N . GLU A 1 153 ? -39.128 4.816 46.754 1.00 36.44 153 GLU A N 1
ATOM 1176 C CA . GLU A 1 153 ? -37.862 5.525 46.528 1.00 36.44 153 GLU A CA 1
ATOM 1177 C C . GLU A 1 153 ? -36.618 4.691 46.854 1.00 36.44 153 GLU A C 1
ATOM 1179 O O . GLU A 1 153 ? -35.578 4.890 46.235 1.00 36.44 153 GLU A O 1
ATOM 1184 N N . GLU A 1 154 ? -36.674 3.779 47.823 1.00 39.00 154 GLU A N 1
ATOM 1185 C CA . GLU A 1 154 ? -35.513 2.985 48.241 1.00 39.00 154 GLU A CA 1
ATOM 1186 C C . GLU A 1 154 ? -35.288 1.808 47.281 1.00 39.00 154 GLU A C 1
ATOM 1188 O O . GLU A 1 154 ? -34.151 1.530 46.902 1.00 39.00 154 GLU A O 1
ATOM 1193 N N . LYS A 1 155 ? -36.375 1.228 46.749 1.00 41.47 155 LYS A N 1
ATOM 1194 C CA . LYS A 1 155 ? -36.331 0.309 45.599 1.00 41.47 155 LYS A CA 1
ATOM 1195 C C . LYS A 1 155 ? -35.878 0.999 44.315 1.00 41.47 155 LYS A C 1
ATOM 1197 O O . LYS A 1 155 ? -35.099 0.413 43.574 1.00 41.47 155 LYS A O 1
ATOM 1202 N N . ALA A 1 156 ? -36.318 2.232 44.057 1.00 35.44 156 ALA A N 1
ATOM 1203 C CA . ALA A 1 156 ? -35.848 3.011 42.914 1.00 35.44 156 ALA A CA 1
ATOM 1204 C C . ALA A 1 156 ? -34.360 3.369 43.055 1.00 35.44 156 ALA A C 1
ATOM 1206 O O . ALA A 1 156 ? -33.614 3.226 42.096 1.00 35.44 156 ALA A O 1
ATOM 1207 N N . ARG A 1 157 ? -33.886 3.747 44.250 1.00 34.91 157 ARG A N 1
ATOM 1208 C CA . ARG A 1 157 ? -32.460 4.012 44.517 1.00 34.91 157 ARG A CA 1
ATOM 1209 C C . ARG A 1 157 ? -31.595 2.750 44.448 1.00 34.91 157 ARG A C 1
ATOM 1211 O O . ARG A 1 157 ? -30.442 2.853 44.034 1.00 34.91 157 ARG A O 1
ATOM 1218 N N . GLU A 1 158 ? -32.115 1.575 44.809 1.00 36.34 158 GLU A N 1
ATOM 1219 C CA . GLU A 1 158 ? -31.421 0.298 44.578 1.00 36.34 158 GLU A CA 1
ATOM 1220 C C . GLU A 1 158 ? -31.439 -0.141 43.103 1.00 36.34 158 GLU A C 1
ATOM 1222 O O . GLU A 1 158 ? -30.418 -0.638 42.633 1.00 36.34 158 GLU A O 1
ATOM 1227 N N . LEU A 1 159 ? -32.517 0.112 42.345 1.00 35.72 159 LEU A N 1
ATOM 1228 C CA . LEU A 1 159 ? -32.559 -0.105 40.887 1.00 35.72 159 LEU A CA 1
ATOM 1229 C C . LEU A 1 159 ? -31.635 0.860 40.120 1.00 35.72 159 LEU A C 1
ATOM 1231 O O . LEU A 1 159 ? -31.000 0.468 39.147 1.00 35.72 159 LEU A O 1
ATOM 1235 N N . ILE A 1 160 ? -31.536 2.118 40.560 1.00 35.91 160 ILE A N 1
ATOM 1236 C CA . ILE A 1 160 ? -30.693 3.161 39.947 1.00 35.91 160 ILE A CA 1
ATOM 1237 C C . ILE A 1 160 ? -29.206 2.941 40.282 1.00 35.91 160 ILE A C 1
ATOM 1239 O O . ILE A 1 160 ? -28.335 3.263 39.479 1.00 35.91 160 ILE A O 1
ATOM 1243 N N . LYS A 1 161 ? -28.889 2.292 41.414 1.00 39.62 161 LYS A N 1
ATOM 1244 C CA . LYS A 1 161 ? -27.522 1.832 41.733 1.00 39.62 161 LYS A CA 1
ATOM 1245 C C . LYS A 1 161 ? -27.001 0.737 40.794 1.00 39.62 161 LYS A C 1
ATOM 1247 O O . LYS A 1 161 ? -25.801 0.461 40.813 1.00 39.62 161 LYS A O 1
ATOM 1252 N N . SER A 1 162 ? -27.866 0.124 39.985 1.00 45.59 162 SER A N 1
ATOM 1253 C CA . SER A 1 162 ? -27.487 -0.732 38.863 1.00 45.59 162 SER A CA 1
ATOM 1254 C C . SER A 1 162 ? -27.774 -0.012 37.547 1.00 45.59 162 SER A C 1
ATOM 1256 O O . SER A 1 162 ? -28.747 -0.329 36.868 1.00 45.59 162 SER A O 1
ATOM 1258 N N . MET A 1 163 ? -26.960 0.977 37.169 1.00 50.59 163 MET A N 1
ATOM 1259 C CA . MET A 1 163 ? -27.021 1.471 35.792 1.00 50.59 163 MET A CA 1
ATOM 1260 C C . MET A 1 163 ? -26.748 0.302 34.843 1.00 50.59 163 MET A C 1
ATOM 1262 O O . MET A 1 163 ? -25.672 -0.295 34.867 1.00 50.59 163 MET A O 1
ATOM 1266 N N . SER A 1 164 ? -27.759 -0.042 34.049 1.00 64.31 164 SER A N 1
ATOM 1267 C CA . SER A 1 164 ? -27.643 -0.945 32.915 1.00 64.31 164 SER A CA 1
ATOM 1268 C C . SER A 1 164 ? -26.692 -0.322 31.900 1.00 64.31 164 SER A C 1
ATOM 1270 O O . SER A 1 164 ? -26.849 0.850 31.554 1.00 64.31 164 SER A O 1
ATOM 1272 N N . ALA A 1 165 ? -25.721 -1.098 31.435 1.00 79.06 165 ALA A N 1
ATOM 1273 C CA . ALA A 1 165 ? -24.872 -0.753 30.304 1.00 79.06 165 ALA A CA 1
ATOM 1274 C C . ALA A 1 165 ? -25.722 -0.190 29.141 1.00 79.06 165 ALA A C 1
ATOM 1276 O O . ALA A 1 165 ? -26.780 -0.745 28.846 1.00 79.06 165 ALA A O 1
ATOM 1277 N N . ALA A 1 166 ? -25.297 0.906 28.506 1.00 86.75 166 ALA A N 1
ATOM 1278 C CA . ALA A 1 166 ? -26.109 1.602 27.504 1.00 86.75 166 ALA A CA 1
ATOM 1279 C C . ALA A 1 166 ? -25.275 2.199 26.363 1.00 86.75 166 ALA A C 1
ATOM 1281 O O . ALA A 1 166 ? -24.107 2.549 26.542 1.00 86.75 166 ALA A O 1
ATOM 1282 N N . THR A 1 167 ? -25.890 2.354 25.187 1.00 89.88 167 THR A N 1
ATOM 1283 C CA . THR A 1 167 ? -25.277 3.017 24.025 1.00 89.88 167 THR A CA 1
ATOM 1284 C C . THR A 1 167 ? -26.207 4.072 23.449 1.00 89.88 167 THR A C 1
ATOM 1286 O O . THR A 1 167 ? -27.325 3.789 23.045 1.00 89.88 167 THR A O 1
ATOM 1289 N N . TRP A 1 168 ? -25.722 5.302 23.358 1.00 89.75 168 TRP A N 1
ATOM 1290 C CA . TRP A 1 168 ? -26.437 6.429 22.779 1.00 89.75 168 TRP A CA 1
ATOM 1291 C C . TRP A 1 168 ? -25.953 6.709 21.368 1.00 89.75 168 TRP A C 1
ATOM 1293 O O . TRP A 1 168 ? -24.751 6.839 21.149 1.00 89.75 168 TRP A O 1
ATOM 1303 N N . VAL A 1 169 ? -26.882 6.865 20.426 1.00 90.62 169 VAL A N 1
ATOM 1304 C CA . VAL A 1 169 ? -26.589 7.356 19.076 1.00 90.62 169 VAL A CA 1
ATOM 1305 C C . VAL A 1 169 ? -27.089 8.792 18.959 1.00 90.62 169 VAL A C 1
ATOM 1307 O O . VAL A 1 169 ? -28.224 9.092 19.316 1.00 90.62 169 VAL A O 1
ATOM 1310 N N . ILE A 1 170 ? -26.237 9.694 18.488 1.00 90.44 170 ILE A N 1
ATOM 1311 C CA . ILE A 1 170 ? -26.480 11.137 18.423 1.00 90.44 170 ILE A CA 1
ATOM 1312 C C . ILE A 1 170 ? -26.302 11.583 16.974 1.00 90.44 170 ILE A C 1
ATOM 1314 O O . ILE A 1 170 ? -25.267 11.303 16.369 1.00 90.44 170 ILE A O 1
ATOM 1318 N N . SER A 1 171 ? -27.294 12.284 16.424 1.00 88.56 171 SER A N 1
ATOM 1319 C CA . SER A 1 171 ? -27.160 12.989 15.143 1.00 88.56 171 SER A CA 1
ATOM 1320 C C . SER A 1 171 ? -26.472 14.327 15.383 1.00 88.56 171 SER A C 1
ATOM 1322 O O . SER A 1 171 ? -26.900 15.108 16.236 1.00 88.56 171 SER A O 1
ATOM 1324 N N . THR A 1 172 ? -25.393 14.591 14.647 1.00 89.06 172 THR A N 1
ATOM 1325 C CA . THR A 1 172 ? -24.609 15.819 14.816 1.00 89.06 172 THR A CA 1
ATOM 1326 C C . THR A 1 172 ? -25.254 17.014 14.134 1.00 89.06 172 THR A C 1
ATOM 1328 O O . THR A 1 172 ? -25.143 18.124 14.636 1.00 89.06 172 THR A O 1
ATOM 1331 N N . TRP A 1 173 ? -25.929 16.814 12.999 1.00 84.19 173 TRP A N 1
ATOM 1332 C CA . TRP A 1 173 ? -26.582 17.913 12.286 1.00 84.19 173 TRP A CA 1
ATOM 1333 C C . TRP A 1 173 ? -27.871 18.356 12.985 1.00 84.19 173 TRP A C 1
ATOM 1335 O O . TRP A 1 173 ? -28.158 19.551 13.040 1.00 84.19 173 TRP A O 1
ATOM 1345 N N . ARG A 1 174 ? -28.634 17.413 13.551 1.00 80.06 174 ARG A N 1
ATOM 1346 C CA . ARG A 1 174 ? -29.878 17.717 14.278 1.00 80.06 174 ARG A CA 1
ATOM 1347 C C . ARG A 1 174 ? -29.645 17.974 15.771 1.00 80.06 174 ARG A C 1
ATOM 1349 O O . ARG A 1 174 ? -30.554 18.463 16.431 1.00 80.06 174 ARG A O 1
ATOM 1356 N N . GLU A 1 175 ? -28.463 17.634 16.285 1.00 84.00 175 GLU A N 1
ATOM 1357 C CA . GLU A 1 175 ? -28.069 17.723 17.699 1.00 84.00 175 GLU A CA 1
ATOM 1358 C C . GLU A 1 175 ? -28.991 16.937 18.659 1.00 84.00 175 GLU A C 1
ATOM 1360 O O . GLU A 1 175 ? -29.196 17.299 19.816 1.00 84.00 175 GLU A O 1
ATOM 1365 N N . VAL A 1 176 ? -29.555 15.815 18.195 1.00 82.50 176 VAL A N 1
ATOM 1366 C CA . VAL A 1 176 ? -30.523 15.003 18.961 1.00 82.50 176 VAL A CA 1
ATOM 1367 C C . VAL A 1 176 ? -29.985 13.607 19.254 1.00 82.50 176 VAL A C 1
ATOM 1369 O O . VAL A 1 176 ? -29.296 13.010 18.422 1.00 82.50 176 VAL A O 1
ATOM 1372 N N . ARG A 1 177 ? -30.398 13.025 20.385 1.00 83.56 177 ARG A N 1
ATOM 1373 C CA . ARG A 1 177 ? -30.305 11.575 20.593 1.00 83.56 177 ARG A CA 1
ATOM 1374 C C . ARG A 1 177 ? -31.334 10.865 19.715 1.00 83.56 177 ARG A C 1
ATOM 1376 O O . ARG A 1 177 ? -32.509 11.226 19.698 1.00 83.56 177 ARG A O 1
ATOM 1383 N N . ILE A 1 178 ? -30.887 9.816 19.048 1.00 80.88 178 ILE A N 1
ATOM 1384 C CA . ILE A 1 178 ? -31.695 8.866 18.297 1.00 80.88 178 ILE A CA 1
ATOM 1385 C C . ILE A 1 178 ? -31.863 7.626 19.176 1.00 80.88 178 ILE A C 1
ATOM 1387 O O . ILE A 1 178 ? -30.876 7.091 19.678 1.00 80.88 178 ILE A O 1
ATOM 1391 N N . SER A 1 179 ? -33.104 7.182 19.384 1.00 77.62 179 SER A N 1
ATOM 1392 C CA . SER A 1 179 ? -33.359 5.915 20.078 1.00 77.62 179 SER A CA 1
ATOM 1393 C C . SER A 1 179 ? -33.157 4.745 19.121 1.00 77.62 179 SER A C 1
ATOM 1395 O O . SER A 1 179 ? -33.625 4.782 17.978 1.00 77.62 179 SER A O 1
ATOM 1397 N N . THR A 1 180 ? -32.433 3.728 19.579 1.00 79.44 180 THR A N 1
ATOM 1398 C CA . THR A 1 180 ? -32.007 2.599 18.755 1.00 79.44 180 THR A CA 1
ATOM 1399 C C . THR A 1 180 ? -32.131 1.267 19.487 1.00 79.44 180 THR A C 1
ATOM 1401 O O . THR A 1 180 ? -32.191 1.197 20.711 1.00 79.44 180 THR A O 1
ATOM 1404 N N . GLU A 1 181 ? -32.088 0.176 18.725 1.00 82.88 181 GLU A N 1
ATOM 1405 C CA . GLU A 1 181 ? -32.112 -1.192 19.262 1.00 82.88 181 GLU A CA 1
ATOM 1406 C C . GLU A 1 181 ? -30.849 -1.576 20.060 1.00 82.88 181 GLU A C 1
ATOM 1408 O O . GLU A 1 181 ? -30.807 -2.651 20.662 1.00 82.88 181 GLU A O 1
ATOM 1413 N N . VAL A 1 182 ? -29.808 -0.729 20.043 1.00 85.81 182 VAL A N 1
ATOM 1414 C CA . VAL A 1 182 ? -28.572 -0.922 20.818 1.00 85.81 182 VAL A CA 1
ATOM 1415 C C . VAL A 1 182 ? -28.548 -0.116 22.120 1.00 85.81 182 VAL A C 1
ATOM 1417 O O . VAL A 1 182 ? -27.572 -0.214 22.859 1.00 85.81 182 VAL A O 1
ATOM 1420 N N . ASP A 1 183 ? -29.616 0.628 22.434 1.00 83.06 183 ASP A N 1
ATOM 1421 C CA . ASP A 1 183 ? -29.696 1.490 23.622 1.00 83.06 183 ASP A CA 1
ATOM 1422 C C . ASP A 1 183 ? -29.467 0.719 24.936 1.00 83.06 183 ASP A C 1
ATOM 1424 O O . ASP A 1 183 ? -28.891 1.269 25.870 1.00 83.06 183 ASP A O 1
ATOM 1428 N N . GLU A 1 184 ? -29.862 -0.557 24.987 1.00 82.50 184 GLU A N 1
ATOM 1429 C CA . GLU A 1 184 ? -29.750 -1.450 26.155 1.00 82.50 184 GLU A CA 1
ATOM 1430 C C . GLU A 1 184 ? -28.400 -2.186 26.257 1.00 82.50 184 GLU A C 1
ATOM 1432 O O . GLU A 1 184 ? -28.199 -3.002 27.158 1.00 82.50 184 GLU A O 1
ATOM 1437 N N . PHE A 1 185 ? -27.486 -1.965 25.309 1.00 84.50 185 PHE A N 1
ATOM 1438 C CA . PHE A 1 185 ? -26.180 -2.615 25.287 1.00 84.50 185 PHE A CA 1
ATOM 1439 C C . PHE A 1 185 ? -25.100 -1.606 25.632 1.00 84.50 185 PHE A C 1
ATOM 1441 O O . PHE A 1 185 ? -25.034 -0.541 25.027 1.00 84.50 185 PHE A O 1
ATOM 1448 N N . GLY A 1 186 ? -24.182 -1.970 26.518 1.00 86.38 186 GLY A N 1
ATOM 1449 C CA . GLY A 1 186 ? -22.921 -1.256 26.675 1.00 86.38 186 GLY A CA 1
ATOM 1450 C C . GLY A 1 186 ? -21.745 -2.099 26.196 1.00 86.38 186 GLY A C 1
ATOM 1451 O O . GLY A 1 186 ? -21.757 -3.331 26.294 1.00 86.38 186 GLY A O 1
ATOM 1452 N N . GLY A 1 187 ? -20.740 -1.438 25.630 1.00 89.62 187 GLY A N 1
ATOM 1453 C CA . GLY A 1 187 ? -19.532 -2.095 25.161 1.00 89.62 187 GLY A CA 1
ATOM 1454 C C . GLY A 1 187 ? -18.631 -1.224 24.287 1.00 89.62 187 GLY A C 1
ATOM 1455 O O . GLY A 1 187 ? -18.791 -0.012 24.163 1.00 89.62 187 GLY A O 1
ATOM 1456 N N . LEU A 1 188 ? -17.656 -1.859 23.638 1.00 91.44 188 LEU A N 1
ATOM 1457 C CA . LEU A 1 188 ? -16.838 -1.217 22.615 1.00 91.44 188 LEU A CA 1
ATOM 1458 C C . LEU A 1 188 ? -17.713 -0.899 21.402 1.00 91.44 188 LEU A C 1
ATOM 1460 O O . LEU A 1 188 ? -18.247 -1.812 20.775 1.00 91.44 188 LEU A O 1
ATOM 1464 N N . VAL A 1 189 ? -17.799 0.380 21.040 1.00 93.75 189 VAL A N 1
ATOM 1465 C CA . VAL A 1 189 ? -18.626 0.837 19.924 1.00 93.75 189 VAL A CA 1
ATOM 1466 C C . VAL A 1 189 ? -17.790 1.201 18.696 1.00 93.75 189 VAL A C 1
ATOM 1468 O O . VAL A 1 189 ? -16.704 1.790 18.798 1.00 93.75 189 VAL A O 1
ATOM 1471 N N . ARG A 1 190 ? -18.283 0.821 17.512 1.00 94.25 190 ARG A N 1
ATOM 1472 C CA . ARG A 1 190 ? -17.669 1.106 16.206 1.00 94.25 190 ARG A CA 1
ATOM 1473 C C . ARG A 1 190 ? -18.731 1.323 15.133 1.00 94.25 190 ARG A C 1
ATOM 1475 O O . ARG A 1 190 ? -19.743 0.633 15.124 1.00 94.25 190 ARG A O 1
ATOM 1482 N N . PHE A 1 191 ? -18.459 2.232 14.201 1.00 94.25 191 PHE A N 1
ATOM 1483 C CA . PHE A 1 191 ? -19.178 2.297 12.929 1.00 94.25 191 PHE A CA 1
ATOM 1484 C C . PHE A 1 191 ? -18.407 1.525 11.861 1.00 94.25 191 PHE A C 1
ATOM 1486 O O . PHE A 1 191 ? -17.175 1.566 11.841 1.00 94.25 191 PHE A O 1
ATOM 1493 N N . LEU A 1 192 ? -19.140 0.831 10.994 1.00 92.62 192 LEU A N 1
ATOM 1494 C CA . LEU A 1 192 ? -18.594 0.278 9.758 1.00 92.62 192 LEU A CA 1
ATOM 1495 C C . LEU A 1 192 ? -18.396 1.385 8.716 1.00 92.62 192 LEU A C 1
ATOM 1497 O O . LEU A 1 192 ? -18.971 2.467 8.832 1.00 92.62 192 LEU A O 1
ATOM 1501 N N . ASP A 1 193 ? -17.580 1.095 7.709 1.00 90.38 193 ASP A N 1
ATOM 1502 C CA . ASP A 1 193 ? -17.356 1.960 6.553 1.00 90.38 193 ASP A CA 1
ATOM 1503 C C . ASP A 1 193 ? -18.620 2.062 5.678 1.00 90.38 193 ASP A C 1
ATOM 1505 O O . ASP A 1 193 ? -19.561 1.267 5.821 1.00 90.38 193 ASP A O 1
ATOM 1509 N N . ASP A 1 194 ? -18.643 3.025 4.758 1.00 87.31 194 ASP A N 1
ATOM 1510 C CA . ASP A 1 194 ? -19.807 3.257 3.894 1.00 87.31 194 ASP A CA 1
ATOM 1511 C C . ASP A 1 194 ? -20.096 2.028 3.023 1.00 87.31 194 ASP A C 1
ATOM 1513 O O . ASP A 1 194 ? -19.177 1.378 2.509 1.00 87.31 194 ASP A O 1
ATOM 1517 N N . ASP A 1 195 ? -21.379 1.697 2.841 1.00 85.31 195 ASP A N 1
ATOM 1518 C CA . ASP A 1 195 ? -21.781 0.656 1.898 1.00 85.31 195 ASP A CA 1
ATOM 1519 C C . ASP A 1 195 ? -21.896 1.244 0.486 1.00 85.31 195 ASP A C 1
ATOM 1521 O O . ASP A 1 195 ? -22.781 2.065 0.243 1.00 85.31 195 ASP A O 1
ATOM 1525 N N . PRO A 1 196 ? -21.082 0.813 -0.493 1.00 81.12 196 PRO A N 1
ATOM 1526 C CA . PRO A 1 196 ? -21.253 1.264 -1.870 1.00 81.12 196 PRO A CA 1
ATOM 1527 C C . PRO A 1 196 ? -22.607 0.853 -2.469 1.00 81.12 196 PRO A C 1
ATOM 1529 O O . PRO A 1 196 ? -23.029 1.441 -3.463 1.00 81.12 196 PRO A O 1
ATOM 1532 N N . LEU A 1 197 ? -23.256 -0.180 -1.914 1.00 85.56 197 LEU A N 1
ATOM 1533 C CA . LEU A 1 197 ? -24.577 -0.647 -2.335 1.00 85.56 197 LEU A CA 1
ATOM 1534 C C . LEU A 1 197 ? -25.717 0.108 -1.642 1.00 85.56 197 LEU A C 1
ATOM 1536 O O . LEU A 1 197 ? -26.818 0.136 -2.186 1.00 85.56 197 LEU A O 1
ATOM 1540 N N . ASP A 1 198 ? -25.457 0.710 -0.479 1.00 85.12 198 ASP A N 1
ATOM 1541 C CA . ASP A 1 198 ? -26.444 1.450 0.312 1.00 85.12 198 ASP A CA 1
ATOM 1542 C C . ASP A 1 198 ? -25.807 2.680 0.999 1.00 85.12 198 ASP A C 1
ATOM 1544 O O . ASP A 1 198 ? -25.565 2.685 2.212 1.00 85.12 198 ASP A O 1
ATOM 1548 N N . PRO A 1 199 ? -25.492 3.735 0.222 1.00 83.56 199 PRO A N 1
ATOM 1549 C CA . PRO A 1 199 ? -24.680 4.867 0.677 1.00 83.56 199 PRO A CA 1
ATOM 1550 C C . PRO A 1 199 ? -25.382 5.754 1.713 1.00 83.56 199 PRO A C 1
ATOM 1552 O O . PRO A 1 199 ? -24.737 6.596 2.332 1.00 83.56 199 PRO A O 1
ATOM 1555 N N . HIS A 1 200 ? -26.691 5.573 1.912 1.00 85.94 200 HIS A N 1
ATOM 1556 C CA . HIS A 1 200 ? -27.475 6.296 2.912 1.00 85.94 200 HIS A CA 1
ATOM 1557 C C . HIS A 1 200 ? -27.619 5.514 4.220 1.00 85.94 200 HIS A C 1
ATOM 1559 O O . HIS A 1 200 ? -28.411 5.903 5.080 1.00 85.94 200 HIS A O 1
ATOM 1565 N N . THR A 1 201 ? -26.865 4.422 4.397 1.00 87.69 201 THR A N 1
ATOM 1566 C CA . THR A 1 201 ? -26.885 3.645 5.637 1.00 87.69 201 THR A CA 1
ATOM 1567 C C . THR A 1 201 ? -25.619 3.766 6.465 1.00 87.69 201 THR A C 1
ATOM 1569 O O . THR A 1 201 ? -24.504 3.625 5.972 1.00 87.69 201 THR A O 1
ATOM 1572 N N . ALA A 1 202 ? -25.802 3.937 7.774 1.00 90.25 202 ALA A N 1
ATOM 1573 C CA . ALA A 1 202 ? -24.742 3.807 8.766 1.00 90.25 202 ALA A CA 1
ATOM 1574 C C . ALA A 1 202 ? -24.948 2.514 9.563 1.00 90.25 202 ALA A C 1
ATOM 1576 O O . ALA A 1 202 ? -26.030 2.275 10.091 1.00 90.25 202 ALA A O 1
ATOM 1577 N N . THR A 1 203 ? -23.922 1.669 9.676 1.00 92.19 203 THR A N 1
ATOM 1578 C CA . THR A 1 203 ? -23.993 0.432 10.475 1.00 92.19 203 THR A CA 1
ATOM 1579 C C . THR A 1 203 ? -23.139 0.560 11.724 1.00 92.19 203 THR A C 1
ATOM 1581 O O . THR A 1 203 ? -21.963 0.910 11.634 1.00 92.19 203 THR A O 1
ATOM 1584 N N . ILE A 1 204 ? -23.722 0.251 12.880 1.00 93.25 204 ILE A N 1
ATOM 1585 C CA . ILE A 1 204 ? -23.064 0.295 14.187 1.00 93.25 204 ILE A CA 1
ATOM 1586 C C . ILE A 1 204 ? -22.864 -1.116 14.739 1.00 93.25 204 ILE A C 1
ATOM 1588 O O . ILE A 1 204 ? -23.702 -2.003 14.557 1.00 93.25 204 ILE A O 1
ATOM 1592 N N . LEU A 1 205 ? -21.750 -1.297 15.442 1.00 94.38 205 LEU A N 1
ATOM 1593 C CA . LEU A 1 205 ? -21.420 -2.475 16.227 1.00 94.38 205 LEU A CA 1
ATOM 1594 C C . LEU A 1 205 ? -21.223 -2.080 17.692 1.00 94.38 205 LEU A C 1
ATOM 1596 O O . LEU A 1 205 ? -20.498 -1.124 17.972 1.00 94.38 205 LEU A O 1
ATOM 1600 N N . VAL A 1 206 ? -21.797 -2.857 18.609 1.00 93.25 206 VAL A N 1
ATOM 1601 C CA . VAL A 1 206 ? -21.521 -2.802 20.051 1.00 93.25 206 VAL A CA 1
ATOM 1602 C C . VAL A 1 206 ? -20.995 -4.165 20.486 1.00 93.25 206 VAL A C 1
ATOM 1604 O O . VAL A 1 206 ? -21.672 -5.180 20.330 1.00 93.25 206 VAL A O 1
ATOM 1607 N N . LEU A 1 207 ? -19.762 -4.201 20.989 1.00 91.88 207 LEU A N 1
ATOM 1608 C CA . LEU A 1 207 ? -19.068 -5.424 21.375 1.00 91.88 207 LEU A CA 1
ATOM 1609 C C . LEU A 1 207 ? -18.888 -5.486 22.883 1.00 91.88 207 LEU A C 1
ATOM 1611 O O . LEU A 1 207 ? -18.305 -4.584 23.483 1.00 91.88 207 LEU A O 1
ATOM 1615 N N . ASN A 1 208 ? -19.307 -6.591 23.476 1.00 88.12 208 ASN A N 1
ATOM 1616 C CA . ASN A 1 208 ? -19.111 -6.874 24.890 1.00 88.12 208 ASN A CA 1
ATOM 1617 C C . ASN A 1 208 ? -18.759 -8.349 25.070 1.00 88.12 208 ASN A C 1
ATOM 1619 O O . ASN A 1 208 ? -18.555 -9.067 24.096 1.00 88.12 208 ASN A O 1
ATOM 1623 N N . VAL A 1 209 ? -18.675 -8.830 26.306 1.00 80.31 209 VAL A N 1
ATOM 1624 C CA . VAL A 1 209 ? -18.248 -10.209 26.563 1.00 80.31 209 VAL A CA 1
ATOM 1625 C C . VAL A 1 209 ? -19.220 -11.278 26.031 1.00 80.31 209 VAL A C 1
ATOM 1627 O O . VAL A 1 209 ? -18.817 -12.423 25.809 1.00 80.31 209 VAL A O 1
ATOM 1630 N N . ASN A 1 210 ? -20.485 -10.915 25.796 1.00 82.44 210 ASN A N 1
ATOM 1631 C CA . ASN A 1 210 ? -21.524 -11.825 25.312 1.00 82.44 210 ASN A CA 1
ATOM 1632 C C . ASN A 1 210 ? -21.512 -11.976 23.784 1.00 82.44 210 ASN A C 1
ATOM 1634 O O . ASN A 1 210 ? -21.969 -12.999 23.271 1.00 82.44 210 ASN A O 1
ATOM 1638 N N . GLY A 1 211 ? -20.964 -11.003 23.052 1.00 88.12 211 GLY A N 1
ATOM 1639 C CA . GLY A 1 211 ? -20.908 -11.040 21.596 1.00 88.12 211 GLY A CA 1
ATOM 1640 C C . GLY A 1 211 ? -20.864 -9.658 20.954 1.00 88.12 211 GLY A C 1
ATOM 1641 O O . GLY A 1 211 ? -20.341 -8.696 21.518 1.00 88.12 211 GLY A O 1
ATOM 1642 N N . ILE A 1 212 ? -21.410 -9.585 19.742 1.00 91.25 212 ILE A N 1
ATOM 1643 C CA . ILE A 1 212 ? -21.474 -8.383 18.912 1.00 91.25 212 ILE A CA 1
ATOM 1644 C C . ILE A 1 212 ? -22.940 -8.102 18.588 1.00 91.25 212 ILE A C 1
ATOM 1646 O O . ILE A 1 212 ? -23.570 -8.869 17.861 1.00 91.25 212 ILE A O 1
ATOM 1650 N N . ALA A 1 213 ? -23.471 -6.994 19.094 1.00 92.00 213 ALA A N 1
ATOM 1651 C CA . ALA A 1 213 ? -24.746 -6.450 18.651 1.00 92.00 213 ALA A CA 1
ATOM 1652 C C . ALA A 1 213 ? -24.512 -5.551 17.431 1.00 92.00 213 ALA A C 1
ATOM 1654 O O . ALA A 1 213 ? -23.625 -4.696 17.437 1.00 92.00 213 ALA A O 1
ATOM 1655 N N . LYS A 1 214 ? -25.295 -5.754 16.374 1.00 92.25 214 LYS A N 1
ATOM 1656 C CA . LYS A 1 214 ? -25.200 -5.028 15.105 1.00 92.25 214 LYS A CA 1
ATOM 1657 C C . LYS A 1 214 ? -26.570 -4.499 14.703 1.00 92.25 214 LYS A C 1
ATOM 1659 O O . LYS A 1 214 ? -27.550 -5.242 14.717 1.00 92.25 214 LYS A O 1
ATOM 1664 N N . THR A 1 215 ? -26.628 -3.240 14.284 1.00 90.50 215 THR A N 1
ATOM 1665 C CA . THR A 1 215 ? -27.812 -2.650 13.642 1.00 90.50 215 THR A CA 1
ATOM 1666 C C . THR A 1 215 ? -27.388 -1.627 12.587 1.00 90.50 215 THR A C 1
ATOM 1668 O O . THR A 1 215 ? -26.247 -1.157 12.585 1.00 90.50 215 THR A O 1
ATOM 1671 N N . SER A 1 216 ? -28.295 -1.312 11.667 1.00 88.69 216 SER A N 1
ATOM 1672 C CA . SER A 1 216 ? -28.069 -0.381 10.563 1.00 88.69 216 SER A CA 1
ATOM 1673 C C . SER A 1 216 ? -29.179 0.664 10.521 1.00 88.69 216 SER A C 1
ATOM 1675 O O . SER A 1 216 ? -30.354 0.366 10.742 1.00 88.69 216 SER A O 1
ATOM 1677 N N . PHE A 1 217 ? -28.789 1.892 10.207 1.00 83.31 217 PHE A N 1
ATOM 1678 C CA . PHE A 1 217 ? -29.633 3.075 10.197 1.00 83.31 217 PHE A CA 1
ATOM 1679 C C . PHE A 1 217 ? -29.724 3.597 8.773 1.00 83.31 217 PHE A C 1
ATOM 1681 O O . PHE A 1 217 ? -28.706 3.996 8.221 1.00 83.31 217 PHE A O 1
ATOM 1688 N N . ASN A 1 218 ? -30.920 3.610 8.186 1.00 82.94 218 ASN A N 1
ATOM 1689 C CA . ASN A 1 218 ? -31.154 4.344 6.945 1.00 82.94 218 ASN A CA 1
ATOM 1690 C C . ASN A 1 218 ? -31.422 5.815 7.285 1.00 82.94 218 ASN A C 1
ATOM 1692 O O . ASN A 1 218 ? -32.426 6.134 7.923 1.00 82.94 218 ASN A O 1
ATOM 1696 N N . MET A 1 219 ? -30.517 6.696 6.873 1.00 78.06 219 MET A N 1
ATOM 1697 C CA . MET A 1 219 ? -30.535 8.106 7.252 1.00 78.06 219 MET A CA 1
ATOM 1698 C C . MET A 1 219 ? -31.764 8.855 6.717 1.00 78.06 219 MET A C 1
ATOM 1700 O O . MET A 1 219 ? -32.240 9.776 7.380 1.00 78.06 219 MET A O 1
ATOM 1704 N N . ASP A 1 220 ? -32.355 8.396 5.610 1.00 73.69 220 ASP A N 1
ATOM 1705 C CA . ASP A 1 220 ? -33.566 8.985 5.022 1.00 73.69 220 ASP A CA 1
ATOM 1706 C C . ASP A 1 220 ? -34.807 8.770 5.909 1.00 73.69 220 ASP A C 1
ATOM 1708 O O . ASP A 1 220 ? -35.792 9.504 5.819 1.00 73.69 220 ASP A O 1
ATOM 1712 N N . ASN A 1 221 ? -34.758 7.787 6.815 1.00 72.56 221 ASN A N 1
ATOM 1713 C CA . ASN A 1 221 ? -35.846 7.474 7.743 1.00 72.56 221 ASN A CA 1
ATOM 1714 C C . ASN A 1 221 ? -35.779 8.276 9.057 1.00 72.56 221 ASN A C 1
ATOM 1716 O O . ASN A 1 221 ? -36.633 8.087 9.933 1.00 72.56 221 ASN A O 1
ATOM 1720 N N . ILE A 1 222 ? -34.793 9.168 9.223 1.00 66.25 222 ILE A N 1
ATOM 1721 C CA . ILE A 1 222 ? -34.689 10.045 10.397 1.00 66.25 222 ILE A CA 1
ATOM 1722 C C . ILE A 1 222 ? -35.665 11.215 10.234 1.00 66.25 222 ILE A C 1
ATOM 1724 O O . ILE A 1 222 ? -35.315 12.302 9.774 1.00 66.25 222 ILE A O 1
ATOM 1728 N N . THR A 1 223 ? -36.915 11.016 10.652 1.00 57.56 223 THR A N 1
ATOM 1729 C CA . THR A 1 223 ? -37.902 12.100 10.756 1.00 57.56 223 THR A CA 1
ATOM 1730 C C . THR A 1 223 ? -38.001 12.609 12.190 1.00 57.56 223 THR A C 1
ATOM 1732 O O . THR A 1 223 ? -38.422 11.881 13.088 1.00 57.56 223 THR A O 1
ATOM 1735 N N . ILE A 1 224 ? -37.692 13.889 12.412 1.00 55.16 224 ILE A N 1
ATOM 1736 C CA . ILE A 1 224 ? -38.029 14.561 13.672 1.00 55.16 224 ILE A CA 1
ATOM 1737 C C . ILE A 1 224 ? -39.532 14.856 13.652 1.00 55.16 224 ILE A C 1
ATOM 1739 O O . ILE A 1 224 ? -39.997 15.665 12.845 1.00 55.16 224 ILE A O 1
ATOM 1743 N N . LYS A 1 225 ? -40.310 14.242 14.552 1.00 46.91 225 LYS A N 1
ATOM 1744 C CA . LYS A 1 225 ? -41.662 14.742 14.831 1.00 46.91 225 LYS A CA 1
ATOM 1745 C C . LYS A 1 225 ? -41.519 16.150 15.411 1.00 46.91 225 LYS A C 1
ATOM 1747 O O . LYS A 1 225 ? -40.937 16.315 16.480 1.00 46.91 225 LYS A O 1
ATOM 1752 N N . LYS A 1 226 ? -42.036 17.172 14.718 1.00 40.66 226 LYS A N 1
ATOM 1753 C CA . LYS A 1 226 ? -42.202 18.498 15.334 1.00 40.66 226 LYS A CA 1
ATOM 1754 C C . LYS A 1 226 ? -43.100 18.335 16.568 1.00 40.66 226 LYS A C 1
ATOM 1756 O O . LYS A 1 226 ? -44.086 17.599 16.473 1.00 40.66 226 LYS A O 1
ATOM 1761 N N . PRO A 1 227 ? -42.785 18.990 17.699 1.00 37.72 227 PRO A N 1
ATOM 1762 C CA . PRO A 1 227 ? -43.643 18.922 18.872 1.00 37.72 227 PRO A CA 1
ATOM 1763 C C . PRO A 1 227 ? -45.054 19.399 18.492 1.00 37.72 227 PRO A C 1
ATOM 1765 O O . PRO A 1 227 ? -45.171 20.393 17.762 1.00 37.72 227 PRO A O 1
ATOM 1768 N N . PRO A 1 228 ? -46.124 18.717 18.942 1.00 36.59 228 PRO A N 1
ATOM 1769 C CA . PRO A 1 228 ? -47.458 19.267 18.810 1.00 36.59 228 PRO A CA 1
ATOM 1770 C C . PRO A 1 228 ? -47.494 20.613 19.534 1.00 36.59 228 PRO A C 1
ATOM 1772 O O . PRO A 1 228 ? -46.968 20.776 20.636 1.00 36.59 228 PRO A O 1
ATOM 1775 N N . THR A 1 229 ? -48.066 21.610 18.873 1.00 41.12 229 THR A N 1
ATOM 1776 C CA . THR A 1 229 ? -48.315 22.917 19.468 1.00 41.12 229 THR A CA 1
ATOM 1777 C C . THR A 1 229 ? -49.274 22.769 20.645 1.00 41.12 229 THR A C 1
ATOM 1779 O O . THR A 1 229 ? -50.449 22.507 20.418 1.00 41.12 229 THR A O 1
ATOM 1782 N N . TYR A 1 230 ? -48.736 23.027 21.839 1.00 47.56 230 TYR A N 1
ATOM 1783 C CA . TYR A 1 230 ? -49.403 23.343 23.107 1.00 47.56 230 TYR A CA 1
ATOM 1784 C C . TYR A 1 230 ? -50.289 22.247 23.741 1.00 47.56 230 TYR A C 1
ATOM 1786 O O . TYR A 1 230 ? -51.192 21.704 23.118 1.00 47.56 230 TYR A O 1
ATOM 1794 N N . ASP A 1 231 ? -50.017 22.014 25.029 1.00 43.09 231 ASP A N 1
ATOM 1795 C CA . ASP A 1 231 ? -50.801 21.265 26.020 1.00 43.09 231 ASP A CA 1
ATOM 1796 C C . ASP A 1 231 ? -50.984 19.752 25.828 1.00 43.09 231 ASP A C 1
ATOM 1798 O O . ASP A 1 231 ? -52.099 19.273 25.645 1.00 43.09 231 ASP A O 1
ATOM 1802 N N . ASP A 1 232 ? -49.917 18.972 26.045 1.00 39.84 232 ASP A N 1
ATOM 1803 C CA . ASP A 1 232 ? -50.111 17.697 26.745 1.00 39.84 232 ASP A CA 1
ATOM 1804 C C . ASP A 1 232 ? -48.898 17.312 27.606 1.00 39.84 232 ASP A C 1
ATOM 1806 O O . ASP A 1 232 ? -47.747 17.321 27.158 1.00 39.84 232 ASP A O 1
ATOM 1810 N N . TYR A 1 233 ? -49.163 16.993 28.873 1.00 42.97 233 TYR A N 1
ATOM 1811 C CA . TYR A 1 233 ? -48.189 16.521 29.864 1.00 42.97 233 TYR A CA 1
ATOM 1812 C C . TYR A 1 233 ? -47.961 15.009 29.688 1.00 42.97 233 TYR A C 1
ATOM 1814 O O . TYR A 1 233 ? -48.002 14.242 30.650 1.00 42.97 233 TYR A O 1
ATOM 1822 N N . SER A 1 234 ? -47.719 14.563 28.453 1.00 41.28 234 SER A N 1
ATOM 1823 C CA . SER A 1 234 ? -47.269 13.200 28.199 1.00 41.28 234 SER A CA 1
ATOM 1824 C C . SER A 1 234 ? -45.742 13.129 28.289 1.00 41.28 234 SER A C 1
ATOM 1826 O O . SER A 1 234 ? -44.985 14.054 27.971 1.00 41.28 234 SER A O 1
ATOM 1828 N N . SER A 1 235 ? -45.295 12.039 28.885 1.00 39.34 235 SER A N 1
ATOM 1829 C CA . SER A 1 235 ? -43.938 11.742 29.320 1.00 39.34 235 SER A CA 1
ATOM 1830 C C . SER A 1 235 ? -42.825 12.075 28.317 1.00 39.34 235 SER A C 1
ATOM 1832 O O . SER A 1 235 ? -42.861 11.668 27.164 1.00 39.34 235 SER A O 1
ATOM 1834 N N . TRP A 1 236 ? -41.778 12.729 28.816 1.00 42.16 236 TRP A N 1
ATOM 1835 C CA . TRP A 1 236 ? -40.443 12.955 28.248 1.00 42.16 236 TRP A CA 1
ATOM 1836 C C . TRP A 1 236 ? -39.882 11.886 27.281 1.00 42.16 236 TRP A C 1
ATOM 1838 O O . TRP A 1 236 ? -39.221 12.273 26.321 1.00 42.16 236 TRP A O 1
ATOM 1848 N N . TRP A 1 237 ? -40.190 10.591 27.428 1.00 37.25 237 TRP A N 1
ATOM 1849 C CA . TRP A 1 237 ? -39.790 9.555 26.458 1.00 37.25 237 TRP A CA 1
ATOM 1850 C C . TRP A 1 237 ? -40.530 9.604 25.103 1.00 37.25 237 TRP A C 1
ATOM 1852 O O . TRP A 1 237 ? -40.006 9.110 24.109 1.00 37.25 237 TRP A O 1
ATOM 1862 N N . GLU A 1 238 ? -41.693 10.257 25.005 1.00 37.19 238 GLU A N 1
ATOM 1863 C CA . GLU A 1 238 ? -42.435 10.455 23.742 1.00 37.19 238 GLU A CA 1
ATOM 1864 C C . GLU A 1 238 ? -41.895 11.618 22.882 1.00 37.19 238 GLU A C 1
ATOM 1866 O O . GLU A 1 238 ? -42.392 11.865 21.781 1.00 37.19 238 GLU A O 1
ATOM 1871 N N . LYS A 1 239 ? -40.869 12.337 23.365 1.00 44.78 239 LYS A N 1
ATOM 1872 C CA . LYS A 1 239 ? -40.283 13.525 22.712 1.00 44.78 239 LYS A CA 1
ATOM 1873 C C . LYS A 1 239 ? -39.036 13.233 21.867 1.00 44.78 239 LYS A C 1
ATOM 1875 O O . LYS A 1 239 ? -38.485 14.156 21.271 1.00 44.78 239 LYS A O 1
ATOM 1880 N N . LEU A 1 240 ? -38.583 11.980 21.810 1.00 47.81 240 LEU A N 1
ATOM 1881 C CA . LEU A 1 240 ? -37.406 11.599 21.030 1.00 47.81 240 LEU A CA 1
ATOM 1882 C C . LEU A 1 240 ? -37.765 11.443 19.541 1.00 47.81 240 LEU A C 1
ATOM 1884 O O . LEU A 1 240 ? -38.833 10.923 19.215 1.00 47.81 240 LEU A O 1
ATOM 1888 N N . PRO A 1 241 ? -36.895 11.866 18.609 1.00 49.97 241 PRO A N 1
ATOM 1889 C CA . PRO A 1 241 ? -37.029 11.495 17.209 1.00 49.97 241 PRO A CA 1
ATOM 1890 C C . PRO A 1 241 ? -36.911 9.972 17.091 1.00 49.97 241 PRO A C 1
ATOM 1892 O O . PRO A 1 241 ? -35.868 9.380 17.363 1.00 49.97 241 PRO A O 1
ATOM 1895 N N . ILE A 1 242 ? -38.023 9.336 16.731 1.00 46.59 242 ILE A N 1
ATOM 1896 C CA . ILE A 1 242 ? -38.118 7.887 16.563 1.00 46.59 242 ILE A CA 1
ATOM 1897 C C . ILE A 1 242 ? -37.681 7.550 15.137 1.00 46.59 242 ILE A C 1
ATOM 1899 O O . ILE A 1 242 ? -38.205 8.120 14.176 1.00 46.59 242 ILE A O 1
ATOM 1903 N N . PHE A 1 243 ? -36.757 6.599 14.994 1.00 50.19 243 PHE A N 1
ATOM 1904 C CA . PHE A 1 243 ? -36.508 5.945 13.711 1.00 50.19 243 PHE A CA 1
ATOM 1905 C C . PHE A 1 243 ? -37.783 5.210 13.303 1.00 50.19 243 PHE A C 1
ATOM 1907 O O . PHE A 1 243 ? -38.231 4.323 14.026 1.00 50.19 243 PHE A O 1
ATOM 1914 N N . LEU A 1 244 ? -38.390 5.561 12.166 1.00 44.16 244 LEU A N 1
ATOM 1915 C CA . LEU A 1 244 ? -39.685 4.971 11.810 1.00 44.16 244 LEU A CA 1
ATOM 1916 C C . LEU A 1 244 ? -39.611 3.450 11.607 1.00 44.16 244 LEU A C 1
ATOM 1918 O O . LEU A 1 244 ? -40.626 2.792 11.813 1.00 44.16 244 LEU A O 1
ATOM 1922 N N . GLN A 1 245 ? -38.434 2.896 11.283 1.00 52.53 245 GLN A N 1
ATOM 1923 C CA . GLN A 1 245 ? -38.145 1.455 11.220 1.00 52.53 245 GLN A CA 1
ATOM 1924 C C . GLN A 1 245 ? -36.620 1.212 11.338 1.00 52.53 245 GLN A C 1
ATOM 1926 O O . GLN A 1 245 ? -35.940 1.211 10.308 1.00 52.53 245 GLN A O 1
ATOM 1931 N N . PRO A 1 246 ? -36.030 1.055 12.540 1.00 53.91 246 PRO A N 1
ATOM 1932 C CA . PRO A 1 246 ? -34.641 0.610 12.639 1.00 53.91 246 PRO A CA 1
ATOM 1933 C C . PRO A 1 246 ? -34.530 -0.825 12.104 1.00 53.91 246 PRO A C 1
ATOM 1935 O O . PRO A 1 246 ? -35.436 -1.641 12.301 1.00 53.91 246 PRO A O 1
ATOM 1938 N N . ALA A 1 247 ? -33.440 -1.146 11.399 1.00 62.56 247 ALA A N 1
ATOM 1939 C CA . ALA A 1 247 ? -33.203 -2.526 10.988 1.00 62.56 247 ALA A CA 1
ATOM 1940 C C . ALA A 1 247 ? -33.139 -3.420 12.244 1.00 62.56 247 ALA A C 1
ATOM 1942 O O . ALA A 1 247 ? -32.538 -3.008 13.245 1.00 62.56 247 ALA A O 1
ATOM 1943 N N . PRO A 1 248 ? -33.739 -4.627 12.219 1.00 71.88 248 PRO A N 1
ATOM 1944 C CA . PRO A 1 248 ? -33.762 -5.495 13.388 1.00 71.88 248 PRO A CA 1
ATOM 1945 C C . PRO A 1 248 ? -32.336 -5.774 13.859 1.00 71.88 248 PRO A C 1
ATOM 1947 O O . PRO A 1 248 ? -31.445 -6.042 13.046 1.00 71.88 248 PRO A O 1
ATOM 1950 N N . ARG A 1 249 ? -32.119 -5.705 15.177 1.00 82.00 249 ARG A N 1
ATOM 1951 C CA . ARG A 1 249 ? -30.806 -5.985 15.756 1.00 82.00 249 ARG A CA 1
ATOM 1952 C C . ARG A 1 249 ? -30.395 -7.424 15.487 1.00 82.00 249 ARG A C 1
ATOM 1954 O O . ARG A 1 249 ? -31.186 -8.358 15.624 1.00 82.00 249 ARG A O 1
ATOM 1961 N N . GLN A 1 250 ? -29.132 -7.593 15.132 1.00 87.19 250 GLN A N 1
ATOM 1962 C CA . GLN A 1 250 ? -28.505 -8.891 14.987 1.00 87.19 250 GLN A CA 1
ATOM 1963 C C . GLN A 1 250 ? -27.494 -9.084 16.112 1.00 87.19 250 GLN A C 1
ATOM 1965 O O . GLN A 1 250 ? -26.579 -8.281 16.274 1.00 87.19 250 GLN A O 1
ATOM 1970 N N . GLU A 1 251 ? -27.638 -10.173 16.860 1.00 87.00 251 GLU A N 1
ATOM 1971 C CA . GLU A 1 251 ? -26.673 -10.585 17.876 1.00 87.00 251 GLU A CA 1
ATOM 1972 C C . GLU A 1 251 ? -25.796 -11.703 17.306 1.00 87.00 251 GLU A C 1
ATOM 1974 O O . GLU A 1 251 ? -26.278 -12.765 16.905 1.00 87.00 251 GLU A O 1
ATOM 1979 N N . LEU A 1 252 ? -24.495 -11.441 17.224 1.00 87.31 252 LEU A N 1
ATOM 1980 C CA . LEU A 1 252 ? -23.495 -12.372 16.724 1.00 87.31 252 LEU A CA 1
ATOM 1981 C C . LEU A 1 252 ? -22.652 -12.875 17.887 1.00 87.31 252 LEU A C 1
ATOM 1983 O O . LEU A 1 252 ? -22.161 -12.111 18.716 1.00 87.31 252 LEU A O 1
ATOM 1987 N N . ILE A 1 253 ? -22.438 -14.181 17.912 1.00 87.19 253 ILE A N 1
ATOM 1988 C CA . ILE A 1 253 ? -21.622 -14.836 18.924 1.00 87.19 253 ILE A CA 1
ATOM 1989 C C . ILE A 1 253 ? -20.178 -14.915 18.417 1.00 87.19 253 ILE A C 1
ATOM 1991 O O . ILE A 1 253 ? -19.940 -15.250 17.255 1.00 87.19 253 ILE A O 1
ATOM 1995 N N . PHE A 1 254 ? -19.197 -14.657 19.286 1.00 85.62 254 PHE A N 1
ATOM 1996 C CA . PHE A 1 254 ? -17.789 -14.803 18.909 1.00 85.62 254 PHE A CA 1
ATOM 1997 C C . PHE A 1 254 ? -17.427 -16.252 18.560 1.00 85.62 254 PHE A C 1
ATOM 1999 O O . PHE A 1 254 ? -17.963 -17.180 19.175 1.00 85.62 254 PHE A O 1
ATOM 2006 N N . PRO A 1 255 ? -16.438 -16.480 17.678 1.00 82.38 255 PRO A N 1
ATOM 2007 C CA . PRO A 1 255 ? -15.860 -17.805 17.492 1.00 82.38 255 PRO A CA 1
ATOM 2008 C C . PRO A 1 255 ? -15.404 -18.424 18.822 1.00 82.38 255 PRO A C 1
ATOM 2010 O O . PRO A 1 255 ? -14.892 -17.727 19.703 1.00 82.38 255 PRO A O 1
ATOM 2013 N N . LEU A 1 256 ? -15.557 -19.749 18.965 1.00 80.88 256 LEU A N 1
ATOM 2014 C CA . LEU A 1 256 ? -15.293 -20.486 20.216 1.00 80.88 256 LEU A CA 1
ATOM 2015 C C . LEU A 1 256 ? -13.918 -20.186 20.820 1.00 80.88 256 LEU A C 1
ATOM 2017 O O . LEU A 1 256 ? -13.760 -20.175 22.040 1.00 80.88 256 LEU A O 1
ATOM 2021 N N . LYS A 1 257 ? -12.920 -19.935 19.971 1.00 77.69 257 LYS A N 1
ATOM 2022 C CA . LYS A 1 257 ? -11.577 -19.586 20.413 1.00 77.69 257 LYS A CA 1
ATOM 2023 C C . LYS A 1 257 ? -11.529 -18.237 21.125 1.00 77.69 257 LYS A C 1
ATOM 2025 O O . LYS A 1 257 ? -10.981 -18.172 22.219 1.00 77.69 257 LYS A O 1
ATOM 2030 N N . VAL A 1 258 ? -12.129 -17.199 20.546 1.00 79.75 258 VAL A N 1
ATOM 2031 C CA . VAL A 1 258 ? -12.210 -15.876 21.178 1.00 79.75 258 VAL A CA 1
ATOM 2032 C C . VAL A 1 258 ? -12.974 -15.986 22.487 1.00 79.75 258 VAL A C 1
ATOM 2034 O O . VAL A 1 258 ? -12.496 -15.501 23.500 1.00 79.75 258 VAL A O 1
ATOM 2037 N N . GLN A 1 259 ? -14.080 -16.735 22.530 1.00 78.44 259 GLN A N 1
ATOM 2038 C CA . GLN A 1 259 ? -14.771 -16.994 23.798 1.00 78.44 259 GLN A CA 1
ATOM 2039 C C . GLN A 1 259 ? -13.865 -17.678 24.832 1.00 78.44 259 GLN A C 1
ATOM 2041 O O . GLN A 1 259 ? -13.911 -17.350 26.015 1.00 78.44 259 GLN A O 1
ATOM 2046 N N . ALA A 1 260 ? -13.047 -18.647 24.413 1.00 77.69 260 ALA A N 1
ATOM 2047 C CA . ALA A 1 260 ? -12.110 -19.330 25.298 1.00 77.69 260 ALA A CA 1
ATOM 2048 C C . ALA A 1 260 ? -10.977 -18.406 25.774 1.00 77.69 260 ALA A C 1
ATOM 2050 O O . ALA A 1 260 ? -10.549 -18.531 26.919 1.00 77.69 260 ALA A O 1
ATOM 2051 N N . GLU A 1 261 ? -10.501 -17.486 24.933 1.00 75.56 261 GLU A N 1
ATOM 2052 C CA . GLU A 1 261 ? -9.527 -16.456 25.310 1.00 75.56 261 GLU A CA 1
ATOM 2053 C C . GLU A 1 261 ? -10.142 -15.444 26.276 1.00 75.56 261 GLU A C 1
ATOM 2055 O O . GLU A 1 261 ? -9.596 -15.251 27.358 1.00 75.56 261 GLU A O 1
ATOM 2060 N N . LEU A 1 262 ? -11.332 -14.916 25.979 1.00 75.50 262 LEU A N 1
ATOM 2061 C CA . LEU A 1 262 ? -12.104 -14.050 26.879 1.00 75.50 262 LEU A CA 1
ATOM 2062 C C . LEU A 1 262 ? -12.341 -14.704 28.251 1.00 75.50 262 LEU A C 1
ATOM 2064 O O . LEU A 1 262 ? -12.270 -14.035 29.277 1.00 75.50 262 LEU A O 1
ATOM 2068 N N . LYS A 1 263 ? -12.525 -16.031 28.301 1.00 71.75 263 LYS A N 1
ATOM 2069 C CA . LYS A 1 263 ? -12.609 -16.800 29.558 1.00 71.75 263 LYS A CA 1
ATOM 2070 C C . LYS A 1 263 ? -11.271 -16.998 30.279 1.00 71.75 263 LYS A C 1
ATOM 2072 O O . LYS A 1 263 ? -11.284 -17.305 31.464 1.00 71.75 263 LYS A O 1
ATOM 2077 N N . LYS A 1 264 ? -10.126 -16.895 29.599 1.00 68.19 264 LYS A N 1
ATOM 2078 C CA . LYS A 1 264 ? -8.778 -17.069 30.183 1.00 68.19 264 LYS A CA 1
ATOM 2079 C C . LYS A 1 264 ? -8.129 -15.747 30.596 1.00 68.19 264 LYS A C 1
ATOM 2081 O O . LYS A 1 264 ? -7.243 -15.754 31.445 1.00 68.19 264 LYS A O 1
ATOM 2086 N N . LEU A 1 265 ? -8.560 -14.631 30.011 1.00 60.41 265 LEU A N 1
ATOM 2087 C CA . LEU A 1 265 ? -7.939 -13.308 30.136 1.00 60.41 265 LEU A CA 1
ATOM 2088 C C . LEU A 1 265 ? -8.069 -12.642 31.518 1.00 60.41 265 LEU A C 1
ATOM 2090 O O . LEU A 1 265 ? -7.499 -11.573 31.712 1.00 60.41 265 LEU A O 1
ATOM 2094 N N . TYR A 1 266 ? -8.667 -13.322 32.507 1.00 50.72 266 TYR A N 1
ATOM 2095 C CA . TYR A 1 266 ? -8.736 -12.913 33.924 1.00 50.72 266 TYR A CA 1
ATOM 2096 C C . TYR A 1 266 ? -7.412 -12.512 34.576 1.00 50.72 266 TYR A C 1
ATOM 2098 O O . TYR A 1 266 ? -7.435 -12.004 35.693 1.00 50.72 266 TYR A O 1
ATOM 2106 N N . GLN A 1 267 ? -6.267 -12.793 33.950 1.00 47.78 267 GLN A N 1
ATOM 2107 C CA . GLN A 1 267 ? -4.975 -12.713 34.620 1.00 47.78 267 GLN A CA 1
ATOM 2108 C C . GLN A 1 267 ? -4.017 -11.653 34.058 1.00 47.78 267 GLN A C 1
ATOM 2110 O O . GLN A 1 267 ? -3.199 -11.202 34.845 1.00 47.78 267 GLN A O 1
ATOM 2115 N N . ASN A 1 268 ? -4.094 -11.212 32.784 1.00 43.28 268 ASN A N 1
ATOM 2116 C CA . ASN A 1 268 ? -3.010 -10.386 32.196 1.00 43.28 268 ASN A CA 1
ATOM 2117 C C . ASN A 1 268 ? -3.376 -9.336 31.106 1.00 43.28 268 ASN A C 1
ATOM 2119 O O . ASN A 1 268 ? -2.506 -8.536 30.764 1.00 43.28 268 ASN A O 1
ATOM 2123 N N . THR A 1 269 ? -4.581 -9.291 30.509 1.00 54.50 269 THR A N 1
ATOM 2124 C CA . THR A 1 269 ? -4.932 -8.253 29.495 1.00 54.50 269 THR A CA 1
ATOM 2125 C C . THR A 1 269 ? -6.441 -7.950 29.490 1.00 54.50 269 THR A C 1
ATOM 2127 O O . THR A 1 269 ? -7.224 -8.897 29.417 1.00 54.50 269 THR A O 1
ATOM 2130 N N . PRO A 1 270 ? -6.881 -6.675 29.538 1.00 67.06 270 PRO A N 1
ATOM 2131 C CA . PRO A 1 270 ? -8.303 -6.323 29.521 1.00 67.06 270 PRO A CA 1
ATOM 2132 C C . PRO A 1 270 ? -9.015 -6.743 28.222 1.00 67.06 270 PRO A C 1
ATOM 2134 O O . PRO A 1 270 ? -8.507 -6.516 27.124 1.00 67.06 270 PRO A O 1
ATOM 2137 N N . CYS A 1 271 ? -10.235 -7.281 28.335 1.00 74.62 271 CYS A N 1
ATOM 2138 C CA . CYS A 1 271 ? -11.104 -7.666 27.208 1.00 74.62 271 CYS A CA 1
ATOM 2139 C C . CYS A 1 271 ? -11.282 -6.538 26.171 1.00 74.62 271 CYS A C 1
ATOM 2141 O O . CYS A 1 271 ? -11.160 -6.768 24.968 1.00 74.62 271 CYS A O 1
ATOM 2143 N N . LEU A 1 272 ? -11.463 -5.297 26.636 1.00 78.12 272 LEU A N 1
ATOM 2144 C CA . LEU A 1 272 ? -11.581 -4.109 25.786 1.00 78.12 272 LEU A CA 1
ATOM 2145 C C . LEU A 1 272 ? -10.355 -3.904 24.876 1.00 78.12 272 LEU A C 1
ATOM 2147 O O . LEU A 1 272 ? -10.490 -3.529 23.711 1.00 78.12 272 LEU A O 1
ATOM 2151 N N . GLU A 1 273 ? -9.150 -4.167 25.384 1.00 77.88 273 GLU A N 1
ATOM 2152 C CA . GLU A 1 273 ? -7.904 -4.026 24.626 1.00 77.88 273 GLU A CA 1
ATOM 2153 C C . GLU A 1 273 ? -7.773 -5.110 23.544 1.00 77.88 273 GLU A C 1
ATOM 2155 O O . GLU A 1 273 ? -7.259 -4.846 22.459 1.00 77.88 273 GLU A O 1
ATOM 2160 N N . LEU A 1 274 ? -8.273 -6.321 23.812 1.00 79.69 274 LEU A N 1
ATOM 2161 C CA . LEU A 1 274 ? -8.342 -7.390 22.815 1.00 79.69 274 LEU A CA 1
ATOM 2162 C C . LEU A 1 274 ? -9.354 -7.042 21.720 1.00 79.69 274 LEU A C 1
ATOM 2164 O O . LEU A 1 274 ? -8.992 -6.996 20.547 1.00 79.69 274 LEU A O 1
ATOM 2168 N N . LEU A 1 275 ? -10.597 -6.735 22.102 1.00 85.25 275 LEU A N 1
ATOM 2169 C CA . LEU A 1 275 ? -11.677 -6.450 21.153 1.00 85.25 275 LEU A CA 1
ATOM 2170 C C . LEU A 1 275 ? -11.370 -5.228 20.282 1.00 85.25 275 LEU A C 1
ATOM 2172 O O . LEU A 1 275 ? -11.642 -5.241 19.084 1.00 85.25 275 LEU A O 1
ATOM 2176 N N . SER A 1 276 ? -10.752 -4.192 20.858 1.00 83.38 276 SER A N 1
ATOM 2177 C CA . SER A 1 276 ? -10.375 -2.984 20.112 1.00 83.38 276 SER A CA 1
ATOM 2178 C C . SER A 1 276 ? -9.314 -3.228 19.042 1.00 83.38 276 SER A C 1
ATOM 2180 O O . SER A 1 276 ? -9.307 -2.507 18.048 1.00 83.38 276 SER A O 1
ATOM 2182 N N . ARG A 1 277 ? -8.453 -4.240 19.209 1.00 80.88 277 ARG A N 1
ATOM 2183 C CA . ARG A 1 277 ? -7.446 -4.645 18.214 1.00 80.88 277 ARG A CA 1
ATOM 2184 C C . ARG A 1 277 ? -7.962 -5.666 17.210 1.00 80.88 277 ARG A C 1
ATOM 2186 O O . ARG A 1 277 ? -7.381 -5.813 16.140 1.00 80.88 277 ARG A O 1
ATOM 2193 N N . SER A 1 278 ? -9.026 -6.379 17.562 1.00 86.12 278 SER A N 1
ATOM 2194 C CA . SER A 1 278 ? -9.664 -7.352 16.683 1.00 86.12 278 SER A CA 1
ATOM 2195 C C . SER A 1 278 ? -10.553 -6.712 15.622 1.00 86.12 278 SER A C 1
ATOM 2197 O O . SER A 1 278 ? -11.005 -7.435 14.748 1.00 86.12 278 SER A O 1
ATOM 2199 N N . ILE A 1 279 ? -10.819 -5.403 15.652 1.00 88.44 279 ILE A N 1
ATOM 2200 C CA . ILE A 1 279 ? -11.611 -4.730 14.612 1.00 88.44 279 ILE A CA 1
ATOM 2201 C C . ILE A 1 279 ? -10.728 -3.792 13.804 1.00 88.44 279 ILE A C 1
ATOM 2203 O O . ILE A 1 279 ? -10.146 -2.861 14.354 1.00 88.44 279 ILE A O 1
ATOM 2207 N N . GLU A 1 280 ? -10.721 -3.997 12.490 1.00 89.06 280 GLU A N 1
ATOM 2208 C CA . GLU A 1 280 ? -10.059 -3.124 11.526 1.00 89.06 280 GLU A CA 1
ATOM 2209 C C . GLU A 1 280 ? -10.994 -2.892 10.331 1.00 89.06 280 GLU A C 1
ATOM 2211 O O . GLU A 1 280 ? -11.324 -3.824 9.592 1.00 89.06 280 GLU A O 1
ATOM 2216 N N . ASN A 1 281 ? -11.430 -1.643 10.136 1.00 86.56 281 ASN A N 1
ATOM 2217 C CA . ASN A 1 281 ? -12.478 -1.268 9.177 1.00 86.56 281 ASN A CA 1
ATOM 2218 C C . ASN A 1 281 ? -13.743 -2.139 9.347 1.00 86.56 281 ASN A C 1
ATOM 2220 O O . ASN A 1 281 ? -14.326 -2.177 10.428 1.00 86.56 281 ASN A O 1
ATOM 2224 N N . ASP A 1 282 ? -14.144 -2.862 8.297 1.00 90.75 282 ASP A N 1
ATOM 2225 C CA . ASP A 1 282 ? -15.330 -3.727 8.282 1.00 90.75 282 ASP A CA 1
ATOM 2226 C C . ASP A 1 282 ? -15.062 -5.157 8.766 1.00 90.75 282 ASP A C 1
ATOM 2228 O O . ASP A 1 282 ? -15.921 -6.029 8.624 1.00 90.75 282 ASP A O 1
ATOM 2232 N N . TYR A 1 283 ? -13.863 -5.434 9.280 1.00 93.12 283 TYR A N 1
ATOM 2233 C CA . TYR A 1 283 ? -13.404 -6.795 9.514 1.00 93.12 283 TYR A CA 1
ATOM 2234 C C . TYR A 1 283 ? -13.117 -7.064 10.983 1.00 93.12 283 TYR A C 1
ATOM 2236 O O . TYR A 1 283 ? -12.475 -6.266 11.666 1.00 93.12 283 TYR A O 1
ATOM 2244 N N . PHE A 1 284 ? -13.538 -8.241 11.436 1.00 92.75 284 PHE A N 1
ATOM 2245 C CA . PHE A 1 284 ? -13.131 -8.818 12.706 1.00 92.75 284 PHE A CA 1
ATOM 2246 C C . PHE A 1 284 ? -12.013 -9.837 12.475 1.00 92.75 284 PHE A C 1
ATOM 2248 O O . PHE A 1 284 ? -12.173 -10.793 11.715 1.00 92.75 284 PHE A O 1
ATOM 2255 N N . ILE A 1 285 ? -10.864 -9.611 13.102 1.00 92.00 285 ILE A N 1
ATOM 2256 C CA . ILE A 1 285 ? -9.602 -10.297 12.846 1.00 92.00 285 ILE A CA 1
ATOM 2257 C C . ILE A 1 285 ? -9.162 -11.052 14.097 1.00 92.00 285 ILE A C 1
ATOM 2259 O O . ILE A 1 285 ? -9.115 -10.504 15.201 1.00 92.00 285 ILE A O 1
ATOM 2263 N N . ILE A 1 286 ? -8.820 -12.326 13.909 1.00 87.88 286 ILE A N 1
ATOM 2264 C CA . ILE A 1 286 ? -8.469 -13.251 14.987 1.00 87.88 286 ILE A CA 1
ATOM 2265 C C . ILE A 1 286 ? -7.182 -13.982 14.625 1.00 87.88 286 ILE A C 1
ATOM 2267 O O . ILE A 1 286 ? -7.015 -14.464 13.506 1.00 87.88 286 ILE A O 1
ATOM 2271 N N . GLU A 1 287 ? -6.279 -14.106 15.594 1.00 84.75 287 GLU A N 1
ATOM 2272 C CA . GLU A 1 287 ? -5.095 -14.951 15.464 1.00 84.75 287 GLU A CA 1
ATOM 2273 C C . GLU A 1 287 ? -5.426 -16.402 15.846 1.00 84.75 287 GLU A C 1
ATOM 2275 O O . GLU A 1 287 ? -5.890 -16.696 16.953 1.00 84.75 287 GLU A O 1
ATOM 2280 N N . ASP A 1 288 ? -5.145 -17.335 14.937 1.00 78.81 288 ASP A N 1
ATOM 2281 C CA . ASP A 1 288 ? -5.271 -18.771 15.139 1.00 78.81 288 ASP A CA 1
ATOM 2282 C C . ASP A 1 288 ? -3.978 -19.580 14.949 1.00 78.81 288 ASP A C 1
ATOM 2284 O O . ASP A 1 288 ? -3.001 -19.115 14.370 1.00 78.81 288 ASP A O 1
ATOM 2288 N N . TYR A 1 289 ? -3.954 -20.797 15.498 1.00 76.75 289 TYR A N 1
ATOM 2289 C CA . TYR A 1 289 ? -2.878 -21.771 15.352 1.00 76.75 289 TYR A CA 1
ATOM 2290 C C . TYR A 1 289 ? -3.468 -23.095 14.875 1.00 76.75 289 TYR A C 1
ATOM 2292 O O . TYR A 1 289 ? -3.911 -23.915 15.680 1.00 76.75 289 TYR A O 1
ATOM 2300 N N . LYS A 1 290 ? -3.447 -23.315 13.559 1.00 71.56 290 LYS A N 1
ATOM 2301 C CA . LYS A 1 290 ? -3.918 -24.557 12.931 1.00 71.56 290 LYS A CA 1
ATOM 2302 C C . LYS A 1 290 ? -2.717 -25.368 12.472 1.00 71.56 290 LYS A C 1
ATOM 2304 O O . LYS A 1 290 ? -1.823 -24.834 11.826 1.00 71.56 290 LYS A O 1
ATOM 2309 N N . ASP A 1 291 ? -2.652 -26.638 12.865 1.00 72.19 291 ASP A N 1
ATOM 2310 C CA . ASP A 1 291 ? -1.551 -27.552 12.519 1.00 72.19 291 ASP A CA 1
ATOM 2311 C C . ASP A 1 291 ? -0.144 -26.999 12.823 1.00 72.19 291 ASP A C 1
ATOM 2313 O O . ASP A 1 291 ? 0.813 -27.224 12.084 1.00 72.19 291 ASP A O 1
ATOM 2317 N N . ARG A 1 292 ? -0.006 -26.279 13.9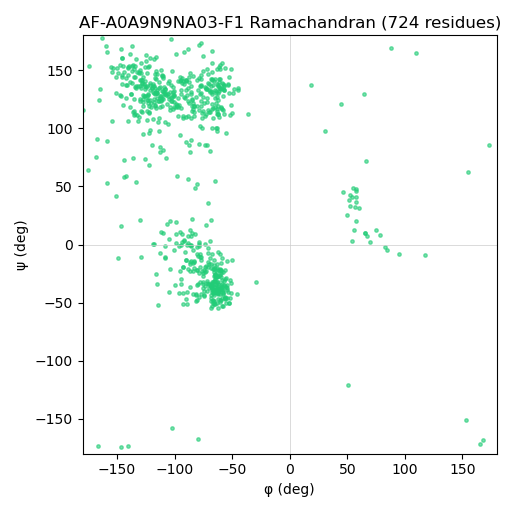50 1.00 70.38 292 ARG A N 1
ATOM 2318 C CA . ARG A 1 292 ? 1.228 -25.585 14.391 1.00 70.38 292 ARG A CA 1
ATOM 2319 C C . ARG A 1 292 ? 1.675 -24.426 13.488 1.00 70.38 292 ARG A C 1
ATOM 2321 O O . ARG A 1 292 ? 2.761 -23.893 13.698 1.00 70.38 292 ARG A O 1
ATOM 2328 N N . MET A 1 293 ? 0.845 -24.015 12.535 1.00 73.62 293 MET A N 1
ATOM 2329 C CA . MET A 1 293 ? 1.056 -22.838 11.700 1.00 73.62 293 MET A CA 1
ATOM 2330 C C . MET A 1 293 ? 0.199 -21.686 12.218 1.00 73.62 293 MET A C 1
ATOM 2332 O O . MET A 1 293 ? -0.974 -21.874 12.545 1.00 73.62 293 MET A O 1
ATOM 2336 N N . GLN A 1 294 ? 0.792 -20.496 12.296 1.00 78.69 294 GLN A N 1
ATOM 2337 C CA . GLN A 1 294 ? 0.051 -19.284 12.621 1.00 78.69 294 GLN A CA 1
ATOM 2338 C C . GLN A 1 294 ? -0.857 -18.916 11.445 1.00 78.69 294 GLN A C 1
ATOM 2340 O O . GLN A 1 294 ? -0.438 -18.907 10.282 1.00 78.69 294 GLN A O 1
ATOM 2345 N N . VAL A 1 295 ? -2.106 -18.622 11.772 1.00 88.06 295 VAL A N 1
ATOM 2346 C CA . VAL A 1 295 ? -3.165 -18.265 10.840 1.00 88.06 295 VAL A CA 1
ATOM 2347 C C . VAL A 1 295 ? -3.819 -16.982 11.331 1.00 88.06 295 VAL A C 1
ATOM 2349 O O . VAL A 1 295 ? -3.993 -16.796 12.528 1.00 88.06 295 VAL A O 1
ATOM 2352 N N . VAL A 1 296 ? -4.186 -16.090 10.423 1.00 91.44 296 VAL A N 1
ATOM 2353 C CA . VAL A 1 296 ? -5.032 -14.938 10.743 1.00 91.44 296 VAL A CA 1
ATOM 2354 C C . VAL A 1 296 ? -6.359 -15.136 10.030 1.00 91.44 296 VAL A C 1
ATOM 2356 O O . VAL A 1 296 ? -6.395 -15.248 8.806 1.00 91.44 296 VAL A O 1
ATOM 2359 N N . GLU A 1 297 ? -7.440 -15.235 10.790 1.00 92.62 297 GLU A N 1
ATOM 2360 C CA . GLU A 1 297 ? -8.796 -15.326 10.258 1.00 92.62 297 GLU A CA 1
ATOM 2361 C C . GLU A 1 297 ? -9.417 -13.938 10.194 1.00 92.62 297 GLU A C 1
ATOM 2363 O O . GLU A 1 297 ? -9.262 -13.137 11.117 1.00 92.62 297 GLU A O 1
ATOM 2368 N N . MET A 1 298 ? -10.132 -13.667 9.110 1.00 94.25 298 MET A N 1
ATOM 2369 C CA . MET A 1 298 ? -10.779 -12.389 8.866 1.00 94.25 298 MET A CA 1
ATOM 2370 C C . MET A 1 298 ? -12.248 -12.611 8.534 1.00 94.25 298 MET A C 1
ATOM 2372 O O . MET A 1 298 ? -12.588 -13.177 7.494 1.00 94.25 298 MET A O 1
ATOM 2376 N N . TYR A 1 299 ? -13.111 -12.141 9.423 1.00 93.25 299 TYR A N 1
ATOM 2377 C CA . TYR A 1 299 ? -14.558 -12.203 9.301 1.00 93.25 299 TYR A CA 1
ATOM 2378 C C . TYR A 1 299 ? -15.075 -10.851 8.833 1.00 93.25 299 TYR A C 1
ATOM 2380 O O . TYR A 1 299 ? -14.752 -9.818 9.416 1.00 93.25 299 TYR A O 1
ATOM 2388 N N . ASN A 1 300 ? -15.881 -10.846 7.782 1.00 92.75 300 ASN A N 1
ATOM 2389 C CA . ASN A 1 300 ? -16.521 -9.638 7.294 1.00 92.75 300 ASN A CA 1
ATOM 2390 C C . ASN A 1 300 ? -17.747 -9.338 8.151 1.00 92.75 300 ASN A C 1
ATOM 2392 O O . ASN A 1 300 ? -18.688 -10.129 8.200 1.00 92.75 300 ASN A O 1
ATOM 2396 N N . MET A 1 301 ? -17.751 -8.186 8.815 1.00 91.38 301 MET A N 1
ATOM 2397 C CA . MET A 1 301 ? -18.820 -7.793 9.732 1.00 91.38 301 MET A CA 1
ATOM 2398 C C . MET A 1 301 ? -20.078 -7.304 9.021 1.00 91.38 301 MET A C 1
ATOM 2400 O O . MET A 1 301 ? -21.119 -7.168 9.655 1.00 91.38 301 MET A O 1
ATOM 2404 N N . ARG A 1 302 ? -20.028 -7.068 7.707 1.00 88.44 302 ARG A N 1
ATOM 2405 C CA . ARG A 1 302 ? -21.199 -6.764 6.880 1.00 88.44 302 ARG A CA 1
ATOM 2406 C C . ARG A 1 302 ? -21.938 -8.041 6.492 1.00 88.44 302 ARG A C 1
ATOM 2408 O O . ARG A 1 302 ? -23.144 -8.113 6.713 1.00 88.44 302 ARG A O 1
ATOM 2415 N N . THR A 1 303 ? -21.220 -9.050 5.993 1.00 89.81 303 THR A N 1
ATOM 2416 C CA . THR A 1 303 ? -21.796 -10.345 5.575 1.00 89.81 303 THR A CA 1
ATOM 2417 C C . THR A 1 303 ? -21.923 -11.358 6.716 1.00 89.81 303 THR A C 1
ATOM 2419 O O . THR A 1 303 ? -22.675 -12.323 6.598 1.00 89.81 303 THR A O 1
ATOM 2422 N N . ASN A 1 304 ? -21.223 -11.126 7.830 1.00 88.94 304 ASN A N 1
ATOM 2423 C CA . ASN A 1 304 ? -21.097 -12.010 8.992 1.00 88.94 304 ASN A CA 1
ATOM 2424 C C . ASN A 1 304 ? -20.482 -13.381 8.659 1.00 88.94 304 ASN A C 1
ATOM 2426 O O . ASN A 1 304 ? -20.831 -14.395 9.266 1.00 88.94 304 ASN A O 1
ATOM 2430 N N . GLN A 1 305 ? -19.591 -13.430 7.670 1.00 91.25 305 GLN A N 1
ATOM 2431 C CA . GLN A 1 305 ? -18.952 -14.661 7.203 1.00 91.25 305 GLN A CA 1
ATOM 2432 C C . GLN A 1 305 ? -17.431 -14.555 7.295 1.00 91.25 305 GLN A C 1
ATOM 2434 O O . GLN A 1 305 ? -16.865 -13.465 7.214 1.00 91.25 305 GLN A O 1
ATOM 2439 N N . LEU A 1 306 ? -16.767 -15.703 7.448 1.00 92.00 306 LEU A N 1
ATOM 2440 C CA . LEU A 1 306 ? -15.322 -15.804 7.262 1.00 92.00 306 LEU A CA 1
ATOM 2441 C C . LEU A 1 306 ? -15.003 -15.472 5.799 1.00 92.00 306 LEU A C 1
ATOM 2443 O O . LEU A 1 306 ? -15.422 -16.206 4.906 1.00 92.00 306 LEU A O 1
ATOM 2447 N N . GLU A 1 307 ? -14.284 -14.377 5.565 1.00 93.06 307 GLU A N 1
ATOM 2448 C CA . GLU A 1 307 ? -13.932 -13.932 4.216 1.00 93.06 307 GLU A CA 1
ATOM 2449 C C . GLU A 1 307 ? -12.572 -14.483 3.800 1.00 93.06 307 GLU A C 1
ATOM 2451 O O . GLU A 1 307 ? -12.460 -15.118 2.755 1.00 93.06 307 GLU A O 1
ATOM 2456 N N . MET A 1 308 ? -11.549 -14.297 4.641 1.00 93.69 308 MET A N 1
ATOM 2457 C CA . MET A 1 308 ? -10.173 -14.675 4.315 1.00 93.69 308 MET A CA 1
ATOM 2458 C C . MET A 1 308 ? -9.482 -15.399 5.469 1.00 93.69 308 MET A C 1
ATOM 2460 O O . MET A 1 308 ? -9.741 -15.153 6.648 1.00 93.69 308 MET A O 1
ATOM 2464 N N . VAL A 1 309 ? -8.545 -16.273 5.102 1.00 93.38 309 VAL A N 1
ATOM 2465 C CA . VAL A 1 309 ? -7.645 -16.973 6.022 1.00 93.38 309 VAL A CA 1
ATOM 2466 C C . VAL A 1 309 ? -6.217 -16.787 5.518 1.00 93.38 309 VAL A C 1
ATOM 2468 O O . VAL A 1 309 ? -5.870 -17.247 4.428 1.00 93.38 309 VAL A O 1
ATOM 2471 N N . PHE A 1 310 ? -5.393 -16.089 6.294 1.00 93.19 310 PHE A N 1
ATOM 2472 C CA . PHE A 1 310 ? -4.007 -15.780 5.951 1.00 93.19 310 PHE A CA 1
ATOM 2473 C C . PHE A 1 310 ? -3.076 -16.757 6.654 1.00 93.19 310 PHE A C 1
ATOM 2475 O O . PHE A 1 310 ? -3.031 -16.814 7.882 1.00 93.19 310 PHE A O 1
ATOM 2482 N N . HIS A 1 311 ? -2.322 -17.521 5.871 1.00 88.50 311 HIS A N 1
ATOM 2483 C CA . HIS A 1 311 ? -1.342 -18.466 6.390 1.00 88.50 311 HIS A CA 1
ATOM 2484 C C . HIS A 1 311 ? 0.043 -17.832 6.358 1.00 88.50 311 HIS A C 1
ATOM 2486 O O . HIS A 1 311 ? 0.548 -17.500 5.282 1.00 88.50 311 HIS A O 1
ATOM 2492 N N . GLN A 1 312 ? 0.674 -17.704 7.523 1.00 80.94 312 GLN A N 1
ATOM 2493 C CA . GLN A 1 312 ? 2.051 -17.235 7.575 1.00 80.94 312 GLN A CA 1
ATOM 2494 C C . GLN A 1 312 ? 3.005 -18.359 7.164 1.00 80.94 312 GLN A C 1
ATOM 2496 O O . GLN A 1 312 ? 2.870 -19.503 7.608 1.00 80.94 312 GLN A O 1
ATOM 2501 N N . ARG A 1 313 ? 4.005 -18.055 6.331 1.00 76.25 313 ARG A N 1
ATOM 2502 C CA . ARG A 1 313 ? 5.020 -19.045 5.945 1.00 76.25 313 ARG A CA 1
ATOM 2503 C C . ARG A 1 313 ? 5.895 -19.419 7.144 1.00 76.25 313 ARG A C 1
ATOM 2505 O O . ARG A 1 313 ? 6.308 -18.558 7.918 1.00 76.25 313 ARG A O 1
ATOM 2512 N N . ALA A 1 314 ? 6.264 -20.698 7.253 1.00 68.19 314 ALA A N 1
ATOM 2513 C CA . ALA A 1 314 ? 7.104 -21.204 8.348 1.00 68.19 314 ALA A CA 1
ATOM 2514 C C . ALA A 1 314 ? 8.460 -20.474 8.445 1.00 68.19 314 ALA A C 1
ATOM 2516 O O . ALA A 1 314 ? 8.976 -20.233 9.534 1.00 68.19 314 ALA A O 1
ATOM 2517 N N . GLU A 1 315 ? 9.016 -20.080 7.297 1.00 65.06 315 GLU A N 1
ATOM 2518 C CA . GLU A 1 315 ? 10.256 -19.302 7.186 1.00 65.06 315 GLU A CA 1
ATOM 2519 C C . GLU A 1 315 ? 10.119 -17.907 7.816 1.00 65.06 315 GLU A C 1
ATOM 2521 O O . GLU A 1 315 ? 11.026 -17.440 8.503 1.00 65.06 315 GLU A O 1
ATOM 2526 N N . SER A 1 316 ? 8.964 -17.265 7.629 1.00 64.31 316 SER A N 1
ATOM 2527 C CA . SER A 1 316 ? 8.656 -15.938 8.167 1.00 64.31 316 SER A CA 1
ATOM 2528 C C . SER A 1 316 ? 8.532 -15.977 9.697 1.00 64.31 316 SER A C 1
ATOM 2530 O O . SER A 1 316 ? 9.028 -15.079 10.385 1.00 64.31 316 SER A O 1
ATOM 2532 N N . VAL A 1 317 ? 7.992 -17.070 10.251 1.00 61.03 317 VAL A N 1
ATOM 2533 C CA . VAL A 1 317 ? 7.890 -17.297 11.705 1.00 61.03 317 VAL A CA 1
ATOM 2534 C C . VAL A 1 317 ? 9.271 -17.369 12.367 1.00 61.03 317 VAL A C 1
ATOM 2536 O O . VAL A 1 317 ? 9.478 -16.755 13.411 1.00 61.03 317 VAL A O 1
ATOM 2539 N N . ALA A 1 318 ? 10.245 -18.045 11.744 1.00 59.25 318 ALA A N 1
ATOM 2540 C CA . ALA A 1 318 ? 11.585 -18.241 12.315 1.00 59.25 318 ALA A CA 1
ATOM 2541 C C . ALA A 1 318 ? 12.375 -16.936 12.537 1.00 59.25 318 ALA A C 1
ATOM 2543 O O . ALA A 1 318 ? 13.321 -16.912 13.321 1.00 59.25 318 ALA A O 1
ATOM 2544 N N . THR A 1 319 ? 12.003 -15.856 11.845 1.00 61.06 319 THR A N 1
ATOM 2545 C CA . THR A 1 319 ? 12.676 -14.548 11.942 1.00 61.06 319 THR A CA 1
ATOM 2546 C C . THR A 1 319 ? 12.085 -13.621 13.006 1.00 61.06 319 THR A C 1
ATOM 2548 O O . THR A 1 319 ? 12.637 -12.549 13.253 1.00 61.06 319 THR A O 1
ATOM 2551 N N . SER A 1 320 ? 10.972 -14.020 13.627 1.00 63.66 320 SER A N 1
ATOM 2552 C CA . SER A 1 320 ? 10.215 -13.177 14.549 1.00 63.66 320 SER A CA 1
ATOM 2553 C C . SER A 1 320 ? 10.696 -13.367 15.989 1.00 63.66 320 SER A C 1
ATOM 2555 O O . SER A 1 320 ? 10.729 -14.485 16.499 1.00 63.66 320 SER A O 1
ATOM 2557 N N . PHE A 1 321 ? 11.047 -12.270 16.656 1.00 60.28 321 PHE A N 1
ATOM 2558 C CA . PHE A 1 321 ? 11.380 -12.227 18.081 1.00 60.28 321 PHE A CA 1
ATOM 2559 C C . PHE A 1 321 ? 10.719 -11.008 18.734 1.00 60.28 321 PHE A C 1
ATOM 2561 O O . PHE A 1 321 ? 10.456 -10.008 18.063 1.00 60.28 321 PHE A O 1
ATOM 2568 N N . GLY A 1 322 ? 10.461 -11.102 20.037 1.00 59.12 322 GLY A N 1
ATOM 2569 C CA . GLY A 1 322 ? 9.774 -10.083 20.820 1.00 59.12 322 GLY A CA 1
ATOM 2570 C C . GLY A 1 322 ? 8.380 -10.523 21.254 1.00 59.12 322 GLY A C 1
ATOM 2571 O O . GLY A 1 322 ? 7.817 -11.499 20.748 1.00 59.12 322 GLY A O 1
ATOM 2572 N N . HIS A 1 323 ? 7.835 -9.787 22.216 1.00 66.06 323 HIS A N 1
ATOM 2573 C CA . HIS A 1 323 ? 6.495 -9.991 22.740 1.00 66.06 323 HIS A CA 1
ATOM 2574 C C . HIS A 1 323 ? 5.729 -8.679 22.642 1.00 66.06 323 HIS A C 1
ATOM 2576 O O . HIS A 1 323 ? 6.181 -7.626 23.085 1.00 66.06 323 HIS A O 1
ATOM 2582 N N . GLY A 1 324 ? 4.554 -8.746 22.037 1.00 73.12 324 GLY A N 1
ATOM 2583 C CA . GLY A 1 324 ? 3.695 -7.597 21.879 1.00 73.12 324 GLY A CA 1
ATOM 2584 C C . GLY A 1 324 ? 2.290 -8.031 21.532 1.00 73.12 324 GLY A C 1
ATOM 2585 O O . GLY A 1 324 ? 1.983 -9.213 21.386 1.00 73.12 324 GLY A O 1
ATOM 2586 N N . SER A 1 325 ? 1.433 -7.036 21.423 1.00 79.75 325 SER A N 1
ATOM 2587 C CA . SER A 1 325 ? 0.057 -7.234 21.013 1.00 79.75 325 SER A CA 1
ATOM 2588 C C . SER A 1 325 ? -0.023 -7.193 19.492 1.00 79.75 325 SER A C 1
ATOM 2590 O O . SER A 1 325 ? 0.701 -6.396 18.891 1.00 79.75 325 SER A O 1
ATOM 2592 N N . PRO A 1 326 ? -0.892 -7.993 18.856 1.00 85.94 326 PRO A N 1
ATOM 2593 C CA . PRO A 1 326 ? -1.071 -7.923 17.416 1.00 85.94 326 PRO A CA 1
ATOM 2594 C C . PRO A 1 326 ? -1.396 -6.499 16.959 1.00 85.94 326 PRO A C 1
ATOM 2596 O O . PRO A 1 326 ? -2.186 -5.801 17.597 1.00 85.94 326 PRO A O 1
ATOM 2599 N N . ALA A 1 327 ? -0.788 -6.085 15.852 1.00 89.50 327 ALA A N 1
ATOM 2600 C CA . ALA A 1 327 ? -1.130 -4.851 15.161 1.00 89.50 327 ALA A CA 1
ATOM 2601 C C . ALA A 1 327 ? -1.453 -5.181 13.709 1.00 89.50 327 ALA A C 1
ATOM 2603 O O . ALA A 1 327 ? -0.747 -5.962 13.059 1.00 89.50 327 ALA A O 1
ATOM 2604 N N . VAL A 1 328 ? -2.531 -4.585 13.220 1.00 92.81 328 VAL A N 1
ATOM 2605 C CA . VAL A 1 328 ? -3.085 -4.838 11.900 1.00 92.81 328 VAL A CA 1
ATOM 2606 C C . VAL A 1 328 ? -3.445 -3.514 11.244 1.00 92.81 328 VAL A C 1
ATOM 2608 O O . VAL A 1 328 ? -3.870 -2.588 11.927 1.00 92.81 328 VAL A O 1
ATOM 2611 N N . ALA A 1 329 ? -3.251 -3.431 9.934 1.00 94.12 329 ALA A N 1
ATOM 2612 C CA . ALA A 1 329 ? -3.772 -2.341 9.125 1.00 94.12 329 ALA A CA 1
ATOM 2613 C C . ALA A 1 329 ? -4.237 -2.868 7.778 1.00 94.12 329 ALA A C 1
ATOM 2615 O O . ALA A 1 329 ? -3.607 -3.752 7.183 1.00 94.12 329 ALA A O 1
ATOM 2616 N N . ILE A 1 330 ? -5.320 -2.287 7.278 1.00 93.88 330 ILE A N 1
ATOM 2617 C CA . ILE A 1 330 ? -5.831 -2.553 5.938 1.00 93.88 330 ILE A CA 1
ATOM 2618 C C . ILE A 1 330 ? -5.614 -1.302 5.092 1.00 93.88 330 ILE A C 1
ATOM 2620 O O . ILE A 1 330 ? -6.045 -0.212 5.453 1.00 93.88 330 ILE A O 1
ATOM 2624 N N . SER A 1 331 ? -4.948 -1.482 3.952 1.00 92.44 331 SER A N 1
ATOM 2625 C CA . SER A 1 331 ? -4.763 -0.432 2.938 1.00 92.44 331 SER A CA 1
ATOM 2626 C C . SER A 1 331 ? -6.083 0.241 2.550 1.00 92.44 331 SER A C 1
ATOM 2628 O O . SER A 1 331 ? -7.138 -0.402 2.548 1.00 92.44 331 SER A O 1
ATOM 2630 N N . ARG A 1 332 ? -6.032 1.510 2.138 1.00 87.38 332 ARG A N 1
ATOM 2631 C CA . ARG A 1 332 ? -7.211 2.317 1.785 1.00 87.38 332 ARG A CA 1
ATOM 2632 C C . ARG A 1 332 ? -8.096 1.632 0.753 1.00 87.38 332 ARG A C 1
ATOM 2634 O O . ARG A 1 332 ? -9.319 1.650 0.851 1.00 87.38 332 ARG A O 1
ATOM 2641 N N . HIS A 1 333 ? -7.486 0.995 -0.241 1.00 85.25 333 HIS A N 1
ATOM 2642 C CA . HIS A 1 333 ? -8.231 0.297 -1.282 1.00 85.25 333 HIS A CA 1
ATOM 2643 C C . HIS A 1 333 ? -8.618 -1.146 -0.925 1.00 85.25 333 HIS A C 1
ATOM 2645 O O . HIS A 1 333 ? -9.150 -1.861 -1.778 1.00 85.25 333 HIS A O 1
ATOM 2651 N N . LYS A 1 334 ? -8.388 -1.592 0.319 1.00 89.38 334 LYS A N 1
ATOM 2652 C CA . LYS A 1 334 ? -8.640 -2.961 0.800 1.00 89.38 334 LYS A CA 1
ATOM 2653 C C . LYS A 1 334 ? -7.959 -3.997 -0.121 1.00 89.38 334 LYS A C 1
ATOM 2655 O O . LYS A 1 334 ? -8.589 -4.969 -0.539 1.00 89.38 334 LYS A O 1
ATOM 2660 N N . THR A 1 335 ? -6.716 -3.724 -0.531 1.00 91.75 335 THR A N 1
ATOM 2661 C CA . THR A 1 335 ? -5.888 -4.547 -1.442 1.00 91.75 335 THR A CA 1
ATOM 2662 C C . THR A 1 335 ? -4.796 -5.302 -0.694 1.00 91.75 335 THR A C 1
ATOM 2664 O O . THR A 1 335 ? -4.547 -6.470 -0.979 1.00 91.75 335 THR A O 1
ATOM 2667 N N . LEU A 1 336 ? -4.163 -4.649 0.274 1.00 94.75 336 LEU A N 1
ATOM 2668 C CA . LEU A 1 336 ? -3.144 -5.192 1.163 1.00 94.75 336 LEU A CA 1
ATOM 2669 C C . LEU A 1 336 ? -3.623 -5.216 2.611 1.00 94.75 336 LEU A C 1
ATOM 2671 O O . LEU A 1 336 ? -4.322 -4.304 3.064 1.00 94.75 336 LEU A O 1
ATOM 2675 N N . LEU A 1 337 ? -3.156 -6.235 3.323 1.00 95.62 337 LEU A N 1
ATOM 2676 C CA . LEU A 1 337 ? -3.211 -6.360 4.774 1.00 95.62 337 LEU A CA 1
ATOM 2677 C C . LEU A 1 337 ? -1.780 -6.350 5.306 1.00 95.62 337 LEU A C 1
ATOM 2679 O O . LEU A 1 337 ? -0.962 -7.165 4.876 1.00 95.62 337 LEU A O 1
ATOM 2683 N N . ALA A 1 338 ? -1.484 -5.460 6.245 1.00 95.75 338 ALA A N 1
ATOM 2684 C CA . ALA A 1 338 ? -0.254 -5.496 7.020 1.00 95.75 338 ALA A CA 1
ATOM 2685 C C . ALA A 1 338 ? -0.558 -6.067 8.404 1.00 95.75 338 ALA A C 1
ATOM 2687 O O . ALA A 1 338 ? -1.452 -5.585 9.094 1.00 95.75 338 ALA A O 1
ATOM 2688 N N . TYR A 1 339 ? 0.182 -7.095 8.807 1.00 93.69 339 TYR A N 1
ATOM 2689 C CA . TYR A 1 339 ? -0.023 -7.780 10.077 1.00 93.69 339 TYR A CA 1
ATOM 2690 C C . TYR A 1 339 ? 1.306 -8.008 10.793 1.00 93.69 339 TYR A C 1
ATOM 2692 O O . TYR A 1 339 ? 2.282 -8.471 10.196 1.00 93.69 339 TYR A O 1
ATOM 2700 N N . CYS A 1 340 ? 1.328 -7.733 12.094 1.00 89.62 340 CYS A N 1
ATOM 2701 C CA . CYS A 1 340 ? 2.381 -8.173 12.997 1.00 89.62 340 CYS A CA 1
ATOM 2702 C C . CYS A 1 340 ? 1.778 -8.741 14.280 1.00 89.62 340 CYS A C 1
ATOM 2704 O O . CYS A 1 340 ? 0.712 -8.320 14.725 1.00 89.62 340 CYS A O 1
ATOM 2706 N N . ARG A 1 341 ? 2.513 -9.637 14.937 1.00 83.12 341 ARG A N 1
ATOM 2707 C CA . ARG A 1 341 ? 2.158 -10.177 16.258 1.00 83.12 341 ARG A CA 1
ATOM 2708 C C . ARG A 1 341 ? 2.630 -9.277 17.416 1.00 83.12 341 ARG A C 1
ATOM 2710 O O . ARG A 1 341 ? 2.923 -9.756 18.502 1.00 83.12 341 ARG A O 1
ATOM 2717 N N . GLY A 1 342 ? 2.871 -7.996 17.145 1.00 76.25 342 GLY A N 1
ATOM 2718 C CA . GLY A 1 342 ? 3.554 -7.078 18.065 1.00 76.25 342 GLY A CA 1
ATOM 2719 C C . GLY A 1 342 ? 5.045 -7.362 18.270 1.00 76.25 342 GLY A C 1
ATOM 2720 O O . GLY A 1 342 ? 5.689 -6.662 19.042 1.00 76.25 342 GLY A O 1
ATOM 2721 N N . ALA A 1 343 ? 5.592 -8.366 17.582 1.00 85.81 343 ALA A N 1
ATOM 2722 C CA . ALA A 1 343 ? 7.015 -8.685 17.528 1.00 85.81 343 ALA A CA 1
ATOM 2723 C C . ALA A 1 343 ? 7.756 -7.754 16.547 1.00 85.81 343 ALA A C 1
ATOM 2725 O O . ALA A 1 343 ? 7.220 -6.757 16.070 1.00 85.81 343 ALA A O 1
ATOM 2726 N N . ASN A 1 344 ? 8.991 -8.100 16.201 1.00 90.75 344 ASN A N 1
ATOM 2727 C CA . ASN A 1 344 ? 9.866 -7.301 15.346 1.00 90.75 344 ASN A CA 1
ATOM 2728 C C . ASN A 1 344 ? 9.647 -7.450 13.826 1.00 90.75 344 ASN A C 1
ATOM 2730 O O . ASN A 1 344 ? 10.480 -6.985 13.046 1.00 90.75 344 ASN A O 1
ATOM 2734 N N . SER A 1 345 ? 8.594 -8.131 13.377 1.00 91.31 345 SER A N 1
ATOM 2735 C CA . SER A 1 345 ? 8.375 -8.450 11.962 1.00 91.31 345 SER A CA 1
ATOM 2736 C C . SER A 1 345 ? 6.971 -8.068 11.501 1.00 91.31 345 SER A C 1
ATOM 2738 O O . SER A 1 345 ? 5.996 -8.244 12.226 1.00 91.31 345 SER A O 1
ATOM 2740 N N . ILE A 1 346 ? 6.862 -7.552 10.276 1.00 94.06 346 ILE A N 1
ATOM 2741 C CA . ILE A 1 346 ? 5.585 -7.220 9.632 1.00 94.06 346 ILE A CA 1
ATOM 2742 C C . ILE A 1 346 ? 5.449 -8.067 8.379 1.00 94.06 346 ILE A C 1
ATOM 2744 O O . ILE A 1 346 ? 6.365 -8.120 7.558 1.00 94.06 346 ILE A O 1
ATOM 2748 N N . THR A 1 347 ? 4.297 -8.707 8.223 1.00 94.19 347 THR A N 1
ATOM 2749 C CA . THR A 1 347 ? 3.942 -9.481 7.035 1.00 94.19 347 THR A CA 1
ATOM 2750 C C . THR A 1 347 ? 2.866 -8.751 6.241 1.00 94.19 347 THR A C 1
ATOM 2752 O O . THR A 1 347 ? 1.868 -8.309 6.805 1.00 94.19 347 THR A O 1
ATOM 2755 N N . ILE A 1 348 ? 3.084 -8.618 4.934 1.00 96.06 348 ILE A N 1
ATOM 2756 C CA . ILE A 1 348 ? 2.154 -8.021 3.980 1.00 96.06 348 ILE A CA 1
ATOM 2757 C C . ILE A 1 348 ? 1.478 -9.144 3.192 1.00 96.06 348 ILE A C 1
ATOM 2759 O O . ILE A 1 348 ? 2.154 -9.939 2.531 1.00 96.06 348 ILE A O 1
ATOM 2763 N N . TYR A 1 349 ? 0.150 -9.179 3.224 1.00 95.62 349 TYR A N 1
ATOM 2764 C CA . TYR A 1 349 ? -0.679 -10.125 2.484 1.00 95.62 349 TYR A CA 1
ATOM 2765 C C . TYR A 1 349 ? -1.479 -9.423 1.390 1.00 95.62 349 TYR A C 1
ATOM 2767 O O . TYR A 1 349 ? -1.872 -8.263 1.538 1.00 95.62 349 TYR A O 1
ATOM 2775 N N . LEU A 1 350 ? -1.760 -10.149 0.308 1.00 94.38 350 LEU A N 1
ATOM 2776 C CA . LEU A 1 350 ? -2.731 -9.733 -0.695 1.00 94.38 350 LEU A CA 1
ATOM 2777 C C . LEU A 1 350 ? -4.139 -10.125 -0.230 1.00 94.38 350 LEU A C 1
ATOM 2779 O O . LEU A 1 350 ? -4.435 -11.306 -0.073 1.00 94.38 350 LEU A O 1
ATOM 2783 N N . MET A 1 351 ? -5.026 -9.147 -0.060 1.00 92.94 351 MET A N 1
ATOM 2784 C CA . MET A 1 351 ? -6.416 -9.378 0.367 1.00 92.94 351 MET A CA 1
ATOM 2785 C C . MET A 1 351 ? -7.249 -10.139 -0.667 1.00 92.94 351 MET A C 1
ATOM 2787 O O . MET A 1 351 ? -8.257 -10.733 -0.328 1.00 92.94 351 MET A O 1
ATOM 2791 N N . GLU A 1 352 ? -6.829 -10.132 -1.930 1.00 92.06 352 GLU A N 1
ATOM 2792 C CA . GLU A 1 352 ? -7.544 -10.776 -3.034 1.00 92.06 352 GLU A CA 1
ATOM 2793 C C . GLU A 1 352 ? -7.554 -12.311 -2.943 1.00 92.06 352 GLU A C 1
ATOM 2795 O O . GLU A 1 352 ? -8.510 -12.950 -3.369 1.00 92.06 352 GLU A O 1
ATOM 2800 N N . ASN A 1 353 ? -6.482 -12.910 -2.420 1.00 91.25 353 ASN A N 1
ATOM 2801 C CA . ASN A 1 353 ? -6.300 -14.366 -2.389 1.00 91.25 353 ASN A CA 1
ATOM 2802 C C . ASN A 1 353 ? -5.533 -14.872 -1.152 1.00 91.25 353 ASN A C 1
ATOM 2804 O O . ASN A 1 353 ? -5.025 -15.988 -1.169 1.00 91.25 353 ASN A O 1
ATOM 2808 N N . SER A 1 354 ? -5.411 -14.027 -0.123 1.00 93.62 354 SER A N 1
ATOM 2809 C CA . SER A 1 354 ? -4.722 -14.256 1.156 1.00 93.62 354 SER A CA 1
ATOM 2810 C C . SER A 1 354 ? -3.248 -14.669 1.085 1.00 93.62 354 SER A C 1
ATOM 2812 O O . SER A 1 354 ? -2.654 -15.041 2.102 1.00 93.62 354 SER A O 1
ATOM 2814 N N . LEU A 1 355 ? -2.612 -14.549 -0.084 1.00 92.44 355 LEU A N 1
ATOM 2815 C CA . LEU A 1 355 ? -1.214 -14.925 -0.256 1.00 92.44 355 LEU A CA 1
ATOM 2816 C C . LEU A 1 355 ? -0.270 -13.922 0.417 1.00 92.44 355 LEU A C 1
ATOM 2818 O O . LEU A 1 355 ? -0.372 -12.707 0.234 1.00 92.44 355 LEU A O 1
ATOM 2822 N N . GLU A 1 356 ? 0.705 -14.452 1.158 1.00 93.06 356 GLU A N 1
ATOM 2823 C CA . GLU A 1 356 ? 1.824 -13.677 1.699 1.00 93.06 356 GLU A CA 1
ATOM 2824 C C . GLU A 1 356 ? 2.679 -13.114 0.554 1.00 93.06 356 GLU A C 1
ATOM 2826 O O . GLU A 1 356 ? 3.241 -13.876 -0.241 1.00 93.06 356 GLU A O 1
ATOM 2831 N N . ILE A 1 357 ? 2.824 -11.788 0.500 1.00 93.19 357 ILE A N 1
ATOM 2832 C CA . ILE A 1 357 ? 3.658 -11.090 -0.485 1.00 93.19 357 ILE A CA 1
ATOM 2833 C C . ILE A 1 357 ? 5.077 -10.945 0.053 1.00 93.19 357 ILE A C 1
ATOM 2835 O O . ILE A 1 357 ? 6.037 -11.307 -0.630 1.00 93.19 357 ILE A O 1
ATOM 2839 N N . SER A 1 358 ? 5.229 -10.436 1.275 1.00 91.81 358 SER A N 1
ATOM 2840 C CA . SER A 1 358 ? 6.528 -10.189 1.899 1.00 91.81 358 SER A CA 1
ATOM 2841 C C . SER A 1 358 ? 6.441 -10.199 3.423 1.00 91.81 358 SER A C 1
ATOM 2843 O O . SER A 1 358 ? 5.424 -9.825 3.997 1.00 91.81 358 SER A O 1
ATOM 2845 N N . THR A 1 359 ? 7.549 -10.552 4.074 1.00 91.44 359 THR A N 1
ATOM 2846 C CA . THR A 1 359 ? 7.765 -10.319 5.505 1.00 91.44 359 THR A CA 1
ATOM 2847 C C . THR A 1 359 ? 9.043 -9.511 5.671 1.00 91.44 359 THR A C 1
ATOM 2849 O O . THR A 1 359 ? 10.086 -9.873 5.123 1.00 91.44 359 THR A O 1
ATOM 2852 N N . GLN A 1 360 ? 8.960 -8.412 6.415 1.00 91.50 360 GLN A N 1
ATOM 2853 C CA . GLN A 1 360 ? 10.086 -7.546 6.739 1.00 91.50 360 GLN A CA 1
ATOM 2854 C C . GLN A 1 360 ? 10.360 -7.612 8.238 1.00 91.50 360 GLN A C 1
ATOM 2856 O O . GLN A 1 360 ? 9.483 -7.337 9.052 1.00 91.50 360 GLN A O 1
ATOM 2861 N N . CYS A 1 361 ? 11.593 -7.966 8.593 1.00 90.50 361 CYS A N 1
ATOM 2862 C CA . CYS A 1 361 ? 12.077 -7.971 9.969 1.00 90.50 361 CYS A CA 1
ATOM 2863 C C . CYS A 1 361 ? 12.797 -6.649 10.281 1.00 90.50 361 CYS A C 1
ATOM 2865 O O . CYS A 1 361 ? 13.502 -6.097 9.428 1.00 90.50 361 CYS A O 1
ATOM 2867 N N . PHE A 1 362 ? 12.647 -6.174 11.514 1.00 91.75 362 PHE A N 1
ATOM 2868 C CA . PHE A 1 362 ? 13.291 -4.993 12.075 1.00 91.75 362 PHE A CA 1
ATOM 2869 C C . PHE A 1 362 ? 14.142 -5.418 13.289 1.00 91.75 362 PHE A C 1
ATOM 2871 O O . PHE A 1 362 ? 13.676 -5.355 14.420 1.00 91.75 362 PHE A O 1
ATOM 2878 N N . PRO A 1 363 ? 15.403 -5.855 13.099 1.00 87.31 363 PRO A N 1
ATOM 2879 C CA . PRO A 1 363 ? 16.177 -6.553 14.139 1.00 87.31 363 PRO A CA 1
ATOM 2880 C C . PRO A 1 363 ? 16.443 -5.771 15.433 1.00 87.31 363 PRO A C 1
ATOM 2882 O O . PRO A 1 363 ? 16.744 -6.374 16.456 1.00 87.31 363 PRO A O 1
ATOM 2885 N N . HIS A 1 364 ? 16.378 -4.439 15.386 1.00 89.19 364 HIS A N 1
ATOM 2886 C CA . HIS A 1 364 ? 16.593 -3.561 16.545 1.00 89.19 364 HIS A CA 1
ATOM 2887 C C . HIS A 1 364 ? 15.300 -3.186 17.272 1.00 89.19 364 HIS A C 1
ATOM 2889 O O . HIS A 1 364 ? 15.335 -2.393 18.205 1.00 89.19 364 HIS A O 1
ATOM 2895 N N . ILE A 1 365 ? 14.168 -3.717 16.818 1.00 91.50 365 ILE A N 1
ATOM 2896 C CA . ILE A 1 365 ? 12.852 -3.480 17.392 1.00 91.50 365 ILE A CA 1
ATOM 2897 C C . ILE A 1 365 ? 12.487 -4.684 18.242 1.00 91.50 365 ILE A C 1
ATOM 2899 O O . ILE A 1 365 ? 12.573 -5.812 17.770 1.00 91.50 365 ILE A O 1
ATOM 2903 N N . GLU A 1 366 ? 12.082 -4.446 19.483 1.00 88.75 366 GLU A N 1
ATOM 2904 C CA . GLU A 1 366 ? 11.531 -5.487 20.351 1.00 88.75 366 GLU A CA 1
ATOM 2905 C C . GLU A 1 366 ? 10.015 -5.584 20.175 1.00 88.75 366 GLU A C 1
ATOM 2907 O O . GLU A 1 366 ? 9.467 -6.684 20.108 1.00 88.75 366 GLU A O 1
ATOM 2912 N N . ARG A 1 367 ? 9.344 -4.429 20.055 1.00 89.50 367 ARG A N 1
ATOM 2913 C CA . ARG A 1 367 ? 7.885 -4.355 20.008 1.00 89.50 367 ARG A CA 1
ATOM 2914 C C . ARG A 1 367 ? 7.390 -3.370 18.961 1.00 89.50 367 ARG A C 1
ATOM 2916 O O . ARG A 1 367 ? 7.786 -2.206 18.959 1.00 89.50 367 ARG A O 1
ATOM 2923 N N . ILE A 1 368 ? 6.474 -3.816 18.108 1.00 92.44 368 ILE A N 1
ATOM 2924 C CA . ILE A 1 368 ? 5.680 -2.932 17.248 1.00 92.44 368 ILE A CA 1
ATOM 2925 C C . ILE A 1 368 ? 4.393 -2.582 17.996 1.00 92.44 368 ILE A C 1
ATOM 2927 O O . ILE A 1 368 ? 3.697 -3.467 18.491 1.00 92.44 368 ILE A O 1
ATOM 2931 N N . LEU A 1 369 ? 4.105 -1.286 18.118 1.00 89.38 369 LEU A N 1
ATOM 2932 C CA . LEU A 1 369 ? 2.955 -0.766 18.862 1.00 89.38 369 LEU A CA 1
ATOM 2933 C C . LEU A 1 369 ? 1.763 -0.486 17.950 1.00 89.38 369 LEU A C 1
ATOM 2935 O O . LEU A 1 369 ? 0.624 -0.762 18.318 1.00 89.38 369 LEU A O 1
ATOM 2939 N N . LEU A 1 370 ? 2.032 0.090 16.779 1.00 91.88 370 LEU A N 1
ATOM 2940 C CA . LEU A 1 370 ? 1.024 0.507 15.811 1.00 91.88 370 LEU A CA 1
ATOM 2941 C C . LEU A 1 370 ? 1.639 0.523 14.415 1.00 91.88 370 LEU A C 1
ATOM 2943 O O . LEU A 1 370 ? 2.827 0.808 14.257 1.00 91.88 370 LEU A O 1
ATOM 2947 N N . LEU A 1 371 ? 0.827 0.247 13.403 1.00 94.62 371 LEU A N 1
ATOM 2948 C CA . LEU A 1 371 ? 1.189 0.437 12.005 1.00 94.62 371 LEU A CA 1
ATOM 2949 C C . LEU A 1 371 ? -0.041 0.895 11.213 1.00 94.62 371 LEU A C 1
ATOM 2951 O O . LEU A 1 371 ? -1.151 0.521 11.575 1.00 94.62 371 LEU A O 1
ATOM 2955 N N . ASP A 1 372 ? 0.151 1.702 10.171 1.00 94.88 372 ASP A N 1
ATOM 2956 C CA . ASP A 1 372 ? -0.918 2.101 9.244 1.00 94.88 372 ASP A CA 1
ATOM 2957 C C . ASP A 1 372 ? -0.350 2.439 7.853 1.00 94.88 372 ASP A C 1
ATOM 2959 O O . ASP A 1 372 ? 0.815 2.839 7.720 1.00 94.88 372 ASP A O 1
ATOM 2963 N N . PHE A 1 373 ? -1.161 2.260 6.810 1.00 94.38 373 PHE A N 1
ATOM 2964 C CA . PHE A 1 373 ? -0.810 2.627 5.439 1.00 94.38 373 PHE A CA 1
ATOM 2965 C C . PHE A 1 373 ? -0.943 4.139 5.240 1.00 94.38 373 PHE A C 1
ATOM 2967 O O . PHE A 1 373 ? -1.905 4.768 5.670 1.00 94.38 373 PHE A O 1
ATOM 2974 N N . ILE A 1 374 ? 0.028 4.730 4.550 1.00 92.25 374 ILE A N 1
ATOM 2975 C CA . ILE A 1 374 ? 0.087 6.164 4.255 1.00 92.25 374 ILE A CA 1
ATOM 2976 C C . ILE A 1 374 ? 0.517 6.388 2.798 1.00 92.25 374 ILE A C 1
ATOM 2978 O O . ILE A 1 374 ? 0.952 5.462 2.114 1.00 92.25 374 ILE A O 1
ATOM 2982 N N . ASN A 1 375 ? 0.429 7.636 2.324 1.00 88.25 375 ASN A N 1
ATOM 2983 C CA . ASN A 1 375 ? 0.831 8.028 0.967 1.00 88.25 375 ASN A CA 1
ATOM 2984 C C . ASN A 1 375 ? 0.145 7.196 -0.138 1.00 88.25 375 ASN A C 1
ATOM 2986 O O . ASN A 1 375 ? 0.822 6.702 -1.033 1.00 88.25 375 ASN A O 1
ATOM 2990 N N . GLU A 1 376 ? -1.182 7.032 -0.077 1.00 87.75 376 GLU A N 1
ATOM 2991 C CA . GLU A 1 376 ? -1.948 6.214 -1.043 1.00 87.75 376 GLU A CA 1
ATOM 2992 C C . GLU A 1 376 ? -1.471 4.751 -1.116 1.00 87.75 376 GLU A C 1
ATOM 2994 O O . GLU A 1 376 ? -1.270 4.201 -2.197 1.00 87.75 376 GLU A O 1
ATOM 2999 N N . ASP A 1 377 ? -1.269 4.126 0.047 1.00 90.88 377 ASP A N 1
ATOM 3000 C CA . ASP A 1 377 ? -0.804 2.740 0.199 1.00 90.88 377 ASP A CA 1
ATOM 3001 C C . ASP A 1 377 ? 0.634 2.474 -0.309 1.00 90.88 377 ASP A C 1
ATOM 3003 O O . ASP A 1 377 ? 1.066 1.322 -0.379 1.00 90.88 377 ASP A O 1
ATOM 3007 N N . GLU A 1 378 ? 1.408 3.514 -0.648 1.00 90.81 378 GLU A N 1
ATOM 3008 C CA . GLU A 1 378 ? 2.797 3.380 -1.122 1.00 90.81 378 GLU A CA 1
ATOM 3009 C C . GLU A 1 378 ? 3.803 3.150 0.022 1.00 90.81 378 GLU A C 1
ATOM 3011 O O . GLU A 1 378 ? 4.871 2.558 -0.192 1.00 90.81 378 GLU A O 1
ATOM 3016 N N . SER A 1 379 ? 3.466 3.587 1.240 1.00 93.56 379 SER A N 1
ATOM 3017 C CA . SER A 1 379 ? 4.328 3.453 2.417 1.00 93.56 379 SER A CA 1
ATOM 3018 C C . SER A 1 379 ? 3.545 2.985 3.646 1.00 93.56 379 SER A C 1
ATOM 3020 O O . SER A 1 379 ? 2.351 3.238 3.785 1.00 93.56 379 SER A O 1
ATOM 3022 N N . LEU A 1 380 ? 4.246 2.342 4.575 1.00 95.94 380 LEU A N 1
ATOM 3023 C CA . LEU A 1 380 ? 3.743 1.981 5.896 1.00 95.94 380 LEU A CA 1
ATOM 3024 C C . LEU A 1 380 ? 4.408 2.873 6.952 1.00 95.94 380 LEU A C 1
ATOM 3026 O O . LEU A 1 380 ? 5.637 2.990 6.974 1.00 95.94 380 LEU A O 1
ATOM 3030 N N . LEU A 1 381 ? 3.612 3.489 7.826 1.00 96.31 381 LEU A N 1
ATOM 3031 C CA . LEU A 1 381 ? 4.095 4.147 9.039 1.00 96.31 381 LEU A CA 1
ATOM 3032 C C . LEU A 1 381 ? 3.999 3.157 10.192 1.00 96.31 381 LEU A C 1
ATOM 3034 O O . LEU A 1 381 ? 2.956 2.551 10.400 1.00 96.31 381 LEU A O 1
ATOM 3038 N N . ILE A 1 382 ? 5.087 2.993 10.937 1.00 95.81 382 ILE A N 1
ATOM 3039 C CA . ILE A 1 382 ? 5.192 2.040 12.041 1.00 95.81 382 ILE A CA 1
ATOM 3040 C C . ILE A 1 382 ? 5.666 2.796 13.283 1.00 95.81 382 ILE A C 1
ATOM 3042 O O . ILE A 1 382 ? 6.692 3.475 13.244 1.00 95.81 382 ILE A O 1
ATOM 3046 N N . ILE A 1 383 ? 4.944 2.656 14.390 1.00 93.88 383 ILE A N 1
ATOM 3047 C CA . ILE A 1 383 ? 5.359 3.120 15.716 1.00 93.88 383 ILE A CA 1
ATOM 3048 C C . ILE A 1 383 ? 5.837 1.898 16.494 1.00 93.88 383 ILE A C 1
ATOM 3050 O O . ILE A 1 383 ? 5.109 0.913 16.631 1.00 93.88 383 ILE A O 1
ATOM 3054 N N . ALA A 1 384 ? 7.071 1.942 16.983 1.00 93.62 384 ALA A N 1
ATOM 3055 C CA . ALA A 1 384 ? 7.730 0.784 17.575 1.00 93.62 384 ALA A CA 1
ATOM 3056 C C . ALA A 1 384 ? 8.673 1.174 18.717 1.00 93.62 384 ALA A C 1
ATOM 3058 O O . ALA A 1 384 ? 8.991 2.344 18.895 1.00 93.62 384 ALA A O 1
ATOM 3059 N N . GLN A 1 385 ? 9.139 0.194 19.484 1.00 91.38 385 GLN A N 1
ATOM 3060 C CA . GLN A 1 385 ? 10.086 0.366 20.584 1.00 91.38 385 GLN A CA 1
ATOM 3061 C C . GLN A 1 385 ? 11.282 -0.566 20.404 1.00 91.38 385 GLN A C 1
ATOM 3063 O O . GLN A 1 385 ? 11.129 -1.738 20.054 1.00 91.38 385 GLN A O 1
ATOM 3068 N N . GLU A 1 386 ? 12.486 -0.053 20.664 1.00 90.00 386 GLU A N 1
ATOM 3069 C CA . GLU A 1 386 ? 13.702 -0.880 20.628 1.00 90.00 386 GLU A CA 1
ATOM 3070 C C . GLU A 1 386 ? 13.823 -1.784 21.842 1.00 90.00 386 GLU A C 1
ATOM 3072 O O . GLU A 1 386 ? 14.375 -2.875 21.749 1.00 90.00 386 GLU A O 1
ATOM 3077 N N . LYS A 1 387 ? 13.349 -1.284 22.983 1.00 86.31 387 LYS A N 1
ATOM 3078 C CA . LYS A 1 387 ? 13.308 -1.996 24.253 1.00 86.31 387 LYS A CA 1
ATOM 3079 C C . LYS A 1 387 ? 12.019 -1.697 24.992 1.00 86.31 387 LYS A C 1
ATOM 3081 O O . LYS A 1 387 ? 11.485 -0.588 24.863 1.00 86.31 387 LYS A O 1
ATOM 3086 N N . GLU A 1 388 ? 11.580 -2.623 25.828 1.00 76.44 388 GLU A N 1
ATOM 3087 C CA . GLU A 1 388 ? 10.544 -2.355 26.820 1.00 76.44 388 GLU A CA 1
ATOM 3088 C C . GLU A 1 388 ? 10.884 -1.072 27.614 1.00 76.44 388 GLU A C 1
ATOM 3090 O O . GLU A 1 388 ? 12.021 -0.865 28.044 1.00 76.44 388 GLU A O 1
ATOM 3095 N N . ASN A 1 389 ? 9.914 -0.160 27.737 1.00 78.88 389 ASN A N 1
ATOM 3096 C CA . ASN A 1 389 ? 10.042 1.169 28.363 1.00 78.88 389 ASN A CA 1
ATOM 3097 C C . ASN A 1 389 ? 10.939 2.202 27.647 1.00 78.88 389 ASN A C 1
ATOM 3099 O O . ASN A 1 389 ? 11.155 3.296 28.174 1.00 78.88 389 ASN A O 1
ATOM 3103 N N . SER A 1 390 ? 11.444 1.919 26.442 1.00 86.00 390 SER A N 1
ATOM 3104 C CA . SER A 1 390 ? 12.095 2.952 25.621 1.00 86.00 390 SER A CA 1
ATOM 3105 C C . SER A 1 390 ? 11.065 3.898 24.978 1.00 86.00 390 SER A C 1
ATOM 3107 O O . SER A 1 390 ? 9.944 3.469 24.677 1.00 86.00 390 SER A O 1
ATOM 3109 N N . PRO A 1 391 ? 11.411 5.180 24.736 1.00 86.75 391 PRO A N 1
ATOM 3110 C CA . PRO A 1 391 ? 10.568 6.069 23.943 1.00 86.75 391 PRO A CA 1
ATOM 3111 C C . PRO A 1 391 ? 10.252 5.444 22.574 1.00 86.75 391 PRO A C 1
ATOM 3113 O O . PRO A 1 391 ? 11.164 4.891 21.949 1.00 86.75 391 PRO A O 1
ATOM 3116 N N . PRO A 1 392 ? 9.001 5.522 22.089 1.00 90.94 392 PRO A N 1
ATOM 3117 C CA . PRO A 1 392 ? 8.644 4.987 20.782 1.00 90.94 392 PRO A CA 1
ATOM 3118 C C . PRO A 1 392 ? 9.407 5.691 19.674 1.00 90.94 392 PRO A C 1
ATOM 3120 O O . PRO A 1 392 ? 9.473 6.912 19.653 1.00 90.94 392 PRO A O 1
ATOM 3123 N N . LEU A 1 393 ? 9.918 4.950 18.708 1.00 93.25 393 LEU A N 1
ATOM 3124 C CA . LEU A 1 393 ? 10.443 5.486 17.459 1.00 93.25 393 LEU A CA 1
ATOM 3125 C C . LEU A 1 393 ? 9.406 5.356 16.343 1.00 93.25 393 LEU A C 1
ATOM 3127 O O . LEU A 1 393 ? 8.449 4.584 16.444 1.00 93.25 393 LEU A O 1
ATOM 3131 N N . ILE A 1 394 ? 9.623 6.100 15.261 1.00 94.81 394 ILE A N 1
ATOM 3132 C CA . ILE A 1 394 ? 8.780 6.043 14.064 1.00 94.81 394 ILE A CA 1
ATOM 3133 C C . ILE A 1 394 ? 9.609 5.508 12.902 1.00 94.81 394 ILE A C 1
ATOM 3135 O O . ILE A 1 394 ? 10.709 5.992 12.637 1.00 94.81 394 ILE A O 1
ATOM 3139 N N . ILE A 1 395 ? 9.083 4.509 12.200 1.00 95.31 395 ILE A N 1
ATOM 3140 C CA . ILE A 1 395 ? 9.675 3.936 10.994 1.00 95.31 395 ILE A CA 1
ATOM 3141 C C . ILE A 1 395 ? 8.739 4.209 9.822 1.00 95.31 395 ILE A C 1
ATOM 3143 O O . ILE A 1 395 ? 7.548 3.922 9.900 1.00 95.31 395 ILE A O 1
ATOM 3147 N N . ILE A 1 396 ? 9.286 4.727 8.726 1.00 95.31 396 ILE A N 1
ATOM 3148 C CA . ILE A 1 396 ? 8.602 4.794 7.434 1.00 95.31 396 ILE A CA 1
ATOM 3149 C C . ILE A 1 396 ? 9.200 3.726 6.532 1.00 95.31 396 ILE A C 1
ATOM 3151 O O . ILE A 1 396 ? 10.416 3.704 6.332 1.00 95.31 396 ILE A O 1
ATOM 3155 N N . TRP A 1 397 ? 8.355 2.858 5.988 1.00 95.44 397 TRP A N 1
ATOM 3156 C CA . TRP A 1 397 ? 8.746 1.823 5.040 1.00 95.44 397 TRP A CA 1
ATOM 3157 C C . TRP A 1 397 ? 8.025 2.019 3.702 1.00 95.44 397 TRP A C 1
ATOM 3159 O O . TRP A 1 397 ? 6.833 1.759 3.591 1.00 95.44 397 TRP A O 1
ATOM 3169 N N . ASP A 1 398 ? 8.754 2.456 2.675 1.00 93.25 398 ASP A N 1
ATOM 3170 C CA . ASP A 1 398 ? 8.264 2.535 1.297 1.00 93.25 398 ASP A CA 1
ATOM 3171 C C . ASP A 1 398 ? 8.235 1.128 0.682 1.00 93.25 398 ASP A C 1
ATOM 3173 O O . ASP A 1 398 ? 9.283 0.545 0.379 1.00 93.25 398 ASP A O 1
ATOM 3177 N N . LEU A 1 399 ? 7.036 0.579 0.483 1.00 93.06 399 LEU A N 1
ATOM 3178 C CA . LEU A 1 399 ? 6.835 -0.834 0.148 1.00 93.06 399 LEU A CA 1
ATOM 3179 C C . LEU A 1 399 ? 7.422 -1.194 -1.223 1.00 93.06 399 LEU A C 1
ATOM 3181 O O . LEU A 1 399 ? 8.058 -2.234 -1.392 1.00 93.06 399 LEU A O 1
ATOM 3185 N N . PHE A 1 400 ? 7.249 -0.317 -2.210 1.00 91.56 400 PHE A N 1
ATOM 3186 C CA . PHE A 1 400 ? 7.602 -0.593 -3.608 1.00 91.56 400 PHE A CA 1
ATOM 3187 C C . PHE A 1 400 ? 8.964 -0.017 -4.026 1.00 91.56 400 PHE A C 1
ATOM 3189 O O . PHE A 1 400 ? 9.322 -0.040 -5.209 1.00 91.56 400 PHE A O 1
ATOM 3196 N N . SER A 1 401 ? 9.742 0.489 -3.064 1.00 89.00 401 SER A N 1
ATOM 3197 C CA . SER A 1 401 ? 11.059 1.083 -3.292 1.00 89.00 401 SER A CA 1
ATOM 3198 C C . SER A 1 401 ? 12.189 0.086 -3.031 1.00 89.00 401 SER A C 1
ATOM 3200 O O . SER A 1 401 ? 12.171 -0.693 -2.082 1.00 89.00 401 SER A O 1
ATOM 3202 N N . TYR A 1 402 ? 13.225 0.132 -3.868 1.00 86.94 402 TYR A N 1
ATOM 3203 C CA . TYR A 1 402 ? 14.477 -0.615 -3.679 1.00 86.94 402 TYR A CA 1
ATOM 3204 C C . TYR A 1 402 ? 15.668 0.289 -3.336 1.00 86.94 402 TYR A C 1
ATOM 3206 O O . TYR A 1 402 ? 16.819 -0.164 -3.385 1.00 86.94 402 TYR A O 1
ATOM 3214 N N . MET A 1 403 ? 15.404 1.566 -3.057 1.00 84.00 403 MET A N 1
ATOM 3215 C CA . MET A 1 403 ? 16.422 2.532 -2.656 1.00 84.00 403 MET A CA 1
ATOM 3216 C C . MET A 1 403 ? 16.898 2.237 -1.232 1.00 84.00 403 MET A C 1
ATOM 3218 O O . MET A 1 403 ? 16.146 1.717 -0.412 1.00 84.00 403 MET A O 1
ATOM 3222 N N . ASP A 1 404 ? 18.147 2.579 -0.918 1.00 79.38 404 ASP A N 1
ATOM 3223 C CA . ASP A 1 404 ? 18.733 2.259 0.394 1.00 79.38 404 ASP A CA 1
ATOM 3224 C C . ASP A 1 404 ? 18.027 2.987 1.555 1.00 79.38 404 ASP A C 1
ATOM 3226 O O . ASP A 1 404 ? 18.093 2.545 2.696 1.00 79.38 404 ASP A O 1
ATOM 3230 N N . ASN A 1 405 ? 17.304 4.072 1.264 1.00 83.25 405 ASN A N 1
ATOM 3231 C CA . ASN A 1 405 ? 16.469 4.810 2.209 1.00 83.25 405 ASN A CA 1
ATOM 3232 C C . ASN A 1 405 ? 14.978 4.437 2.127 1.00 83.25 405 ASN A C 1
ATOM 3234 O O . ASN A 1 405 ? 14.148 5.224 2.576 1.00 83.25 405 ASN A O 1
ATOM 3238 N N . ALA A 1 406 ? 14.621 3.283 1.550 1.00 88.19 406 ALA A N 1
ATOM 3239 C CA . ALA A 1 406 ? 13.239 2.794 1.537 1.00 88.19 406 ALA A CA 1
ATOM 3240 C C . ALA A 1 406 ? 12.694 2.569 2.956 1.00 88.19 406 ALA A C 1
ATOM 3242 O O . ALA A 1 406 ? 11.494 2.677 3.171 1.00 88.19 406 ALA A O 1
ATOM 3243 N N . ILE A 1 407 ? 13.571 2.297 3.926 1.00 92.12 407 ILE A N 1
ATOM 3244 C CA . ILE A 1 407 ? 13.237 2.269 5.350 1.00 92.12 407 ILE A CA 1
ATOM 3245 C C . ILE A 1 407 ? 13.947 3.442 6.023 1.00 92.12 407 ILE A C 1
ATOM 3247 O O . ILE A 1 407 ? 15.171 3.566 5.944 1.00 92.12 407 ILE A O 1
ATOM 3251 N N . ARG A 1 408 ? 13.183 4.309 6.685 1.00 92.19 408 ARG A N 1
ATOM 3252 C CA . ARG A 1 408 ? 13.684 5.490 7.399 1.00 92.19 408 ARG A CA 1
ATOM 3253 C C . ARG A 1 408 ? 13.228 5.417 8.843 1.00 92.19 408 ARG A C 1
ATOM 3255 O O . ARG A 1 408 ? 12.078 5.087 9.094 1.00 92.19 408 ARG A O 1
ATOM 3262 N N . VAL A 1 409 ? 14.117 5.731 9.782 1.00 93.00 409 VAL A N 1
ATOM 3263 C CA . VAL A 1 409 ? 13.838 5.634 11.222 1.00 93.00 409 VAL A CA 1
ATOM 3264 C C . VAL A 1 409 ? 14.060 6.989 11.886 1.00 93.00 409 VAL A C 1
ATOM 3266 O O . VAL A 1 409 ? 15.171 7.520 11.847 1.00 93.00 409 VAL A O 1
ATOM 3269 N N . LEU A 1 410 ? 13.023 7.527 12.524 1.00 91.50 410 LEU A N 1
ATOM 3270 C CA . LEU A 1 410 ? 13.088 8.688 13.404 1.00 91.50 410 LEU A CA 1
ATOM 3271 C C . LEU A 1 410 ? 13.182 8.209 14.855 1.00 91.50 410 LEU A C 1
ATOM 3273 O O . LEU A 1 410 ? 12.224 7.661 15.395 1.00 91.50 410 LEU A O 1
ATOM 3277 N N . ARG A 1 411 ? 14.350 8.412 15.473 1.00 89.19 411 ARG A N 1
ATOM 3278 C CA . ARG A 1 411 ? 14.645 7.972 16.850 1.00 89.19 411 ARG A CA 1
ATOM 3279 C C . ARG A 1 411 ? 14.403 9.052 17.899 1.00 89.19 411 ARG A C 1
ATOM 3281 O O . ARG A 1 411 ? 14.037 8.733 19.022 1.00 89.19 411 ARG A O 1
ATOM 3288 N N . ASP A 1 412 ? 14.654 10.314 17.553 1.00 84.19 412 ASP A N 1
ATOM 3289 C CA . ASP A 1 412 ? 14.446 11.434 18.472 1.00 84.19 412 ASP A CA 1
ATOM 3290 C C . ASP A 1 412 ? 13.001 11.918 18.396 1.00 84.19 412 ASP A C 1
ATOM 3292 O O . ASP A 1 412 ? 12.655 12.872 17.705 1.00 84.19 412 ASP A O 1
ATOM 3296 N N . THR A 1 413 ? 12.145 11.182 19.084 1.00 83.62 413 THR A N 1
ATOM 3297 C CA . THR A 1 413 ? 10.702 11.409 19.162 1.00 83.62 413 THR A CA 1
ATOM 3298 C C . THR A 1 413 ? 10.289 11.855 20.561 1.00 83.62 413 THR A C 1
ATOM 3300 O O . THR A 1 413 ? 9.104 11.921 20.852 1.00 83.62 413 THR A O 1
ATOM 3303 N N . LYS A 1 414 ? 11.238 12.199 21.444 1.00 79.56 414 LYS A N 1
ATOM 3304 C CA . LYS A 1 414 ? 10.955 12.574 22.844 1.00 79.56 414 LYS A CA 1
ATOM 3305 C C . LYS A 1 414 ? 10.031 13.784 22.971 1.00 79.56 414 LYS A C 1
ATOM 3307 O O . LYS A 1 414 ? 9.331 13.915 23.965 1.00 79.56 414 LYS A O 1
ATOM 3312 N N . LYS A 1 415 ? 10.056 14.675 21.973 1.00 80.19 415 LYS A N 1
ATOM 3313 C CA . LYS A 1 415 ? 9.127 15.810 21.880 1.00 80.19 415 LYS A CA 1
ATOM 3314 C C . LYS A 1 415 ? 7.705 15.381 21.517 1.00 80.19 415 LYS A C 1
ATOM 3316 O O . LYS A 1 415 ? 6.771 16.051 21.923 1.00 80.19 415 LYS A O 1
ATOM 3321 N N . LEU A 1 416 ? 7.568 14.306 20.739 1.00 81.62 416 LEU A N 1
ATOM 3322 C CA . LEU A 1 416 ? 6.282 13.744 20.327 1.00 81.62 416 LEU A CA 1
ATOM 3323 C C . LEU A 1 416 ? 5.721 12.815 21.401 1.00 81.62 416 LEU A C 1
ATOM 3325 O O . LEU A 1 416 ? 4.548 12.894 21.709 1.00 81.62 416 LEU A O 1
ATOM 3329 N N . PHE A 1 417 ? 6.555 11.968 21.999 1.00 81.31 417 PHE A N 1
ATOM 3330 C CA . PHE A 1 417 ? 6.180 11.064 23.083 1.00 81.31 417 PHE A CA 1
ATOM 3331 C C . PHE A 1 417 ? 6.898 11.498 24.370 1.00 81.31 417 PHE A C 1
ATOM 3333 O O . PHE A 1 417 ? 7.944 10.924 24.705 1.00 81.31 417 PHE A O 1
ATOM 3340 N N . PRO A 1 418 ? 6.404 12.534 25.079 1.00 66.94 418 PRO A N 1
ATOM 3341 C CA . PRO A 1 418 ? 6.923 12.865 26.400 1.00 66.94 418 PRO A CA 1
ATOM 3342 C C . PRO A 1 418 ? 6.750 11.666 27.347 1.00 66.94 418 PRO A C 1
ATOM 3344 O O . PRO A 1 418 ? 5.917 10.790 27.129 1.00 66.94 418 PRO A O 1
ATOM 3347 N N . PHE A 1 419 ? 7.564 11.597 28.405 1.00 57.66 419 PHE A N 1
ATOM 3348 C CA . PHE A 1 419 ? 7.651 10.454 29.332 1.00 57.66 419 PHE A CA 1
ATOM 3349 C C . PHE A 1 419 ? 6.397 10.235 30.215 1.00 57.66 419 PHE A C 1
ATOM 3351 O O . PHE A 1 419 ? 6.480 9.575 31.248 1.00 57.66 419 PHE A O 1
ATOM 3358 N N . GLN A 1 420 ? 5.236 10.758 29.820 1.00 56.56 420 GLN A N 1
ATOM 3359 C CA . GLN A 1 420 ? 3.966 10.648 30.526 1.00 56.56 420 GLN A CA 1
ATOM 3360 C C . GLN A 1 420 ? 2.850 10.200 29.573 1.00 56.56 420 GLN A C 1
ATOM 3362 O O . GLN A 1 420 ? 2.885 10.433 28.370 1.00 56.56 420 GLN A O 1
ATOM 3367 N N . GLN A 1 421 ? 1.917 9.450 30.151 1.00 74.00 421 GLN A N 1
ATOM 3368 C CA . GLN A 1 421 ? 0.851 8.663 29.533 1.00 74.00 421 GLN A CA 1
ATOM 3369 C C . GLN A 1 421 ? 0.238 9.306 28.272 1.00 74.00 421 GLN A C 1
ATOM 3371 O O . GLN A 1 421 ? -0.493 10.287 28.364 1.00 74.00 421 GLN A O 1
ATOM 3376 N N . TYR A 1 422 ? 0.456 8.693 27.108 1.00 83.25 422 TYR A N 1
ATOM 3377 C CA . TYR A 1 422 ? -0.197 9.060 25.849 1.00 83.25 422 TYR A CA 1
ATOM 3378 C C . TYR A 1 422 ? -1.069 7.909 25.335 1.00 83.25 422 TYR A C 1
ATOM 3380 O O . TYR A 1 422 ? -0.891 6.750 25.718 1.00 83.25 422 TYR A O 1
ATOM 3388 N N . ARG A 1 423 ? -2.008 8.216 24.437 1.00 86.94 423 ARG A N 1
ATOM 3389 C CA . ARG A 1 423 ? -2.775 7.222 23.669 1.00 86.94 423 ARG A CA 1
ATOM 3390 C C . ARG A 1 423 ? -2.659 7.486 22.177 1.00 86.94 423 ARG A C 1
ATOM 3392 O O . ARG A 1 423 ? -2.449 8.614 21.745 1.00 86.94 423 ARG A O 1
ATOM 3399 N N . LEU A 1 424 ? -2.801 6.421 21.397 1.00 89.00 424 LEU A N 1
ATOM 3400 C CA . LEU A 1 424 ? -2.782 6.469 19.941 1.00 89.00 424 LEU A CA 1
ATOM 3401 C C . LEU A 1 424 ? -4.137 6.021 19.409 1.00 89.00 424 LEU A C 1
ATOM 3403 O O . LEU A 1 424 ? -4.632 4.960 19.787 1.00 89.00 424 LEU A O 1
ATOM 3407 N N . VAL A 1 425 ? -4.711 6.818 18.515 1.00 88.81 425 VAL A N 1
ATOM 3408 C CA . VAL A 1 425 ? -5.919 6.464 17.767 1.00 88.81 425 VAL A CA 1
ATOM 3409 C C . VAL A 1 425 ? -5.586 6.554 16.288 1.00 88.81 425 VAL A C 1
ATOM 3411 O O . VAL A 1 425 ? -5.029 7.551 15.835 1.00 88.81 425 VAL A O 1
ATOM 3414 N N . ARG A 1 426 ? -5.912 5.502 15.536 1.00 90.38 426 ARG A N 1
ATOM 3415 C CA . ARG A 1 426 ? -5.717 5.457 14.083 1.00 90.38 426 ARG A CA 1
ATOM 3416 C C . ARG A 1 426 ? -7.022 5.205 13.347 1.00 90.38 426 ARG A C 1
ATOM 3418 O O . ARG A 1 426 ? -7.927 4.602 13.933 1.00 90.38 426 ARG A O 1
ATOM 3425 N N . ASN A 1 427 ? -7.102 5.660 12.097 1.00 86.06 427 ASN A N 1
ATOM 3426 C CA . ASN A 1 427 ? -8.016 5.155 11.070 1.00 86.06 427 ASN A CA 1
ATOM 3427 C C . ASN A 1 427 ? -7.621 5.619 9.665 1.00 86.06 427 ASN A C 1
ATOM 3429 O O . ASN A 1 427 ? -7.384 6.808 9.468 1.00 86.06 427 ASN A O 1
ATOM 3433 N N . CYS A 1 428 ? -7.609 4.699 8.693 1.00 83.81 428 CYS A N 1
ATOM 3434 C CA . CYS A 1 428 ? -7.419 4.971 7.262 1.00 83.81 428 CYS A CA 1
ATOM 3435 C C . CYS A 1 428 ? -6.244 5.931 6.937 1.00 83.81 428 CYS A C 1
ATOM 3437 O O . CYS A 1 428 ? -6.368 6.863 6.129 1.00 83.81 428 CYS A O 1
ATOM 3439 N N . GLY A 1 429 ? -5.089 5.717 7.574 1.00 84.44 429 GLY A N 1
ATOM 3440 C CA . GLY A 1 429 ? -3.885 6.531 7.392 1.00 84.44 429 GLY A CA 1
ATOM 3441 C C . GLY A 1 429 ? -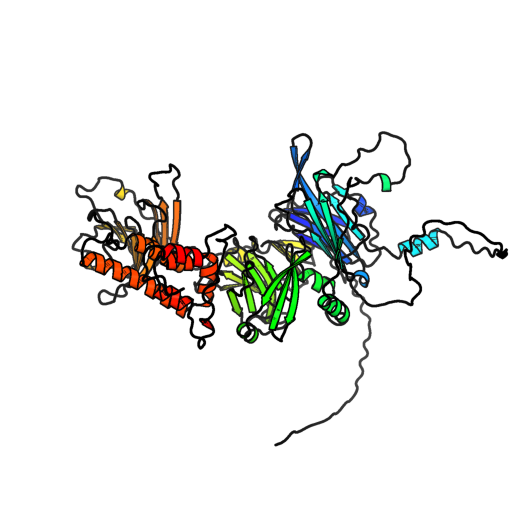3.847 7.816 8.222 1.00 84.44 429 GLY A C 1
ATOM 3442 O O . GLY A 1 429 ? -2.844 8.528 8.193 1.00 84.44 429 GLY A O 1
ATOM 3443 N N . THR A 1 430 ? -4.893 8.117 8.993 1.00 89.12 430 THR A N 1
ATOM 3444 C CA . THR A 1 430 ? -4.874 9.160 10.021 1.00 89.12 430 THR A CA 1
ATOM 3445 C C . THR A 1 430 ? -4.407 8.560 11.338 1.00 89.12 430 THR A C 1
ATOM 3447 O O . THR A 1 430 ? -4.985 7.589 11.820 1.00 89.12 430 THR A O 1
ATOM 3450 N N . ILE A 1 431 ? -3.407 9.182 11.967 1.00 91.81 431 ILE A N 1
ATOM 3451 C CA . ILE A 1 431 ? -2.916 8.793 13.293 1.00 91.81 431 ILE A CA 1
ATOM 3452 C C . ILE A 1 431 ? -2.901 10.023 14.197 1.00 91.81 431 ILE A C 1
ATOM 3454 O O . ILE A 1 431 ? -2.203 11.004 13.921 1.00 91.81 431 ILE A O 1
ATOM 3458 N N . LEU A 1 432 ? -3.667 9.947 15.281 1.00 91.56 432 LEU A N 1
ATOM 3459 C CA . LEU A 1 432 ? -3.762 10.959 16.322 1.00 91.56 432 LEU A CA 1
ATOM 3460 C C . LEU A 1 432 ? -3.048 10.473 17.582 1.00 91.56 432 LEU A C 1
ATOM 3462 O O . LEU A 1 432 ? -3.280 9.362 18.066 1.00 91.56 432 LEU A O 1
ATOM 3466 N N . LEU A 1 433 ? -2.191 11.335 18.112 1.00 90.19 433 LEU A N 1
ATOM 3467 C CA . LEU A 1 433 ? -1.608 11.222 19.437 1.00 90.19 433 LEU A CA 1
ATOM 3468 C C . LEU A 1 433 ? -2.456 12.033 20.414 1.00 90.19 433 LEU A C 1
ATOM 3470 O O . LEU A 1 433 ? -2.790 13.179 20.128 1.00 90.19 433 LEU A O 1
ATOM 3474 N N . ILE A 1 434 ? -2.777 11.441 21.557 1.00 88.81 434 ILE A N 1
ATOM 3475 C CA . ILE A 1 434 ? -3.536 12.084 22.627 1.00 88.81 434 ILE A CA 1
ATOM 3476 C C . ILE A 1 434 ? -2.638 12.147 23.853 1.00 88.81 434 ILE A C 1
ATOM 3478 O O . ILE A 1 434 ? -2.206 11.099 24.345 1.00 88.81 434 ILE A O 1
ATOM 3482 N N . ASP A 1 435 ? -2.370 13.351 24.340 1.00 83.94 435 ASP A N 1
ATOM 3483 C CA . ASP A 1 435 ? -1.697 13.560 25.617 1.00 83.94 435 ASP A CA 1
ATOM 3484 C C . ASP A 1 435 ? -2.744 13.475 26.738 1.00 83.94 435 ASP A C 1
ATOM 3486 O O . ASP A 1 435 ? -3.728 14.215 26.752 1.00 83.94 435 ASP A O 1
ATOM 3490 N N . ASN A 1 436 ? -2.586 12.524 27.664 1.00 77.94 436 ASN A N 1
ATOM 3491 C CA . ASN A 1 436 ? -3.562 12.354 28.743 1.00 77.94 436 ASN A CA 1
ATOM 3492 C C . ASN A 1 436 ? -3.403 13.395 29.864 1.00 77.94 436 ASN A C 1
ATOM 3494 O O . ASN A 1 436 ? -4.261 13.449 30.741 1.00 77.94 436 ASN A O 1
ATOM 3498 N N . SER A 1 437 ? -2.320 14.180 29.878 1.00 76.62 437 SER A N 1
ATOM 3499 C CA . SER A 1 437 ? -2.067 15.184 30.915 1.00 76.62 437 SER A CA 1
ATOM 3500 C C . SER A 1 437 ? -2.825 16.488 30.666 1.00 76.62 437 SER A C 1
ATOM 3502 O O . SER A 1 437 ? -3.427 17.021 31.598 1.00 76.62 437 SER A O 1
ATOM 3504 N N . ASP A 1 438 ? -2.843 16.972 29.423 1.00 77.81 438 ASP A N 1
ATOM 3505 C CA . ASP A 1 438 ? -3.528 18.208 29.028 1.00 77.81 438 ASP A CA 1
ATOM 3506 C C . ASP A 1 438 ? -4.737 17.976 28.102 1.00 77.81 438 ASP A C 1
ATOM 3508 O O . ASP A 1 438 ? -5.499 18.906 27.841 1.00 77.81 438 ASP A O 1
ATOM 3512 N N . GLY A 1 439 ? -4.947 16.741 27.631 1.00 79.69 439 GLY A N 1
ATOM 3513 C CA . GLY A 1 439 ? -6.026 16.394 26.708 1.00 79.69 439 GLY A CA 1
ATOM 3514 C C . GLY A 1 439 ? -5.782 16.853 25.267 1.00 79.69 439 GLY A C 1
ATOM 3515 O O . GLY A 1 439 ? -6.710 16.835 24.457 1.00 79.69 439 GLY A O 1
ATOM 3516 N N . SER A 1 440 ? -4.564 17.280 24.923 1.00 84.12 440 SER A N 1
ATOM 3517 C CA . SER A 1 440 ? -4.240 17.730 23.573 1.00 84.12 440 SER A CA 1
ATOM 3518 C C . SER A 1 440 ? -4.273 16.575 22.567 1.00 84.12 440 SER A C 1
ATOM 3520 O O . SER A 1 440 ? -3.882 15.441 22.850 1.00 84.12 440 SER A O 1
ATOM 3522 N N . VAL A 1 441 ? -4.764 16.870 21.359 1.00 88.25 441 VAL A N 1
ATOM 3523 C CA . VAL A 1 441 ? -4.875 15.915 20.249 1.00 88.25 441 VAL A CA 1
ATOM 3524 C C . VAL A 1 441 ? -3.998 16.399 19.099 1.00 88.25 441 VAL A C 1
ATOM 3526 O O . VAL A 1 441 ? -4.204 17.487 18.565 1.00 88.25 441 VAL A O 1
ATOM 3529 N N . ILE A 1 442 ? -3.011 15.593 18.710 1.00 87.31 442 ILE A N 1
ATOM 3530 C CA . ILE A 1 442 ? -1.974 15.960 17.741 1.00 87.31 442 ILE A CA 1
ATOM 3531 C C . ILE A 1 442 ? -1.988 14.968 16.567 1.00 87.31 442 ILE A C 1
ATOM 3533 O O . ILE A 1 442 ? -1.715 13.782 16.765 1.00 87.31 442 ILE A O 1
ATOM 3537 N N . PRO A 1 443 ? -2.238 15.409 15.320 1.00 89.25 443 PRO A N 1
ATOM 3538 C CA . PRO A 1 443 ? -2.076 14.564 14.144 1.00 89.25 443 PRO A CA 1
ATOM 3539 C C . PRO A 1 443 ? -0.589 14.349 13.867 1.00 89.25 443 PRO A C 1
ATOM 3541 O O . PRO A 1 443 ? 0.117 15.281 13.476 1.00 89.25 443 PRO A O 1
ATOM 3544 N N . ILE A 1 444 ? -0.105 13.117 14.030 1.00 89.06 444 ILE A N 1
ATOM 3545 C CA . ILE A 1 444 ? 1.335 12.810 13.959 1.00 89.06 444 ILE A CA 1
ATOM 3546 C C . ILE A 1 444 ? 1.910 13.160 12.582 1.00 89.06 444 ILE A C 1
ATOM 3548 O O . ILE A 1 444 ? 3.008 13.698 12.480 1.00 89.06 444 ILE A O 1
ATOM 3552 N N . LEU A 1 445 ? 1.151 12.926 11.509 1.00 87.50 445 LEU A N 1
ATOM 3553 C CA . LEU A 1 445 ? 1.582 13.233 10.140 1.00 87.50 445 LEU A CA 1
ATOM 3554 C C . LEU A 1 445 ? 1.756 14.735 9.866 1.00 87.50 445 LEU A C 1
ATOM 3556 O O . LEU A 1 445 ? 2.424 15.109 8.900 1.00 87.50 445 LEU A O 1
ATOM 3560 N N . ASN A 1 446 ? 1.178 15.603 10.701 1.00 87.06 446 ASN A N 1
ATOM 3561 C CA . ASN A 1 446 ? 1.320 17.046 10.550 1.00 87.06 446 ASN A CA 1
ATOM 3562 C C . ASN A 1 446 ? 2.591 17.605 11.187 1.00 87.06 446 ASN A C 1
ATOM 3564 O O . ASN A 1 446 ? 2.977 18.723 10.823 1.00 87.06 446 ASN A O 1
ATOM 3568 N N . ASP A 1 447 ? 3.246 16.833 12.057 1.00 86.81 447 ASP A N 1
ATOM 3569 C CA . ASP A 1 447 ? 4.486 17.227 12.711 1.00 86.81 447 ASP A CA 1
ATOM 3570 C C . ASP A 1 447 ? 5.606 17.500 11.678 1.00 86.81 447 ASP A C 1
ATOM 3572 O O . ASP A 1 447 ? 5.804 16.710 10.746 1.00 86.81 447 ASP A O 1
ATOM 3576 N N . PRO A 1 448 ? 6.362 18.609 11.805 1.00 85.88 448 PRO A N 1
ATOM 3577 C CA . PRO A 1 448 ? 7.420 18.958 10.858 1.00 85.88 448 PRO A CA 1
ATOM 3578 C C . PRO A 1 448 ? 8.529 17.905 10.726 1.00 85.88 448 PRO A C 1
ATOM 3580 O O . PRO A 1 448 ? 9.037 17.695 9.622 1.00 85.88 448 PRO A O 1
ATOM 3583 N N . PHE A 1 449 ? 8.916 17.225 11.813 1.00 83.94 449 PHE A N 1
ATOM 3584 C CA . PHE A 1 449 ? 9.926 16.164 11.755 1.00 83.94 449 PHE A CA 1
ATOM 3585 C C . PHE A 1 449 ? 9.392 14.947 11.001 1.00 83.94 449 PHE A C 1
ATOM 3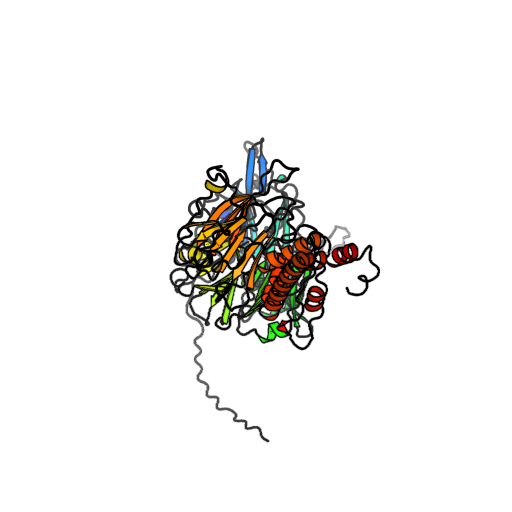587 O O . PHE A 1 449 ? 10.131 14.340 10.221 1.00 83.94 449 PHE A O 1
ATOM 3594 N N . ILE A 1 450 ? 8.100 14.644 11.164 1.00 87.62 450 ILE A N 1
ATOM 3595 C CA . ILE A 1 450 ? 7.421 13.585 10.413 1.00 87.62 450 ILE A CA 1
ATOM 3596 C C . ILE A 1 450 ? 7.328 13.934 8.929 1.00 87.62 450 ILE A C 1
ATOM 3598 O O . ILE A 1 450 ? 7.757 13.147 8.088 1.00 87.62 450 ILE A O 1
ATOM 3602 N N . LYS A 1 451 ? 6.894 15.146 8.579 1.00 88.25 451 LYS A N 1
ATOM 3603 C CA . LYS A 1 451 ? 6.877 15.610 7.181 1.00 88.25 451 LYS A CA 1
ATOM 3604 C C . LYS A 1 451 ? 8.247 15.502 6.511 1.00 88.25 451 LYS A C 1
ATOM 3606 O O . LYS A 1 451 ? 8.335 15.071 5.363 1.00 88.25 451 LYS A O 1
ATOM 3611 N N . ASN A 1 452 ? 9.315 15.814 7.242 1.00 85.50 452 ASN A N 1
ATOM 3612 C CA . ASN A 1 452 ? 10.680 15.704 6.733 1.00 85.50 452 ASN A CA 1
ATOM 3613 C C . ASN A 1 452 ? 11.116 14.251 6.492 1.00 85.50 452 ASN A C 1
ATOM 3615 O O . ASN A 1 452 ? 11.763 13.985 5.483 1.00 85.50 452 ASN A O 1
ATOM 3619 N N . ILE A 1 453 ? 10.771 13.305 7.378 1.00 88.19 453 ILE A N 1
ATOM 3620 C CA . ILE A 1 453 ? 11.113 11.886 7.175 1.00 88.19 453 ILE A CA 1
ATOM 3621 C C . ILE A 1 453 ? 10.209 11.203 6.143 1.00 88.19 453 ILE A C 1
ATOM 3623 O O . ILE A 1 453 ? 10.631 10.219 5.541 1.00 88.19 453 ILE A O 1
ATOM 3627 N N . LEU A 1 454 ? 8.998 11.703 5.884 1.00 86.06 454 LEU A N 1
ATOM 3628 C CA . LEU A 1 454 ? 8.143 11.176 4.814 1.00 86.06 454 LEU A CA 1
ATOM 3629 C C . LEU A 1 454 ? 8.791 11.344 3.436 1.00 86.06 454 LEU A C 1
ATOM 3631 O O . LEU A 1 454 ? 8.648 10.462 2.589 1.00 86.06 454 LEU A O 1
ATOM 3635 N N . VAL A 1 455 ? 9.555 12.420 3.231 1.00 79.00 455 VAL A N 1
ATOM 3636 C CA . VAL A 1 455 ? 10.270 12.682 1.980 1.00 79.00 455 VAL A CA 1
ATOM 3637 C C . VAL A 1 455 ? 11.616 11.937 1.964 1.00 79.00 455 VAL A C 1
ATOM 3639 O O . VAL A 1 455 ? 12.466 12.168 2.826 1.00 79.00 455 VAL A O 1
ATOM 3642 N N . PRO A 1 456 ? 11.877 11.062 0.975 1.00 69.62 456 PRO A N 1
ATOM 3643 C CA . PRO A 1 456 ? 13.168 10.394 0.840 1.00 69.62 456 PRO A CA 1
ATOM 3644 C C . PRO A 1 456 ? 14.309 11.414 0.655 1.00 69.62 456 PRO A C 1
ATOM 3646 O O . PRO A 1 456 ? 14.372 12.125 -0.342 1.00 69.62 456 PRO A O 1
ATOM 3649 N N . SER A 1 457 ? 15.254 11.460 1.596 1.00 58.78 457 SER A N 1
ATOM 3650 C CA . SER A 1 457 ? 16.298 12.494 1.729 1.00 58.78 457 SER A CA 1
ATOM 3651 C C . SER A 1 457 ? 17.448 12.463 0.702 1.00 58.78 457 SER A C 1
ATOM 3653 O O . SER A 1 457 ? 18.468 13.123 0.894 1.00 58.78 457 SER A O 1
ATOM 3655 N N . PHE A 1 458 ? 17.303 11.760 -0.423 1.00 56.25 458 PHE A N 1
ATOM 3656 C CA . PHE A 1 458 ? 18.262 11.824 -1.534 1.00 56.25 458 PHE A CA 1
ATOM 3657 C C . PHE A 1 458 ? 18.016 13.070 -2.404 1.00 56.25 458 PHE A C 1
ATOM 3659 O O . PHE A 1 458 ? 17.892 12.982 -3.618 1.00 56.25 458 PHE A O 1
ATOM 3666 N N . ILE A 1 459 ? 17.952 14.256 -1.800 1.00 52.25 459 ILE A N 1
ATOM 3667 C CA . ILE A 1 459 ? 18.087 15.485 -2.582 1.00 52.25 459 ILE A CA 1
ATOM 3668 C C . ILE A 1 459 ? 19.559 15.531 -2.993 1.00 52.25 459 ILE A C 1
ATOM 3670 O O . ILE A 1 459 ? 20.453 15.555 -2.138 1.00 52.25 459 ILE A O 1
ATOM 3674 N N . SER A 1 460 ? 19.837 15.447 -4.295 1.00 52.47 460 SER A N 1
ATOM 3675 C CA . SER A 1 460 ? 21.178 15.705 -4.810 1.00 52.47 460 SER A CA 1
ATOM 3676 C C . SER A 1 460 ? 21.688 17.016 -4.206 1.00 52.47 460 SER A C 1
ATOM 3678 O O . SER A 1 460 ? 20.968 18.005 -4.164 1.00 52.47 460 SER A O 1
ATOM 3680 N N . LYS A 1 461 ? 22.932 17.050 -3.704 1.00 55.91 461 LYS A N 1
ATOM 3681 C CA . LYS A 1 461 ? 23.502 18.263 -3.072 1.00 55.91 461 LYS A CA 1
ATOM 3682 C C . LYS A 1 461 ? 23.529 19.485 -4.008 1.00 55.91 461 LYS A C 1
ATOM 3684 O O . LYS A 1 461 ? 23.853 20.576 -3.556 1.00 55.91 461 LYS A O 1
ATOM 3689 N N . ARG A 1 462 ? 23.275 19.284 -5.305 1.00 66.19 462 ARG A N 1
ATOM 3690 C CA . ARG A 1 462 ? 23.106 20.330 -6.311 1.00 66.19 462 ARG A CA 1
ATOM 3691 C C . ARG A 1 462 ? 21.647 20.346 -6.748 1.00 66.19 462 ARG A C 1
ATOM 3693 O O . ARG A 1 462 ? 21.108 19.288 -7.068 1.00 66.19 462 ARG A O 1
ATOM 3700 N N . GLU A 1 463 ? 21.065 21.539 -6.787 1.00 79.31 463 GLU A N 1
ATOM 3701 C CA . GLU A 1 463 ? 19.751 21.771 -7.382 1.00 79.31 463 GLU A CA 1
ATOM 3702 C C . GLU A 1 463 ? 19.726 21.308 -8.844 1.00 79.31 463 GLU A C 1
ATOM 3704 O O . GLU A 1 463 ? 20.759 21.269 -9.523 1.00 79.31 463 GLU A O 1
ATOM 3709 N N . LEU A 1 464 ? 18.539 20.919 -9.310 1.00 86.56 464 LEU A N 1
ATOM 3710 C CA . LEU A 1 464 ? 18.333 20.576 -10.707 1.00 86.56 464 LEU A CA 1
ATOM 3711 C C . LEU A 1 464 ? 18.455 21.838 -11.567 1.00 86.56 464 LEU A C 1
ATOM 3713 O O . LEU A 1 464 ? 17.910 22.886 -11.233 1.00 86.56 464 LEU A O 1
ATOM 3717 N N . ILE A 1 465 ? 19.158 21.719 -12.687 1.00 90.69 465 ILE A N 1
ATOM 3718 C CA . ILE A 1 465 ? 19.320 22.791 -13.665 1.00 90.69 465 ILE A CA 1
ATOM 3719 C C . ILE A 1 465 ? 18.296 22.570 -14.769 1.00 90.69 465 ILE A C 1
ATOM 3721 O O . ILE A 1 465 ? 18.339 21.551 -15.460 1.00 90.69 465 ILE A O 1
ATOM 3725 N N . GLU A 1 466 ? 17.386 23.524 -14.938 1.00 91.94 466 GLU A N 1
ATOM 3726 C CA . GLU A 1 466 ? 16.445 23.535 -16.054 1.00 91.94 466 GLU A CA 1
ATOM 3727 C C . GLU A 1 466 ? 17.170 23.882 -17.361 1.00 91.94 466 GLU A C 1
ATOM 3729 O O . GLU A 1 466 ? 17.872 24.892 -17.468 1.00 91.94 466 GLU A O 1
ATOM 3734 N N . LEU A 1 467 ? 17.017 23.021 -18.365 1.00 89.62 467 LEU A N 1
ATOM 3735 C CA . LEU A 1 467 ? 17.649 23.184 -19.666 1.00 89.62 467 LEU A CA 1
ATOM 3736 C C . LEU A 1 467 ? 16.794 24.064 -20.576 1.00 89.62 467 LEU A C 1
ATOM 3738 O O . LEU A 1 467 ? 15.580 23.893 -20.688 1.00 89.62 467 LEU A O 1
ATOM 3742 N N . ARG A 1 468 ? 17.443 24.988 -21.289 1.00 83.81 468 ARG A N 1
ATOM 3743 C CA . ARG A 1 468 ? 16.775 25.847 -22.273 1.00 83.81 468 ARG A CA 1
ATOM 3744 C C . ARG A 1 468 ? 16.519 25.069 -23.561 1.00 83.81 468 ARG A C 1
ATOM 3746 O O . ARG A 1 468 ? 17.421 24.889 -24.372 1.00 83.81 468 ARG A O 1
ATOM 3753 N N . LEU A 1 469 ? 15.274 24.638 -23.749 1.00 78.88 469 LEU A N 1
ATOM 3754 C CA . LEU A 1 469 ? 14.830 23.844 -24.903 1.00 78.88 469 LEU A CA 1
ATOM 3755 C C . LEU A 1 469 ? 14.346 24.691 -26.102 1.00 78.88 469 LEU A C 1
ATOM 3757 O O . LEU A 1 469 ? 13.959 24.131 -27.122 1.00 78.88 469 LEU A O 1
ATOM 3761 N N . GLN A 1 470 ? 14.366 26.026 -26.004 1.00 62.09 470 GLN A N 1
ATOM 3762 C CA . GLN A 1 470 ? 13.814 26.953 -27.015 1.00 62.09 470 GLN A CA 1
ATOM 3763 C C . GLN A 1 470 ? 14.417 26.745 -28.420 1.00 62.09 470 GLN A C 1
ATOM 3765 O O . GLN A 1 470 ? 13.695 26.750 -29.411 1.00 62.09 470 GLN A O 1
ATOM 3770 N N . TYR A 1 471 ? 15.707 26.410 -28.499 1.00 56.41 471 TYR A N 1
ATOM 3771 C CA . TYR A 1 471 ? 16.437 26.185 -29.755 1.00 56.41 471 TYR A CA 1
ATOM 3772 C C . TYR A 1 471 ? 16.051 24.904 -30.516 1.00 56.41 471 TYR A C 1
ATOM 3774 O O . TYR A 1 471 ? 16.529 24.686 -31.622 1.00 56.41 471 TYR A O 1
ATOM 3782 N N . LEU A 1 472 ? 15.213 24.035 -29.940 1.00 55.44 472 LEU A N 1
ATOM 3783 C CA . LEU A 1 472 ? 14.682 22.852 -30.635 1.00 55.44 472 LEU A CA 1
ATOM 3784 C C . LEU A 1 472 ? 13.463 23.188 -31.503 1.00 55.44 472 LEU A C 1
ATOM 3786 O O . LEU A 1 472 ? 13.060 22.374 -32.331 1.00 55.44 472 LEU A O 1
ATOM 3790 N N . HIS A 1 473 ? 12.864 24.362 -31.286 1.00 49.94 473 HIS A N 1
ATOM 3791 C CA . HIS A 1 473 ? 11.705 24.851 -32.029 1.00 49.94 473 HIS A CA 1
ATOM 3792 C C . HIS A 1 473 ? 12.063 25.932 -33.057 1.00 49.94 473 HIS A C 1
ATOM 3794 O O . HIS A 1 473 ? 11.308 26.101 -34.014 1.00 49.94 473 HIS A O 1
ATOM 3800 N N . ASP A 1 474 ? 13.210 26.604 -32.902 1.00 41.25 474 ASP A N 1
ATOM 3801 C CA . ASP A 1 474 ? 13.630 27.709 -33.764 1.00 41.25 474 ASP A CA 1
ATOM 3802 C C . ASP A 1 474 ? 14.667 27.294 -34.817 1.00 41.25 474 ASP A C 1
ATOM 3804 O O . ASP A 1 474 ? 15.684 26.656 -34.549 1.00 41.25 474 ASP A O 1
ATOM 3808 N N . SER A 1 475 ? 14.394 27.719 -36.047 1.00 44.84 475 SER A N 1
ATOM 3809 C CA . SER A 1 475 ? 15.161 27.527 -37.278 1.00 44.84 475 SER A CA 1
ATOM 3810 C C . SER A 1 475 ? 16.475 28.326 -37.337 1.00 44.84 475 SER A C 1
ATOM 3812 O O . SER A 1 475 ? 16.831 28.829 -38.398 1.00 44.84 475 SER A O 1
ATOM 3814 N N . GLU A 1 476 ? 17.190 28.501 -36.222 1.00 42.91 476 GLU A N 1
ATOM 3815 C CA . GLU A 1 476 ? 18.458 29.261 -36.189 1.00 42.91 476 GLU A CA 1
ATOM 3816 C C . GLU A 1 476 ? 19.670 28.463 -36.702 1.00 42.91 476 GLU A C 1
ATOM 3818 O O . GLU A 1 476 ? 20.789 28.974 -36.734 1.00 42.91 476 GLU A O 1
ATOM 3823 N N . TRP A 1 477 ? 19.461 27.222 -37.146 1.00 45.12 477 TRP A N 1
ATOM 3824 C CA . TRP A 1 477 ? 20.481 26.446 -37.838 1.00 45.12 477 TRP A CA 1
ATOM 3825 C C . TRP A 1 477 ? 20.154 26.365 -39.330 1.00 45.12 477 TRP A C 1
ATOM 3827 O O . TRP A 1 477 ? 19.144 25.779 -39.718 1.00 45.12 477 TRP A O 1
ATOM 3837 N N . ASP A 1 478 ? 21.064 26.852 -40.178 1.00 45.00 478 ASP A N 1
ATOM 3838 C CA . ASP A 1 478 ? 21.032 26.630 -41.635 1.00 45.00 478 ASP A CA 1
ATOM 3839 C C . ASP A 1 478 ? 21.155 25.127 -42.013 1.00 45.00 478 ASP A C 1
ATOM 3841 O O . ASP A 1 478 ? 21.008 24.754 -43.178 1.00 45.00 478 ASP A O 1
ATOM 3845 N N . GLN A 1 479 ? 21.411 24.241 -41.035 1.00 51.59 479 GLN A N 1
ATOM 3846 C CA . GLN A 1 479 ? 21.432 22.776 -41.152 1.00 51.59 479 GLN A CA 1
ATOM 3847 C C . GLN A 1 479 ? 20.739 22.126 -39.941 1.00 51.59 479 GLN A C 1
ATOM 3849 O O . GLN A 1 479 ? 21.064 22.430 -38.800 1.00 51.59 479 GLN A O 1
ATOM 3854 N N . ALA A 1 480 ? 19.796 21.209 -40.167 1.00 57.50 480 ALA A N 1
ATOM 3855 C CA . ALA A 1 480 ? 19.015 20.581 -39.098 1.00 57.50 480 ALA A CA 1
ATOM 3856 C C . ALA A 1 480 ? 19.891 19.751 -38.131 1.00 57.50 480 ALA A C 1
ATOM 3858 O O . ALA A 1 480 ? 20.400 18.691 -38.501 1.00 57.50 480 ALA A O 1
ATOM 3859 N N . VAL A 1 481 ? 20.033 20.190 -36.874 1.00 66.75 481 VAL A N 1
ATOM 3860 C CA . VAL A 1 481 ? 20.706 19.403 -35.824 1.00 66.75 481 VAL A CA 1
ATOM 3861 C C . VAL A 1 481 ? 19.845 18.217 -35.449 1.00 66.75 481 VAL A C 1
ATOM 3863 O O . VAL A 1 481 ? 18.769 18.355 -34.870 1.00 66.75 481 VAL A O 1
ATOM 3866 N N . CYS A 1 482 ? 20.346 17.024 -35.740 1.00 77.56 482 CYS A N 1
ATOM 3867 C CA . CYS A 1 482 ? 19.606 15.793 -35.500 1.00 77.56 482 CYS A CA 1
ATOM 3868 C C . CYS A 1 482 ? 19.807 15.249 -34.074 1.00 77.56 482 CYS A C 1
ATOM 3870 O O . CYS A 1 482 ? 19.066 14.360 -33.647 1.00 77.56 482 CYS A O 1
ATOM 3872 N N . HIS A 1 483 ? 20.819 15.718 -33.330 1.00 87.12 483 HIS A N 1
ATOM 3873 C CA . HIS A 1 483 ? 21.063 15.275 -31.955 1.00 87.12 483 HIS A CA 1
ATOM 3874 C C . HIS A 1 483 ? 21.806 16.317 -31.105 1.00 87.12 483 HIS A C 1
ATOM 3876 O O . HIS A 1 483 ? 23.021 16.482 -31.207 1.00 87.12 483 HIS A O 1
ATOM 3882 N N . THR A 1 484 ? 21.079 16.958 -30.191 1.00 88.94 484 THR A N 1
ATOM 3883 C CA . THR A 1 484 ? 21.631 17.926 -29.233 1.00 88.94 484 THR A CA 1
ATOM 3884 C C . THR A 1 484 ? 22.063 17.232 -27.943 1.00 88.94 484 THR A C 1
ATOM 3886 O O . THR A 1 484 ? 21.301 16.445 -27.377 1.00 88.94 484 THR A O 1
ATOM 3889 N N . ILE A 1 485 ? 23.266 17.532 -27.443 1.00 90.88 485 ILE A N 1
ATOM 3890 C CA . ILE A 1 485 ? 23.788 16.976 -26.186 1.00 90.88 485 ILE A CA 1
ATOM 3891 C C . ILE A 1 485 ? 24.106 18.094 -25.197 1.00 90.88 485 ILE A C 1
ATOM 3893 O O . ILE A 1 485 ? 24.946 18.942 -25.476 1.00 90.88 485 ILE A O 1
ATOM 3897 N N . PHE A 1 486 ? 23.480 18.051 -24.022 1.00 92.25 486 PHE A N 1
ATOM 3898 C CA . PHE A 1 486 ? 23.702 18.986 -22.921 1.00 92.25 486 PHE A CA 1
ATOM 3899 C C . PHE A 1 486 ? 24.764 18.479 -21.935 1.00 92.25 486 PHE A C 1
ATOM 3901 O O . PHE A 1 486 ? 24.807 17.300 -21.573 1.00 92.25 486 PHE A O 1
ATOM 3908 N N . ASN A 1 487 ? 25.603 19.390 -21.457 1.00 91.25 487 ASN A N 1
ATOM 3909 C CA . ASN A 1 487 ? 26.506 19.200 -20.328 1.00 91.25 487 ASN A CA 1
ATOM 3910 C C . ASN A 1 487 ? 25.804 19.565 -19.006 1.00 91.25 487 ASN A C 1
ATOM 3912 O O . ASN A 1 487 ? 24.746 20.190 -18.990 1.00 91.25 487 ASN A O 1
ATOM 3916 N N . GLN A 1 488 ? 26.427 19.216 -17.876 1.00 88.56 488 GLN A N 1
ATOM 3917 C CA . GLN A 1 488 ? 25.914 19.509 -16.527 1.00 88.56 488 GLN A CA 1
ATOM 3918 C C . GLN A 1 488 ? 25.731 21.004 -16.230 1.00 88.56 488 GLN A C 1
ATOM 3920 O O . GLN A 1 488 ? 24.931 21.349 -15.375 1.00 88.56 488 GLN A O 1
ATOM 3925 N N . ASN A 1 489 ? 26.452 21.890 -16.918 1.00 87.25 489 ASN A N 1
ATOM 3926 C CA . ASN A 1 489 ? 26.319 23.344 -16.786 1.00 87.25 489 ASN A CA 1
ATOM 3927 C C . ASN A 1 489 ? 25.209 23.942 -17.675 1.00 87.25 489 ASN A C 1
ATOM 3929 O O . ASN A 1 489 ? 25.021 25.155 -17.667 1.00 87.25 489 ASN A O 1
ATOM 3933 N N . GLY A 1 490 ? 24.500 23.117 -18.452 1.00 85.88 490 GLY A N 1
ATOM 3934 C CA . GLY A 1 490 ? 23.467 23.549 -19.393 1.00 85.88 490 GLY A CA 1
ATOM 3935 C C . GLY A 1 490 ? 23.985 23.976 -20.772 1.00 85.88 490 GLY A C 1
ATOM 3936 O O . GLY A 1 490 ? 23.173 24.218 -21.663 1.00 85.88 490 GLY A O 1
ATOM 3937 N N . GLU A 1 491 ? 25.304 24.028 -20.987 1.00 88.56 491 GLU A N 1
ATOM 3938 C CA . GLU A 1 491 ? 25.877 24.216 -22.326 1.00 88.56 491 GLU A CA 1
ATOM 3939 C C . GLU A 1 491 ? 25.595 22.991 -23.198 1.00 88.56 491 GLU A C 1
ATOM 3941 O O . GLU A 1 491 ? 25.547 21.866 -22.697 1.00 88.56 491 GLU A O 1
ATOM 3946 N N . TYR A 1 492 ? 25.445 23.188 -24.506 1.00 87.75 492 TYR A N 1
ATOM 3947 C CA . TYR A 1 492 ? 25.121 22.110 -25.434 1.00 87.75 492 TYR A CA 1
ATOM 3948 C C . TYR A 1 492 ? 25.999 22.121 -26.683 1.00 87.75 492 TYR A C 1
ATOM 3950 O O . TYR A 1 492 ? 26.608 23.129 -27.032 1.00 87.75 492 TYR A O 1
ATOM 3958 N N . PHE A 1 493 ? 26.062 20.974 -27.354 1.00 86.81 493 PHE A N 1
ATOM 3959 C CA . PHE A 1 493 ? 26.761 20.804 -28.624 1.00 86.81 493 PHE A CA 1
ATOM 3960 C C . PHE A 1 493 ? 26.035 19.789 -29.519 1.00 86.81 493 PHE A C 1
ATOM 3962 O O . PHE A 1 493 ? 25.235 18.979 -29.041 1.00 86.81 493 PHE A O 1
ATOM 3969 N N . ASP A 1 494 ? 26.325 19.835 -30.820 1.00 85.12 494 ASP A N 1
ATOM 3970 C CA . ASP A 1 494 ? 25.851 18.851 -31.798 1.00 85.12 494 ASP A CA 1
ATOM 3971 C C . ASP A 1 494 ? 26.679 17.557 -31.707 1.00 85.12 494 ASP A C 1
ATOM 3973 O O . ASP A 1 494 ? 27.914 17.589 -31.737 1.00 85.12 494 ASP A O 1
ATOM 3977 N N . ALA A 1 495 ? 26.003 16.410 -31.614 1.00 83.56 495 ALA A N 1
ATOM 3978 C CA . ALA A 1 495 ? 26.625 15.091 -31.562 1.00 83.56 495 ALA A CA 1
ATOM 3979 C C . ALA A 1 495 ? 27.522 14.771 -32.774 1.00 83.56 495 ALA A C 1
ATOM 3981 O O . ALA A 1 495 ? 28.421 13.928 -32.652 1.00 83.56 495 ALA A O 1
ATOM 3982 N N . ASP A 1 496 ? 27.297 15.416 -33.924 1.00 79.00 496 ASP A N 1
ATOM 3983 C CA . ASP A 1 496 ? 28.120 15.232 -35.123 1.00 79.00 496 ASP A CA 1
ATOM 3984 C C . ASP A 1 496 ? 29.395 16.090 -35.154 1.00 79.00 496 ASP A C 1
ATOM 3986 O O . ASP A 1 496 ? 30.266 15.857 -35.996 1.00 79.00 496 ASP A O 1
ATOM 3990 N N . SER A 1 497 ? 29.593 16.974 -34.169 1.00 78.75 497 SER A N 1
ATOM 3991 C CA . SER A 1 497 ? 30.849 17.706 -33.976 1.00 78.75 497 SER A CA 1
ATOM 3992 C C . SER A 1 497 ? 32.037 16.758 -33.748 1.00 78.75 497 SER A C 1
ATOM 3994 O O . SER A 1 497 ? 32.094 16.014 -32.760 1.00 78.75 497 SER A O 1
ATOM 3996 N N . GLU A 1 498 ? 33.035 16.802 -34.641 1.00 71.81 498 GLU A N 1
ATOM 3997 C CA . GLU A 1 498 ? 34.214 15.919 -34.595 1.00 71.81 498 GLU A CA 1
ATOM 3998 C C . GLU A 1 498 ? 35.018 16.042 -33.290 1.00 71.81 498 GLU A C 1
ATOM 4000 O O . GLU A 1 498 ? 35.592 15.055 -32.819 1.00 71.81 498 GLU A O 1
ATOM 4005 N N . LEU A 1 499 ? 35.014 17.228 -32.675 1.00 70.62 499 LEU A N 1
ATOM 4006 C CA . LEU A 1 499 ? 35.747 17.525 -31.441 1.00 70.62 499 LEU A CA 1
ATOM 4007 C C . LEU A 1 499 ? 35.200 16.742 -30.235 1.00 70.62 499 LEU A C 1
ATOM 4009 O O . LEU A 1 499 ? 35.968 16.275 -29.392 1.00 70.62 499 LEU A O 1
ATOM 4013 N N . GLU A 1 500 ? 33.881 16.541 -30.169 1.00 72.06 500 GLU A N 1
ATOM 4014 C CA . GLU A 1 500 ? 33.196 15.964 -29.003 1.00 72.06 500 GLU A CA 1
ATOM 4015 C C . GLU A 1 500 ? 32.672 14.541 -29.23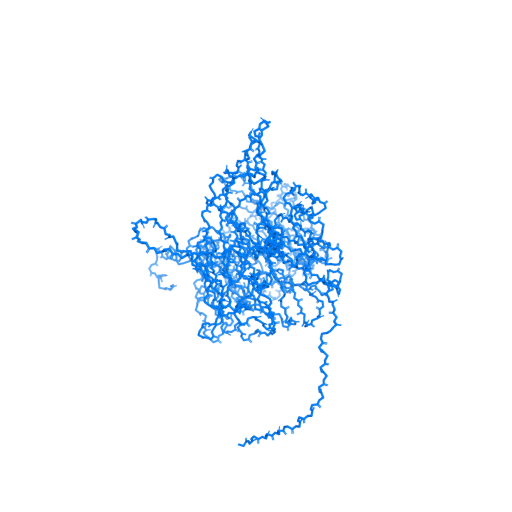7 1.00 72.06 500 GLU A C 1
ATOM 4017 O O . GLU A 1 500 ? 32.360 13.824 -28.285 1.00 72.06 500 GLU A O 1
ATOM 4022 N N . LYS A 1 501 ? 32.682 14.047 -30.481 1.00 75.44 501 LYS A N 1
ATOM 4023 C CA . LYS A 1 501 ? 32.194 12.702 -30.843 1.00 75.44 501 LYS A CA 1
ATOM 4024 C C . LYS A 1 501 ? 32.793 11.572 -29.999 1.00 75.44 501 LYS A C 1
ATOM 4026 O O . LYS A 1 501 ? 32.151 10.552 -29.741 1.00 75.44 501 LYS A O 1
ATOM 4031 N N . SER A 1 502 ? 34.034 11.742 -29.537 1.00 71.50 502 SER A N 1
ATOM 4032 C CA . SER A 1 502 ? 34.746 10.740 -28.736 1.00 71.50 502 SER A CA 1
ATOM 4033 C C . SER A 1 502 ? 34.315 10.666 -27.259 1.00 71.50 502 SER A C 1
ATOM 4035 O O . SER A 1 502 ? 34.714 9.714 -26.574 1.00 71.50 502 SER A O 1
ATOM 4037 N N . SER A 1 503 ? 33.556 11.648 -26.753 1.00 78.44 503 SER A N 1
ATOM 4038 C CA . SER A 1 503 ? 33.073 11.720 -25.363 1.00 78.44 503 SER A CA 1
ATOM 4039 C C . SER A 1 503 ? 31.682 11.088 -25.179 1.00 78.44 503 SER A C 1
ATOM 4041 O O . SER A 1 503 ? 31.339 10.650 -24.081 1.00 78.44 503 SER A O 1
ATOM 4043 N N . ILE A 1 504 ? 30.927 10.924 -26.269 1.00 86.81 504 ILE A N 1
ATOM 4044 C CA . ILE A 1 504 ? 29.550 10.416 -26.283 1.00 86.81 504 ILE A CA 1
ATOM 4045 C C . ILE A 1 504 ? 29.485 8.920 -25.905 1.00 86.81 504 ILE A C 1
ATOM 4047 O O . ILE A 1 504 ? 30.203 8.062 -26.439 1.00 86.81 504 ILE A O 1
ATOM 4051 N N . ILE A 1 505 ? 28.580 8.551 -24.989 1.00 89.38 505 ILE A N 1
ATOM 4052 C CA . ILE A 1 505 ? 28.354 7.149 -24.599 1.00 89.38 505 ILE A CA 1
ATOM 4053 C C . ILE A 1 505 ? 27.449 6.457 -25.628 1.00 89.38 505 ILE A C 1
ATOM 4055 O O . ILE A 1 505 ? 27.741 5.327 -26.069 1.00 89.38 505 ILE A O 1
ATOM 4059 N N . VAL A 1 506 ? 26.348 7.112 -25.992 1.00 88.25 506 VAL A N 1
ATOM 4060 C CA . VAL A 1 506 ? 25.313 6.609 -26.903 1.00 88.25 506 VAL A CA 1
ATOM 4061 C C . VAL A 1 506 ? 24.872 7.704 -27.874 1.00 88.25 506 VAL A C 1
ATOM 4063 O O . VAL A 1 506 ? 24.751 8.852 -27.471 1.00 88.25 506 VAL A O 1
ATOM 4066 N N . ASN A 1 507 ? 24.672 7.351 -29.148 1.00 84.56 507 ASN A N 1
ATOM 4067 C CA . ASN A 1 507 ? 24.277 8.309 -30.190 1.00 84.56 507 ASN A CA 1
ATOM 4068 C C . ASN A 1 507 ? 22.874 8.004 -30.734 1.00 84.56 507 ASN A C 1
ATOM 4070 O O . ASN A 1 507 ? 21.995 8.850 -30.716 1.00 84.56 507 ASN A O 1
ATOM 4074 N N . ASP A 1 508 ? 22.651 6.758 -31.146 1.00 86.00 508 ASP A N 1
ATOM 4075 C CA . ASP A 1 508 ? 21.346 6.241 -31.555 1.00 86.00 508 ASP A CA 1
ATOM 4076 C C . ASP A 1 508 ? 21.100 4.922 -30.816 1.00 86.00 508 ASP A C 1
ATOM 4078 O O . ASP A 1 508 ? 21.956 4.027 -30.831 1.00 86.00 508 ASP A O 1
ATOM 4082 N N . MET A 1 509 ? 19.968 4.845 -30.114 1.00 87.81 509 MET A N 1
ATOM 4083 C CA . MET A 1 509 ? 19.533 3.679 -29.344 1.00 87.81 509 MET A CA 1
ATOM 4084 C C . MET A 1 509 ? 18.088 3.264 -29.656 1.00 87.81 509 MET A C 1
ATOM 4086 O O . MET A 1 509 ? 17.490 2.533 -28.865 1.00 87.81 509 MET A O 1
ATOM 4090 N N . GLU A 1 510 ? 17.553 3.670 -30.812 1.00 91.56 510 GLU A N 1
ATOM 4091 C CA . GLU A 1 510 ? 16.234 3.254 -31.304 1.00 91.56 510 GLU A CA 1
ATOM 4092 C C . GLU A 1 510 ? 16.346 2.659 -32.714 1.00 91.56 510 GLU A C 1
ATOM 4094 O O . GLU A 1 510 ? 15.940 3.262 -33.706 1.00 91.56 510 GLU A O 1
ATOM 4099 N N . PRO A 1 511 ? 16.885 1.435 -32.845 1.00 91.19 511 PRO A N 1
ATOM 4100 C CA . PRO A 1 511 ? 17.110 0.806 -34.146 1.00 91.19 511 PRO A CA 1
ATOM 4101 C C . PRO A 1 511 ? 15.839 0.604 -34.994 1.00 91.19 511 PRO A C 1
ATOM 4103 O O . PRO A 1 511 ? 15.969 0.369 -36.195 1.00 91.19 511 PRO A O 1
ATOM 4106 N N . TRP A 1 512 ? 14.643 0.691 -34.399 1.00 91.81 512 TRP A N 1
ATOM 4107 C CA . TRP A 1 512 ? 13.342 0.645 -35.083 1.00 91.81 512 TRP A CA 1
ATOM 4108 C C . TRP A 1 512 ? 12.927 1.979 -35.727 1.00 91.81 512 TRP A C 1
ATOM 4110 O O . TRP A 1 512 ? 11.945 2.009 -36.460 1.00 91.81 512 TRP A O 1
ATOM 4120 N N . VAL A 1 513 ? 13.652 3.079 -35.496 1.00 87.75 513 VAL A N 1
ATOM 4121 C CA . VAL A 1 513 ? 13.405 4.356 -36.181 1.00 87.75 513 VAL A CA 1
ATOM 4122 C C . VAL A 1 513 ? 14.146 4.352 -37.522 1.00 87.75 513 VAL A C 1
ATOM 4124 O O . VAL A 1 513 ? 15.350 4.073 -37.607 1.00 87.75 513 VAL A O 1
ATOM 4127 N N . HIS A 1 514 ? 13.413 4.586 -38.615 1.00 82.50 514 HIS A N 1
ATOM 4128 C CA . HIS A 1 514 ? 13.964 4.537 -39.975 1.00 82.50 514 HIS A CA 1
ATOM 4129 C C . HIS A 1 514 ? 14.586 5.859 -40.417 1.00 82.50 514 HIS A C 1
ATOM 4131 O O . HIS A 1 514 ? 15.613 5.833 -41.101 1.00 82.50 514 HIS A O 1
ATOM 4137 N N . ASN A 1 515 ? 13.989 6.983 -40.014 1.00 81.50 515 ASN A N 1
ATOM 4138 C CA . ASN A 1 515 ? 14.548 8.302 -40.265 1.00 81.50 515 ASN A CA 1
ATOM 4139 C C . ASN A 1 515 ? 15.871 8.434 -39.497 1.00 81.50 515 ASN A C 1
ATOM 4141 O O . ASN A 1 515 ? 15.910 8.169 -38.302 1.00 81.50 515 ASN A O 1
ATOM 4145 N N . LYS A 1 516 ? 16.967 8.790 -40.171 1.00 71.88 516 LYS A N 1
ATOM 4146 C CA . LYS A 1 516 ? 18.271 8.992 -39.511 1.00 71.88 516 LYS A CA 1
ATOM 4147 C C . LYS A 1 516 ? 18.407 10.385 -38.902 1.00 71.88 516 LYS A C 1
ATOM 4149 O O . LYS A 1 516 ? 19.198 10.560 -37.972 1.00 71.88 516 LYS A O 1
ATOM 4154 N N . ASP A 1 517 ? 17.583 11.303 -39.391 1.00 73.81 517 ASP A N 1
ATOM 4155 C CA . ASP A 1 517 ? 17.637 12.731 -39.106 1.00 73.81 517 ASP A CA 1
ATOM 4156 C C . ASP A 1 517 ? 16.528 13.131 -38.122 1.00 73.81 517 ASP A C 1
ATOM 4158 O O . ASP A 1 517 ? 16.120 14.285 -38.036 1.00 73.81 517 ASP A O 1
ATOM 4162 N N . TYR A 1 518 ? 15.991 12.152 -37.385 1.00 81.75 518 TYR A N 1
ATOM 4163 C CA . TYR A 1 518 ? 15.022 12.426 -36.336 1.00 81.75 518 TYR A CA 1
ATOM 4164 C C . TYR A 1 518 ? 15.711 13.114 -35.153 1.00 81.75 518 TYR A C 1
ATOM 4166 O O . TYR A 1 518 ? 16.831 12.755 -34.769 1.00 81.75 518 TYR A O 1
ATOM 4174 N N . GLY A 1 519 ? 15.026 14.111 -34.592 1.00 81.25 519 GLY A N 1
ATOM 4175 C CA . GLY A 1 519 ? 15.527 14.903 -33.477 1.00 81.25 519 GLY A CA 1
ATOM 4176 C C . GLY A 1 519 ? 15.710 14.057 -32.221 1.00 81.25 519 GLY A C 1
ATOM 4177 O O . GLY A 1 519 ? 14.812 13.322 -31.809 1.00 81.25 519 GLY A O 1
ATOM 4178 N N . ARG A 1 520 ? 16.886 14.173 -31.605 1.00 88.19 520 ARG A N 1
ATOM 4179 C CA . ARG A 1 520 ? 17.252 13.501 -30.354 1.00 88.19 520 ARG A CA 1
ATOM 4180 C C . ARG A 1 520 ? 17.821 14.501 -29.370 1.00 88.19 520 ARG A C 1
ATOM 4182 O O . ARG A 1 520 ? 18.501 15.451 -29.758 1.00 88.19 520 ARG A O 1
ATOM 4189 N N . ILE A 1 521 ? 17.623 14.222 -28.089 1.00 90.81 521 ILE A N 1
ATOM 4190 C CA . ILE A 1 521 ? 18.228 14.995 -27.009 1.00 90.81 521 ILE A CA 1
ATOM 4191 C C . ILE A 1 521 ? 18.978 14.056 -26.086 1.00 90.81 521 ILE A C 1
ATOM 4193 O O . ILE A 1 521 ? 18.448 13.038 -25.650 1.00 90.81 521 ILE A O 1
ATOM 4197 N N . SER A 1 522 ? 20.200 14.421 -25.728 1.00 93.50 522 SER A N 1
ATOM 4198 C CA . SER A 1 522 ? 20.924 13.788 -24.637 1.00 93.50 522 SER A CA 1
ATOM 4199 C C . SER A 1 522 ? 21.378 14.809 -23.610 1.00 93.50 522 SER A C 1
ATOM 4201 O O . SER A 1 522 ? 21.559 15.980 -23.915 1.00 93.50 522 SER A O 1
ATOM 4203 N N . ALA A 1 523 ? 21.628 14.348 -22.392 1.00 94.75 523 ALA A N 1
ATOM 4204 C CA . ALA A 1 523 ? 22.267 15.156 -21.365 1.00 94.75 523 ALA A CA 1
ATOM 4205 C C . ALA A 1 523 ? 23.237 14.308 -20.542 1.00 94.75 523 ALA A C 1
ATOM 4207 O O . ALA A 1 523 ? 22.920 13.177 -20.162 1.00 94.75 523 ALA A O 1
ATOM 4208 N N . PHE A 1 524 ? 24.420 14.835 -20.241 1.00 94.81 524 PHE A N 1
ATOM 4209 C CA . PHE A 1 524 ? 25.300 14.227 -19.253 1.00 94.81 524 PHE A CA 1
ATOM 4210 C C . PHE A 1 524 ? 24.777 14.517 -17.850 1.00 94.81 524 PHE A C 1
ATOM 4212 O O . PHE A 1 524 ? 24.560 15.663 -17.472 1.00 94.81 524 PHE A O 1
ATOM 4219 N N . LEU A 1 525 ? 24.599 13.460 -17.060 1.00 93.62 525 LEU A N 1
ATOM 4220 C CA . LEU A 1 525 ? 24.114 13.561 -15.684 1.00 93.62 525 LEU A CA 1
ATOM 4221 C C . LEU A 1 525 ? 25.265 13.669 -14.676 1.00 93.62 525 LEU A C 1
ATOM 4223 O O . LEU A 1 525 ? 25.030 13.676 -13.475 1.00 93.62 525 LEU A O 1
ATOM 4227 N N . ASP A 1 526 ? 26.517 13.724 -15.117 1.00 90.81 526 ASP A N 1
ATOM 4228 C CA . ASP A 1 526 ? 27.663 13.987 -14.250 1.00 90.81 526 ASP A CA 1
ATOM 4229 C C . ASP A 1 526 ? 28.793 14.701 -15.002 1.00 90.81 526 ASP A C 1
ATOM 4231 O O . ASP A 1 526 ? 28.928 14.563 -16.219 1.00 90.81 526 ASP A O 1
ATOM 4235 N N . ASP A 1 527 ? 29.589 15.479 -14.259 1.00 89.44 527 ASP A N 1
ATOM 4236 C CA . ASP A 1 527 ? 30.696 16.286 -14.795 1.00 89.44 527 ASP A CA 1
ATOM 4237 C C . ASP A 1 527 ? 31.762 15.396 -15.460 1.00 89.44 527 ASP A C 1
ATOM 4239 O O . ASP A 1 527 ? 32.449 15.804 -16.393 1.00 89.44 527 ASP A O 1
ATOM 4243 N N . GLU A 1 528 ? 31.874 14.139 -15.015 1.00 90.19 528 GLU A N 1
ATOM 4244 C CA . GLU A 1 528 ? 32.816 13.163 -15.560 1.00 90.19 528 GLU A CA 1
ATOM 4245 C C . GLU A 1 528 ? 32.358 12.530 -16.893 1.00 90.19 528 GLU A C 1
ATOM 4247 O O . GLU A 1 528 ? 33.066 11.673 -17.434 1.00 90.19 528 GLU A O 1
ATOM 4252 N N . LYS A 1 529 ? 31.186 12.915 -17.427 1.00 91.19 529 LYS A N 1
ATOM 4253 C CA . LYS A 1 529 ? 30.580 12.363 -18.657 1.00 91.19 529 LYS A CA 1
ATOM 4254 C C . LYS A 1 529 ? 30.478 10.823 -18.638 1.00 91.19 529 LYS A C 1
ATOM 4256 O O . LYS A 1 529 ? 30.597 10.149 -19.663 1.00 91.19 529 LYS A O 1
ATOM 4261 N N . THR A 1 530 ? 30.266 10.232 -17.461 1.00 93.06 530 THR A N 1
ATOM 4262 C CA . THR A 1 530 ? 30.126 8.780 -17.242 1.00 93.06 530 THR A CA 1
ATOM 4263 C C . THR A 1 530 ? 28.682 8.294 -17.273 1.00 93.06 530 THR A C 1
ATOM 4265 O O . THR A 1 530 ? 28.453 7.098 -17.490 1.00 93.06 530 THR A O 1
ATOM 4268 N N . THR A 1 531 ? 27.714 9.196 -17.097 1.00 94.75 531 THR A N 1
ATOM 4269 C CA . THR A 1 531 ? 26.278 8.906 -17.181 1.00 94.75 531 THR A CA 1
ATOM 4270 C C . THR A 1 531 ? 25.619 9.821 -18.208 1.00 94.75 531 THR A C 1
ATOM 4272 O O . THR A 1 531 ? 25.714 11.037 -18.093 1.00 94.75 531 THR A O 1
ATOM 4275 N N . GLN A 1 532 ? 24.937 9.245 -19.196 1.00 95.62 532 GLN A N 1
ATOM 4276 C CA . GLN A 1 532 ? 24.246 9.974 -20.260 1.00 95.62 532 GLN A CA 1
ATOM 4277 C C . GLN A 1 532 ? 22.763 9.586 -20.273 1.00 95.62 532 GLN A C 1
ATOM 4279 O O . GLN A 1 532 ? 22.432 8.402 -20.387 1.00 95.62 532 GLN A O 1
ATOM 4284 N N . LEU A 1 533 ? 21.890 10.583 -20.161 1.00 96.75 533 LEU A N 1
ATOM 4285 C CA . LEU A 1 533 ? 20.478 10.519 -20.525 1.00 96.75 533 LEU A CA 1
ATOM 4286 C C . LEU A 1 533 ? 20.362 10.639 -22.046 1.00 96.75 533 LEU A C 1
ATOM 4288 O O . LEU A 1 533 ? 21.030 11.478 -22.638 1.00 96.75 533 LEU A O 1
ATOM 4292 N N . PHE A 1 534 ? 19.523 9.810 -22.654 1.00 95.12 534 PHE A N 1
ATOM 4293 C CA . PHE A 1 534 ? 19.157 9.832 -24.065 1.00 95.12 534 PHE A CA 1
ATOM 4294 C C . PHE A 1 534 ? 17.631 9.846 -24.168 1.00 95.12 534 PHE A C 1
ATOM 4296 O O . PHE A 1 534 ? 16.972 9.001 -23.562 1.00 95.12 534 PHE A O 1
ATOM 4303 N N . ILE A 1 535 ? 17.081 10.780 -24.931 1.00 93.31 535 ILE A N 1
ATOM 4304 C CA . ILE A 1 535 ? 15.660 10.900 -25.246 1.00 93.31 535 ILE A CA 1
ATOM 4305 C C . ILE A 1 535 ? 15.539 10.859 -26.769 1.00 93.31 535 ILE A C 1
ATOM 4307 O O . ILE A 1 535 ? 16.049 11.737 -27.469 1.00 93.31 535 ILE A O 1
ATOM 4311 N N . GLY A 1 536 ? 14.920 9.789 -27.259 1.00 90.38 536 GLY A N 1
ATOM 4312 C CA . GLY A 1 536 ? 14.632 9.579 -28.671 1.00 90.38 536 GLY A CA 1
ATOM 4313 C C . GLY A 1 536 ? 13.172 9.870 -29.015 1.00 90.38 536 GLY A C 1
ATOM 4314 O O . GLY A 1 536 ? 12.468 10.560 -28.283 1.00 90.38 536 GLY A O 1
ATOM 4315 N N . GLU A 1 537 ? 12.711 9.295 -30.120 1.00 88.50 537 GLU A N 1
ATOM 4316 C CA . GLU A 1 537 ? 11.361 9.470 -30.652 1.00 88.50 537 GLU A CA 1
ATOM 4317 C C . GLU A 1 537 ? 10.326 8.777 -29.762 1.00 88.50 537 GLU A C 1
ATOM 4319 O O . GLU A 1 537 ? 9.237 9.300 -29.544 1.00 88.50 537 GLU A O 1
ATOM 4324 N N . THR A 1 538 ? 10.670 7.604 -29.218 1.00 90.50 538 THR A N 1
ATOM 4325 C CA . THR A 1 538 ? 9.718 6.738 -28.499 1.00 90.50 538 THR A CA 1
ATOM 4326 C C . THR A 1 538 ? 10.199 6.282 -27.126 1.00 90.50 538 THR A C 1
ATOM 4328 O O . THR A 1 538 ? 9.423 5.718 -26.351 1.00 90.50 538 THR A O 1
ATOM 4331 N N . THR A 1 539 ? 11.474 6.505 -26.805 1.00 93.62 539 THR A N 1
ATOM 4332 C CA . THR A 1 539 ? 12.103 6.001 -25.584 1.00 93.62 539 THR A CA 1
ATOM 4333 C C . THR A 1 539 ? 12.979 7.033 -24.901 1.00 93.62 539 THR A C 1
ATOM 4335 O O . THR A 1 539 ? 13.625 7.871 -25.528 1.00 93.62 539 THR A O 1
ATOM 4338 N N . LEU A 1 540 ? 13.047 6.907 -23.581 1.00 95.31 540 LEU A N 1
ATOM 4339 C CA . LEU A 1 540 ? 13.990 7.602 -22.726 1.00 95.31 540 LEU A CA 1
ATOM 4340 C C . LEU A 1 540 ? 14.900 6.560 -22.075 1.00 95.31 540 LEU A C 1
ATOM 4342 O O . LEU A 1 540 ? 14.425 5.557 -21.550 1.00 95.31 540 LEU A O 1
ATOM 4346 N N . GLN A 1 541 ? 16.213 6.766 -22.104 1.00 96.44 541 GLN A N 1
ATOM 4347 C CA . GLN A 1 541 ? 17.198 5.784 -21.653 1.00 96.44 541 GLN A CA 1
ATOM 4348 C C . GLN A 1 541 ? 18.330 6.449 -20.865 1.00 96.44 541 GLN A C 1
ATOM 4350 O O . GLN A 1 541 ? 18.843 7.488 -21.264 1.00 96.44 541 GLN A O 1
ATOM 4355 N N . VAL A 1 542 ? 18.794 5.815 -19.785 1.00 96.69 542 VAL A N 1
ATOM 4356 C CA . VAL A 1 542 ? 19.999 6.243 -19.052 1.00 96.69 542 VAL A CA 1
ATOM 4357 C C . VAL A 1 542 ? 21.097 5.209 -19.217 1.00 96.69 542 VAL A C 1
ATOM 4359 O O . VAL A 1 542 ? 20.928 4.027 -18.896 1.00 96.69 542 VAL A O 1
ATOM 4362 N N . TRP A 1 543 ? 22.259 5.664 -19.670 1.00 95.94 543 TRP A N 1
ATOM 4363 C CA . TRP A 1 543 ? 23.420 4.837 -19.953 1.00 95.94 543 TRP A CA 1
ATOM 4364 C C . TRP A 1 543 ? 24.608 5.230 -19.089 1.00 95.94 543 TRP A C 1
ATOM 4366 O O . TRP A 1 543 ? 24.932 6.399 -18.939 1.00 95.94 543 TRP A O 1
ATOM 4376 N N . TYR A 1 544 ? 25.302 4.224 -18.561 1.00 94.75 544 TYR A N 1
ATOM 4377 C CA . TYR A 1 544 ? 26.501 4.399 -17.750 1.00 94.75 544 TYR A CA 1
ATOM 4378 C C . TYR A 1 544 ? 27.722 3.747 -18.400 1.00 94.75 544 TYR A C 1
ATOM 4380 O O . TYR A 1 544 ? 27.671 2.588 -18.840 1.00 94.75 544 TYR A O 1
ATOM 4388 N N . ARG A 1 545 ? 28.855 4.452 -18.391 1.00 93.19 545 ARG A N 1
ATOM 4389 C CA . ARG A 1 545 ? 30.165 3.940 -18.798 1.00 93.19 545 ARG A CA 1
ATOM 4390 C C . ARG A 1 545 ? 31.267 4.555 -17.931 1.00 93.19 545 ARG A C 1
ATOM 4392 O O . ARG A 1 545 ? 31.497 5.751 -17.974 1.00 93.19 545 ARG A O 1
ATOM 4399 N N . LYS A 1 546 ? 32.019 3.709 -17.214 1.00 87.88 546 LYS A N 1
ATOM 4400 C CA . LYS A 1 546 ? 33.112 4.148 -16.322 1.00 87.88 546 LYS A CA 1
ATOM 4401 C C . LYS A 1 546 ? 34.259 4.858 -17.057 1.00 87.88 546 LYS A C 1
ATOM 4403 O O . LYS A 1 546 ? 34.827 5.801 -16.533 1.00 87.88 546 LYS A O 1
ATOM 4408 N N . ASN A 1 547 ? 34.658 4.351 -18.222 1.00 84.50 547 ASN A N 1
ATOM 4409 C CA . ASN A 1 547 ? 35.692 4.936 -19.082 1.00 84.50 547 ASN A CA 1
ATOM 4410 C C . ASN A 1 547 ? 35.535 4.415 -20.521 1.00 84.50 547 ASN A C 1
ATOM 4412 O O . ASN A 1 547 ? 34.794 3.457 -20.749 1.00 84.50 547 ASN A O 1
ATOM 4416 N N . LYS A 1 548 ? 36.267 4.981 -21.490 1.00 81.62 548 LYS A N 1
ATOM 4417 C CA . LYS A 1 548 ? 36.168 4.605 -22.918 1.00 81.62 548 LYS A CA 1
ATOM 4418 C C . LYS A 1 548 ? 36.386 3.106 -23.200 1.00 81.62 548 LYS A C 1
ATOM 4420 O O . LYS A 1 548 ? 35.798 2.585 -24.139 1.00 81.62 548 LYS A O 1
ATOM 4425 N N . ARG A 1 549 ? 37.169 2.399 -22.371 1.00 83.19 549 ARG A N 1
ATOM 4426 C CA . ARG A 1 549 ? 37.439 0.950 -22.503 1.00 83.19 549 ARG A CA 1
ATOM 4427 C C . ARG A 1 549 ? 36.352 0.064 -21.878 1.00 83.19 549 ARG A C 1
ATOM 4429 O O . ARG A 1 549 ? 36.317 -1.139 -22.117 1.00 83.19 549 ARG A O 1
ATOM 4436 N N . SER A 1 550 ? 35.471 0.635 -21.058 1.00 87.25 550 SER A N 1
ATOM 4437 C CA . SER A 1 550 ? 34.442 -0.106 -20.330 1.00 87.25 550 SER A CA 1
ATOM 4438 C C . SER A 1 550 ? 33.200 -0.350 -21.185 1.00 87.25 550 SER A C 1
ATOM 4440 O O . SER A 1 550 ? 32.760 0.512 -21.946 1.00 87.25 550 SER A O 1
ATOM 4442 N N . LYS A 1 551 ? 32.557 -1.507 -20.992 1.00 88.81 551 LYS A N 1
ATOM 4443 C CA . LYS A 1 551 ? 31.258 -1.800 -21.615 1.00 88.81 551 LYS A CA 1
ATOM 4444 C C . LYS A 1 551 ? 30.187 -0.830 -21.097 1.00 88.81 551 LYS A C 1
ATOM 4446 O O . LYS A 1 551 ? 30.041 -0.649 -19.889 1.00 88.81 551 LYS A O 1
ATOM 4451 N N . LYS A 1 552 ? 29.404 -0.250 -22.014 1.00 91.81 552 LYS A N 1
ATOM 4452 C CA . LYS A 1 552 ? 28.237 0.595 -21.696 1.00 91.81 552 LYS A CA 1
ATOM 4453 C C . LYS A 1 552 ? 27.095 -0.235 -21.096 1.00 91.81 552 LYS A C 1
ATOM 4455 O O . LYS A 1 552 ? 26.711 -1.265 -21.663 1.00 91.81 552 LYS A O 1
ATOM 4460 N N . ARG A 1 553 ? 26.538 0.236 -19.978 1.00 92.69 553 ARG A N 1
ATOM 4461 C CA . ARG A 1 553 ? 25.486 -0.424 -19.189 1.00 92.69 553 ARG A CA 1
ATOM 4462 C C . ARG A 1 553 ? 24.213 0.415 -19.208 1.00 92.69 553 ARG A C 1
ATOM 4464 O O . ARG A 1 553 ? 24.285 1.603 -18.920 1.00 92.69 553 ARG A O 1
ATOM 4471 N N . LEU A 1 554 ? 23.080 -0.213 -19.504 1.00 95.06 554 LEU A N 1
ATOM 4472 C CA . LEU A 1 554 ? 21.771 0.415 -19.351 1.00 95.06 554 LEU A CA 1
ATOM 4473 C C . LEU A 1 554 ? 21.435 0.502 -17.855 1.00 95.06 554 LEU A C 1
ATOM 4475 O O . LEU A 1 554 ? 21.701 -0.445 -17.108 1.00 95.06 554 LEU A O 1
ATOM 4479 N N . LYS A 1 555 ? 20.926 1.652 -17.420 1.00 94.12 555 LYS A N 1
ATOM 4480 C CA . LYS A 1 555 ? 20.537 1.934 -16.031 1.00 94.12 555 LYS A CA 1
ATOM 4481 C C . LYS A 1 555 ? 19.044 2.169 -15.878 1.00 94.12 555 LYS A C 1
ATOM 4483 O O . LYS A 1 555 ? 18.498 1.783 -14.854 1.00 94.12 555 LYS A O 1
ATOM 4488 N N . TYR A 1 556 ? 18.425 2.762 -16.887 1.00 95.62 556 TYR A N 1
ATOM 4489 C CA . TYR A 1 556 ? 17.005 3.062 -16.918 1.00 95.62 556 TYR A CA 1
ATOM 4490 C C . TYR A 1 556 ? 16.533 3.041 -18.364 1.00 95.62 556 TYR A C 1
ATOM 4492 O O . TYR A 1 556 ? 17.290 3.433 -19.255 1.00 95.62 556 TYR A O 1
ATOM 4500 N N . ILE A 1 557 ? 15.313 2.573 -18.585 1.00 96.25 557 ILE A N 1
ATOM 4501 C CA . ILE A 1 557 ? 14.611 2.709 -19.852 1.00 96.25 557 ILE A CA 1
ATOM 4502 C C . ILE A 1 557 ? 13.145 2.960 -19.546 1.00 96.25 557 ILE A C 1
ATOM 4504 O O . ILE A 1 557 ? 12.576 2.303 -18.682 1.00 96.25 557 ILE A O 1
ATOM 4508 N N . TRP A 1 558 ? 12.567 3.894 -20.279 1.00 95.69 558 TRP A N 1
ATOM 4509 C CA . TRP A 1 558 ? 11.152 4.183 -20.298 1.00 95.69 558 TRP A CA 1
ATOM 4510 C C . TRP A 1 558 ? 10.687 4.301 -21.748 1.00 95.69 558 TRP A C 1
ATOM 4512 O O . TRP A 1 558 ? 11.459 4.700 -22.623 1.00 95.69 558 TRP A O 1
ATOM 4522 N N . VAL A 1 559 ? 9.437 3.927 -22.004 1.00 93.25 559 VAL A N 1
ATOM 4523 C CA . VAL A 1 559 ? 8.844 3.891 -23.345 1.00 93.25 559 VAL A CA 1
ATOM 4524 C C . VAL A 1 559 ? 7.516 4.633 -23.350 1.00 93.25 559 VAL A C 1
ATOM 4526 O O . VAL A 1 559 ? 6.790 4.618 -22.353 1.00 93.25 559 VAL A O 1
ATOM 4529 N N . ILE A 1 560 ? 7.191 5.262 -24.477 1.00 88.69 560 ILE A N 1
ATOM 4530 C CA . ILE A 1 560 ? 5.909 5.938 -24.653 1.00 88.69 560 ILE A CA 1
ATOM 4531 C C . ILE A 1 560 ? 4.742 4.929 -24.528 1.00 88.69 560 ILE A C 1
ATOM 4533 O O . ILE A 1 560 ? 4.790 3.864 -25.148 1.00 88.69 560 ILE A O 1
ATOM 4537 N N . PRO A 1 561 ? 3.683 5.218 -23.743 1.00 78.62 561 PRO A N 1
ATOM 4538 C CA . PRO A 1 561 ? 2.567 4.281 -23.562 1.00 78.62 561 PRO A CA 1
ATOM 4539 C C . PRO A 1 561 ? 1.647 4.170 -24.785 1.00 78.62 561 PRO A C 1
ATOM 4541 O O . PRO A 1 561 ? 0.915 3.194 -24.935 1.00 78.62 561 PRO A O 1
ATOM 4544 N N . THR A 1 562 ? 1.631 5.200 -25.629 1.00 72.81 562 THR A N 1
ATOM 4545 C CA . THR A 1 562 ? 0.728 5.352 -26.772 1.00 72.81 562 THR A CA 1
ATOM 4546 C C . THR A 1 562 ? 1.516 5.412 -28.075 1.00 72.81 562 THR A C 1
ATOM 4548 O O . THR A 1 562 ? 2.706 5.713 -28.093 1.00 72.81 562 THR A O 1
ATOM 4551 N N . LYS A 1 563 ? 0.849 5.133 -29.199 1.00 72.19 563 LYS A N 1
ATOM 4552 C CA . LYS A 1 563 ? 1.449 5.348 -30.519 1.00 72.19 563 LYS A CA 1
ATOM 4553 C C . LYS A 1 563 ? 1.646 6.851 -30.723 1.00 72.19 563 LYS A C 1
ATOM 4555 O O . LYS A 1 563 ? 0.663 7.586 -30.750 1.00 72.19 563 LYS A O 1
ATOM 4560 N N . GLY A 1 564 ? 2.891 7.287 -30.865 1.00 76.44 564 GLY A N 1
ATOM 4561 C CA . GLY A 1 564 ? 3.227 8.693 -31.055 1.00 76.44 564 GLY A CA 1
ATOM 4562 C C . GLY A 1 564 ? 4.709 8.967 -30.836 1.00 76.44 564 GLY A C 1
ATOM 4563 O O . GLY A 1 564 ? 5.502 8.038 -30.680 1.00 76.44 564 GLY A O 1
ATOM 4564 N N . ILE A 1 565 ? 5.042 10.255 -30.821 1.00 79.38 565 ILE A N 1
ATOM 4565 C CA . ILE A 1 565 ? 6.392 10.779 -30.610 1.00 79.38 565 ILE A CA 1
ATOM 4566 C C . ILE A 1 565 ? 6.437 11.480 -29.249 1.00 79.38 565 ILE A C 1
ATOM 4568 O O . ILE A 1 565 ? 5.453 12.094 -28.824 1.00 79.38 565 ILE A O 1
ATOM 4572 N N . LEU A 1 566 ? 7.572 11.385 -28.562 1.00 84.81 566 LEU A N 1
ATOM 4573 C CA . LEU A 1 566 ? 7.830 12.106 -27.323 1.00 84.81 566 LEU A CA 1
ATOM 4574 C C . LEU A 1 566 ? 8.049 13.594 -27.585 1.00 84.81 566 LEU A C 1
ATOM 4576 O O . LEU A 1 566 ? 8.969 13.982 -28.299 1.00 84.81 566 LEU A O 1
ATOM 4580 N N . ILE A 1 567 ? 7.233 14.432 -26.946 1.00 83.62 567 ILE A N 1
ATOM 4581 C CA . ILE A 1 567 ? 7.407 15.886 -26.952 1.00 83.62 567 ILE A CA 1
ATOM 4582 C C . ILE A 1 567 ? 7.820 16.318 -25.547 1.00 83.62 567 ILE A C 1
ATOM 4584 O O . ILE A 1 567 ? 7.082 16.111 -24.580 1.00 83.62 567 ILE A O 1
ATOM 4588 N N . ILE A 1 568 ? 8.999 16.923 -25.431 1.00 88.00 568 ILE A N 1
ATOM 4589 C CA . ILE A 1 568 ? 9.563 17.367 -24.155 1.00 88.00 568 ILE A CA 1
ATOM 4590 C C . ILE A 1 568 ? 9.059 18.779 -23.858 1.00 88.00 568 ILE A C 1
ATOM 4592 O O . ILE A 1 568 ? 9.269 19.692 -24.648 1.00 88.00 568 ILE A O 1
ATOM 4596 N N . LYS A 1 569 ? 8.394 18.957 -22.714 1.00 88.81 569 LYS A N 1
ATOM 4597 C CA . LYS A 1 569 ? 7.898 20.260 -22.243 1.00 88.81 569 LYS A CA 1
ATOM 4598 C C . LYS A 1 569 ? 8.906 20.956 -21.340 1.00 88.81 569 LYS A C 1
ATOM 4600 O O . LYS A 1 569 ? 9.109 22.157 -21.455 1.00 88.81 569 LYS A O 1
ATOM 4605 N N . SER A 1 570 ? 9.541 20.192 -20.457 1.00 92.31 570 SER A N 1
ATOM 4606 C CA . SER A 1 570 ? 10.629 20.667 -19.606 1.00 92.31 570 SER A CA 1
ATOM 4607 C C . SER A 1 570 ? 11.596 19.530 -19.316 1.00 92.31 570 SER A C 1
ATOM 4609 O O . SER A 1 570 ? 11.192 18.364 -19.241 1.00 92.31 570 SER A O 1
ATOM 4611 N N . LEU A 1 571 ? 12.874 19.867 -19.166 1.00 94.38 571 LEU A N 1
ATOM 4612 C CA . LEU A 1 571 ? 13.925 18.936 -18.780 1.00 94.38 571 LEU A CA 1
ATOM 4613 C C . LEU A 1 571 ? 14.856 19.627 -17.788 1.00 94.38 571 LEU A C 1
ATOM 4615 O O . LEU A 1 571 ? 15.508 20.613 -18.116 1.00 94.38 571 LEU A O 1
ATOM 4619 N N . GLU A 1 572 ? 14.928 19.070 -16.591 1.00 94.19 572 GLU A N 1
ATOM 4620 C CA . GLU A 1 572 ? 15.822 19.484 -15.523 1.00 94.19 572 GLU A CA 1
ATOM 4621 C C . GLU A 1 572 ? 16.835 18.356 -15.275 1.00 94.19 572 GLU A C 1
ATOM 4623 O O . GLU A 1 572 ? 16.459 17.181 -15.201 1.00 94.19 572 GLU A O 1
ATOM 4628 N N . ILE A 1 573 ? 18.121 18.682 -15.143 1.00 93.62 573 ILE A N 1
ATOM 4629 C CA . ILE A 1 573 ? 19.186 17.694 -14.917 1.00 93.62 573 ILE A CA 1
ATOM 4630 C C . ILE A 1 573 ? 19.982 17.996 -13.650 1.00 93.62 573 ILE A C 1
ATOM 4632 O O . ILE A 1 573 ? 20.196 19.145 -13.280 1.00 93.62 573 ILE A O 1
ATOM 4636 N N . GLY A 1 574 ? 20.454 16.943 -12.993 1.00 89.88 574 GLY A N 1
ATOM 4637 C CA . GLY A 1 574 ? 21.296 17.019 -11.807 1.00 89.88 574 GLY A CA 1
ATOM 4638 C C . GLY A 1 574 ? 22.302 15.878 -11.759 1.00 89.88 574 GLY A C 1
ATOM 4639 O O . GLY A 1 574 ? 22.457 15.095 -12.700 1.00 89.88 574 GLY A O 1
ATOM 4640 N N . LYS A 1 575 ? 23.042 15.783 -10.649 1.00 89.12 575 LYS A N 1
ATOM 4641 C CA . LYS A 1 575 ? 24.077 14.752 -10.480 1.00 89.12 575 LYS A CA 1
ATOM 4642 C C . LYS A 1 575 ? 23.457 13.352 -10.385 1.00 89.12 575 LYS A C 1
ATOM 4644 O O . LYS A 1 575 ? 23.039 12.926 -9.316 1.00 89.12 575 LYS A O 1
ATOM 4649 N N . ARG A 1 576 ? 23.486 12.615 -11.499 1.00 89.19 576 ARG A N 1
ATOM 4650 C CA . ARG A 1 576 ? 22.867 11.292 -11.710 1.00 89.19 576 ARG A CA 1
ATOM 4651 C C . ARG A 1 576 ? 21.362 11.299 -11.452 1.00 89.19 576 ARG A C 1
ATOM 4653 O O . ARG A 1 576 ? 20.818 10.316 -10.960 1.00 89.19 576 ARG A O 1
ATOM 4660 N N . GLU A 1 577 ? 20.721 12.398 -11.817 1.00 90.94 577 GLU A N 1
ATOM 4661 C CA . GLU A 1 577 ? 19.304 12.662 -11.599 1.00 90.94 577 GLU A CA 1
ATOM 4662 C C . GLU A 1 577 ? 18.770 13.478 -12.777 1.00 90.94 577 GLU A C 1
ATOM 4664 O O . GLU A 1 577 ? 19.499 14.296 -13.340 1.00 90.94 577 GLU A O 1
ATOM 4669 N N . PHE A 1 578 ? 17.516 13.266 -13.159 1.00 93.00 578 PHE A N 1
ATOM 4670 C CA . PHE A 1 578 ? 16.810 14.184 -14.048 1.00 93.00 578 PHE A CA 1
ATOM 4671 C C . PHE A 1 578 ? 15.322 14.204 -13.719 1.00 93.00 578 PHE A C 1
ATOM 4673 O O . PHE A 1 578 ? 14.762 13.214 -13.241 1.00 93.00 578 PHE A O 1
ATOM 4680 N N . LYS A 1 579 ? 14.672 15.315 -14.046 1.00 94.25 579 LYS A N 1
ATOM 4681 C CA . LYS A 1 579 ? 13.224 15.463 -14.025 1.00 94.25 579 LYS A CA 1
ATOM 4682 C C . LYS A 1 579 ? 12.765 15.983 -15.377 1.00 94.25 579 LYS A C 1
ATOM 4684 O O . LYS A 1 579 ? 13.230 17.014 -15.838 1.00 94.25 579 LYS A O 1
ATOM 4689 N N . VAL A 1 580 ? 11.883 15.249 -16.037 1.00 93.69 580 VAL A N 1
ATOM 4690 C CA . VAL A 1 580 ? 11.388 15.590 -17.372 1.00 93.69 580 VAL A CA 1
ATOM 4691 C C . VAL A 1 580 ? 9.872 15.535 -17.389 1.00 93.69 580 VAL A C 1
ATOM 4693 O O . VAL A 1 580 ? 9.269 14.604 -16.850 1.00 93.69 580 VAL A O 1
ATOM 4696 N N . THR A 1 581 ? 9.266 16.531 -18.024 1.00 93.12 581 THR A N 1
ATOM 4697 C CA . THR A 1 581 ? 7.837 16.542 -18.334 1.00 93.12 581 THR A CA 1
ATOM 4698 C C . THR A 1 581 ? 7.679 16.245 -19.814 1.00 93.12 581 THR A C 1
ATOM 4700 O O . THR A 1 581 ? 8.142 17.008 -20.664 1.00 93.12 581 THR A O 1
ATOM 4703 N N . LEU A 1 582 ? 7.047 15.119 -20.121 1.00 88.50 582 LEU A N 1
ATOM 4704 C CA . LEU A 1 582 ? 6.802 14.644 -21.477 1.00 88.50 582 LEU A CA 1
ATOM 4705 C C . LEU A 1 582 ? 5.314 14.757 -21.784 1.00 88.50 582 LEU A C 1
ATOM 4707 O O . LEU A 1 582 ? 4.481 14.481 -20.927 1.00 88.50 582 LEU A O 1
ATOM 4711 N N . SER A 1 583 ? 4.984 15.106 -23.017 1.00 83.19 583 SER A N 1
ATOM 4712 C CA . SER A 1 583 ? 3.624 15.073 -23.549 1.00 83.19 583 SER A CA 1
ATOM 4713 C C . SER A 1 583 ? 3.558 14.069 -24.696 1.00 83.19 583 SER A C 1
ATOM 4715 O O . SER A 1 583 ? 4.536 13.877 -25.425 1.00 83.19 583 SER A O 1
ATOM 4717 N N . SER A 1 584 ? 2.411 13.407 -24.834 1.00 69.38 584 SER A N 1
ATOM 4718 C CA . SER A 1 584 ? 2.112 12.565 -25.995 1.00 69.38 584 SER A CA 1
ATOM 4719 C C . SER A 1 584 ? 0.906 13.136 -26.731 1.00 69.38 584 SER A C 1
ATOM 4721 O O . SER A 1 584 ? -0.152 13.346 -26.134 1.00 69.38 584 SER A O 1
ATOM 4723 N N . GLN A 1 585 ? 1.063 13.390 -28.030 1.00 59.59 585 GLN A N 1
ATOM 4724 C CA . GLN A 1 585 ? -0.057 13.703 -28.911 1.00 59.59 585 GLN A CA 1
ATOM 4725 C C . GLN A 1 585 ? -0.576 12.393 -29.498 1.00 59.59 585 GLN A C 1
ATOM 4727 O O . GLN A 1 585 ? 0.096 11.744 -30.298 1.00 59.59 585 GLN A O 1
ATOM 4732 N N . SER A 1 586 ? -1.769 11.978 -29.075 1.00 54.81 586 SER A N 1
ATOM 4733 C CA . SER A 1 586 ? -2.494 10.921 -29.777 1.00 54.81 586 SER A CA 1
ATOM 4734 C C . SER A 1 586 ? -3.112 11.523 -31.032 1.00 54.81 586 SER A C 1
ATOM 4736 O O . SER A 1 586 ? -3.833 12.515 -30.949 1.00 54.81 586 SER A O 1
ATOM 4738 N N . THR A 1 587 ? -2.917 10.885 -32.185 1.00 50.34 587 THR A N 1
ATOM 4739 C CA . THR A 1 587 ? -3.587 11.263 -33.442 1.00 50.34 587 THR A CA 1
ATOM 4740 C C . THR A 1 587 ? -5.119 11.170 -33.371 1.00 50.34 587 THR A C 1
ATOM 4742 O O . THR A 1 587 ? -5.795 11.609 -34.295 1.00 50.34 587 THR A O 1
ATOM 4745 N N . GLN A 1 588 ? -5.680 10.615 -32.288 1.00 51.22 588 GLN A N 1
ATOM 4746 C CA . GLN A 1 588 ? -7.114 10.366 -32.111 1.00 51.22 588 GLN A CA 1
ATOM 4747 C C . GLN A 1 588 ? -7.751 11.129 -30.930 1.00 51.22 588 GLN A C 1
ATOM 4749 O O . GLN A 1 588 ? -8.943 10.965 -30.687 1.00 51.22 588 GLN A O 1
ATOM 4754 N N . SER A 1 589 ? -7.005 11.951 -30.175 1.00 50.91 589 SER A N 1
ATOM 4755 C CA . SER A 1 589 ? -7.528 12.636 -28.978 1.00 50.91 589 SER A CA 1
ATOM 4756 C C . SER A 1 589 ? -6.909 14.022 -28.774 1.00 50.91 589 SER A C 1
ATOM 4758 O O . SER A 1 589 ? -5.695 14.138 -28.651 1.00 50.91 589 SER A O 1
ATOM 4760 N N . TYR A 1 590 ? -7.755 15.048 -28.614 1.00 52.78 590 TYR A N 1
ATOM 4761 C CA . TYR A 1 590 ? -7.367 16.421 -28.242 1.00 52.78 590 TYR A CA 1
ATOM 4762 C C . TYR A 1 590 ? -6.893 16.575 -26.781 1.00 52.78 590 TYR A C 1
ATOM 4764 O O . TYR A 1 590 ? -6.520 17.673 -26.375 1.00 52.78 590 TYR A O 1
ATOM 4772 N N . ARG A 1 591 ? -6.922 15.512 -25.961 1.00 54.88 591 ARG A N 1
ATOM 4773 C CA . ARG A 1 591 ? -6.386 15.557 -24.590 1.00 54.88 591 ARG A CA 1
ATOM 4774 C C . ARG A 1 591 ? -4.885 15.280 -24.597 1.00 54.88 591 ARG A C 1
ATOM 4776 O O . ARG A 1 591 ? -4.461 14.174 -24.929 1.00 54.88 591 ARG A O 1
ATOM 4783 N N . GLU A 1 592 ? -4.107 16.286 -24.211 1.00 62.81 592 GLU A N 1
ATOM 4784 C CA . GLU A 1 592 ? -2.668 16.173 -23.979 1.00 62.81 592 GLU A CA 1
ATOM 4785 C C . GLU A 1 592 ? -2.430 15.461 -22.639 1.00 62.81 592 GLU A C 1
ATOM 4787 O O . GLU A 1 592 ? -2.772 15.976 -21.574 1.00 62.81 592 GLU A O 1
ATOM 4792 N N . ASN A 1 593 ? -1.873 14.249 -22.688 1.00 69.56 593 ASN A N 1
ATOM 4793 C CA . ASN A 1 593 ? -1.489 13.519 -21.483 1.00 69.56 593 ASN A CA 1
ATOM 4794 C C . ASN A 1 593 ? -0.025 13.819 -21.165 1.00 69.56 593 ASN A C 1
ATOM 4796 O O . ASN A 1 593 ? 0.874 13.367 -21.884 1.00 69.56 593 ASN A O 1
ATOM 4800 N N . ASN A 1 594 ? 0.192 14.559 -20.078 1.00 84.00 594 ASN A N 1
ATOM 4801 C CA . ASN A 1 594 ? 1.519 14.861 -19.559 1.00 84.00 594 ASN A CA 1
ATOM 4802 C C . ASN A 1 594 ? 1.975 13.773 -18.581 1.00 84.00 594 ASN A C 1
ATOM 4804 O O . ASN A 1 594 ? 1.230 13.357 -17.696 1.00 84.00 594 ASN A O 1
ATOM 4808 N N . VAL A 1 595 ? 3.219 13.330 -18.729 1.00 88.69 595 VAL A N 1
ATOM 4809 C CA . VAL A 1 595 ? 3.882 12.363 -17.855 1.00 88.69 595 VAL A CA 1
ATOM 4810 C C . VAL A 1 595 ? 5.133 13.018 -17.291 1.00 88.69 595 VAL A C 1
ATOM 4812 O O . VAL A 1 595 ? 6.001 13.460 -18.041 1.00 88.69 595 VAL A O 1
ATOM 4815 N N . VAL A 1 596 ? 5.244 13.051 -15.964 1.00 91.62 596 VAL A N 1
ATOM 4816 C CA . VAL A 1 596 ? 6.451 13.517 -15.273 1.00 91.62 596 VAL A CA 1
ATOM 4817 C C . VAL A 1 596 ? 7.295 12.306 -14.887 1.00 91.62 596 VAL A C 1
ATOM 4819 O O . VAL A 1 596 ? 6.810 11.376 -14.243 1.00 91.62 596 VAL A O 1
ATOM 4822 N N . ILE A 1 597 ? 8.566 12.306 -15.282 1.00 91.44 597 ILE A N 1
ATOM 4823 C CA . ILE A 1 597 ? 9.547 11.280 -14.916 1.00 91.44 597 ILE A CA 1
ATOM 4824 C C . ILE A 1 597 ? 10.650 11.957 -14.119 1.00 91.44 597 ILE A C 1
ATOM 4826 O O . ILE A 1 597 ? 11.293 12.869 -14.625 1.00 91.44 597 ILE A O 1
ATOM 4830 N N . HIS A 1 598 ? 10.890 11.499 -12.892 1.00 90.25 598 HIS A N 1
ATOM 4831 C CA . HIS A 1 598 ? 11.903 12.067 -11.999 1.00 90.25 598 HIS A CA 1
ATOM 4832 C C . HIS A 1 598 ? 12.919 11.010 -11.567 1.00 90.25 598 HIS A C 1
ATOM 4834 O O . HIS A 1 598 ? 12.947 10.612 -10.419 1.00 90.25 598 HIS A O 1
ATOM 4840 N N . TRP A 1 599 ? 13.756 10.511 -12.468 1.00 90.38 599 TRP A N 1
ATOM 4841 C CA . TRP A 1 599 ? 14.664 9.403 -12.152 1.00 90.38 599 TRP A CA 1
ATOM 4842 C C . TRP A 1 599 ? 15.891 9.850 -11.327 1.00 90.38 599 TRP A C 1
ATOM 4844 O O . TRP A 1 599 ? 16.463 10.901 -11.626 1.00 90.38 599 TRP A O 1
ATOM 4854 N N . PRO A 1 600 ? 16.371 9.035 -10.361 1.00 84.25 600 PRO A N 1
ATOM 4855 C CA . PRO A 1 600 ? 15.909 7.686 -9.990 1.00 84.25 600 PRO A CA 1
ATOM 4856 C C . PRO A 1 600 ? 14.760 7.649 -8.969 1.00 84.25 600 PRO A C 1
ATOM 4858 O O . PRO A 1 600 ? 14.478 6.592 -8.407 1.00 84.25 600 PRO A O 1
ATOM 4861 N N . PHE A 1 601 ? 14.116 8.782 -8.708 1.00 77.38 601 PHE A N 1
ATOM 4862 C CA . PHE A 1 601 ? 13.072 8.951 -7.702 1.00 77.38 601 PHE A CA 1
ATOM 4863 C C . PHE A 1 601 ? 11.660 8.734 -8.269 1.00 77.38 601 PHE A C 1
ATOM 4865 O O . PHE A 1 601 ? 11.444 8.687 -9.477 1.00 77.38 601 PHE A O 1
ATOM 4872 N N . LYS A 1 602 ? 10.670 8.572 -7.380 1.00 76.12 602 LYS A N 1
ATOM 4873 C CA . LYS A 1 602 ? 9.217 8.577 -7.677 1.00 76.12 602 LYS A CA 1
ATOM 4874 C C . LYS A 1 602 ? 8.705 7.615 -8.767 1.00 76.12 602 LYS A C 1
ATOM 4876 O O . LYS A 1 602 ? 7.520 7.643 -9.082 1.00 76.12 602 LYS A O 1
ATOM 4881 N N . ARG A 1 603 ? 9.557 6.773 -9.357 1.00 82.50 603 ARG A N 1
ATOM 4882 C CA . ARG A 1 603 ? 9.204 5.889 -10.464 1.00 82.50 603 ARG A CA 1
ATOM 4883 C C . ARG A 1 603 ? 9.963 4.574 -10.388 1.00 82.50 603 ARG A C 1
ATOM 4885 O O . ARG A 1 603 ? 11.158 4.537 -10.093 1.00 82.50 603 ARG A O 1
ATOM 4892 N N . ASN A 1 604 ? 9.264 3.481 -10.668 1.00 89.00 604 ASN A N 1
ATOM 4893 C CA . ASN A 1 604 ? 9.826 2.149 -10.546 1.00 89.00 604 ASN A CA 1
ATOM 4894 C C . ASN A 1 604 ? 10.571 1.739 -11.829 1.00 89.00 604 ASN A C 1
ATOM 4896 O O . ASN A 1 604 ? 9.967 1.446 -12.856 1.00 89.00 604 ASN A O 1
ATOM 4900 N N . THR A 1 605 ? 11.906 1.673 -11.763 1.00 91.62 605 THR A N 1
ATOM 4901 C CA . THR A 1 605 ? 12.739 1.296 -12.926 1.00 91.62 605 THR A CA 1
ATOM 4902 C C . THR A 1 605 ? 12.472 -0.128 -13.420 1.00 91.62 605 THR A C 1
ATOM 4904 O O . THR A 1 605 ? 12.705 -0.420 -14.591 1.00 91.62 605 THR A O 1
ATOM 4907 N N . VAL A 1 606 ? 12.031 -1.037 -12.546 1.00 94.62 606 VAL A N 1
ATOM 4908 C CA . VAL A 1 606 ? 11.793 -2.438 -12.916 1.00 94.62 606 VAL A CA 1
ATOM 4909 C C . VAL A 1 606 ? 10.490 -2.574 -13.694 1.00 94.62 606 VAL A C 1
ATOM 4911 O O . VAL A 1 606 ? 10.478 -3.265 -14.712 1.00 94.62 606 VAL A O 1
ATOM 4914 N N . ASP A 1 607 ? 9.437 -1.881 -13.260 1.00 94.94 607 ASP A N 1
ATOM 4915 C CA . ASP A 1 607 ? 8.181 -1.784 -14.006 1.00 94.94 607 ASP A CA 1
ATOM 4916 C C . ASP A 1 607 ? 8.411 -1.198 -15.407 1.00 94.94 607 ASP A C 1
ATOM 4918 O O . ASP A 1 607 ? 8.110 -1.843 -16.415 1.00 94.94 607 ASP A O 1
ATOM 4922 N N . ASP A 1 608 ? 9.073 -0.039 -15.489 1.00 95.06 608 ASP A N 1
ATOM 4923 C CA . ASP A 1 608 ? 9.363 0.600 -16.777 1.00 95.06 608 ASP A CA 1
ATOM 4924 C C . ASP A 1 608 ? 10.211 -0.306 -17.692 1.00 95.06 608 ASP A C 1
ATOM 4926 O O . ASP A 1 608 ? 9.980 -0.373 -18.901 1.00 95.06 608 ASP A O 1
ATOM 4930 N N . ALA A 1 609 ? 11.152 -1.073 -17.128 1.00 96.81 609 ALA A N 1
ATOM 4931 C CA . ALA A 1 609 ? 11.935 -2.058 -17.870 1.00 96.81 609 ALA A CA 1
ATOM 4932 C C . ALA A 1 609 ? 11.085 -3.229 -18.401 1.00 96.81 609 ALA A C 1
ATOM 4934 O O . ALA A 1 609 ? 11.308 -3.684 -19.526 1.00 96.81 609 ALA A O 1
ATOM 4935 N N . CYS A 1 610 ? 10.111 -3.721 -17.629 1.00 97.06 610 CYS A N 1
ATOM 4936 C CA . CYS A 1 610 ? 9.190 -4.769 -18.080 1.00 97.06 610 CYS A CA 1
ATOM 4937 C C . CYS A 1 610 ? 8.261 -4.242 -19.181 1.00 97.06 610 CYS A C 1
ATOM 4939 O O . CYS A 1 610 ? 8.100 -4.888 -20.220 1.00 97.06 610 CYS A O 1
ATOM 4941 N N . SER A 1 611 ? 7.727 -3.034 -18.999 1.00 95.31 611 SER A N 1
ATOM 4942 C CA . SER A 1 611 ? 6.933 -2.320 -20.002 1.00 95.31 611 SER A CA 1
ATOM 4943 C C . SER A 1 611 ? 7.727 -2.070 -21.291 1.00 95.31 611 SER A C 1
ATOM 4945 O O . SER A 1 611 ? 7.207 -2.260 -22.393 1.00 95.31 611 SER A O 1
ATOM 4947 N N . ALA A 1 612 ? 9.023 -1.762 -21.183 1.00 96.19 612 ALA A N 1
ATOM 4948 C CA . ALA A 1 612 ? 9.907 -1.634 -22.336 1.00 96.19 612 ALA A CA 1
ATOM 4949 C C . ALA A 1 612 ? 10.062 -2.951 -23.112 1.00 96.19 612 ALA A C 1
ATOM 4951 O O . ALA A 1 612 ? 10.051 -2.936 -24.339 1.00 96.19 612 ALA A O 1
ATOM 4952 N N . LEU A 1 613 ? 10.167 -4.105 -22.440 1.00 96.94 613 LEU A N 1
ATOM 4953 C CA . LEU A 1 613 ? 10.246 -5.405 -23.124 1.00 96.94 613 LEU A CA 1
ATOM 4954 C C . LEU A 1 613 ? 8.972 -5.738 -23.906 1.00 96.94 613 LEU A C 1
ATOM 4956 O O . LEU A 1 613 ? 9.064 -6.326 -24.987 1.00 96.94 613 LEU A O 1
ATOM 4960 N N . ARG A 1 614 ? 7.804 -5.337 -23.391 1.00 94.94 614 ARG A N 1
ATOM 4961 C CA . ARG A 1 614 ? 6.534 -5.419 -24.121 1.00 94.94 614 ARG A CA 1
ATOM 4962 C C . ARG A 1 614 ? 6.565 -4.552 -25.377 1.00 94.94 614 ARG A C 1
ATOM 4964 O O . ARG A 1 614 ? 6.360 -5.074 -26.469 1.00 94.94 614 ARG A O 1
ATOM 4971 N N . TYR A 1 615 ? 6.880 -3.266 -25.232 1.00 94.25 615 TYR A N 1
ATOM 4972 C CA . TYR A 1 615 ? 6.960 -2.32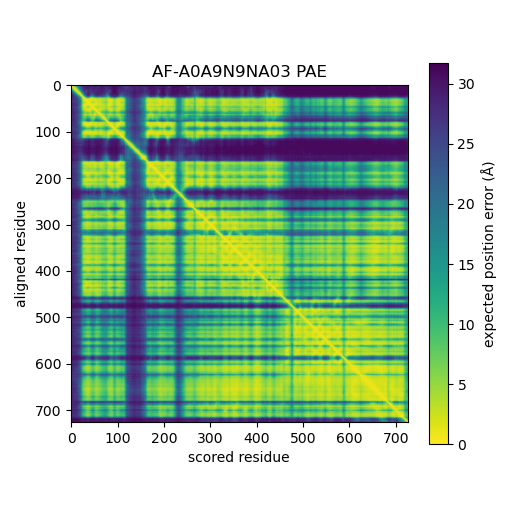9 -26.356 1.00 94.25 615 TYR A CA 1
ATOM 4973 C C . TYR A 1 615 ? 7.944 -2.806 -27.435 1.00 94.25 615 TYR A C 1
ATOM 4975 O O . TYR A 1 615 ? 7.625 -2.859 -28.621 1.00 94.25 615 TYR A O 1
ATOM 4983 N N . LEU A 1 616 ? 9.135 -3.245 -27.023 1.00 94.12 616 LEU A N 1
ATOM 4984 C CA . LEU A 1 616 ? 10.158 -3.743 -27.939 1.00 94.12 616 LEU A CA 1
ATOM 4985 C C . LEU A 1 616 ? 9.700 -4.985 -28.704 1.00 94.12 616 LEU A C 1
ATOM 4987 O O . LEU A 1 616 ? 10.104 -5.163 -29.850 1.00 94.12 616 LEU A O 1
ATOM 4991 N N . TYR A 1 617 ? 8.869 -5.850 -28.120 1.00 92.81 617 TYR A N 1
ATOM 4992 C CA . TYR A 1 617 ? 8.342 -7.013 -28.834 1.00 92.81 617 TYR A CA 1
ATOM 4993 C C . TYR A 1 617 ? 7.389 -6.624 -29.975 1.00 92.81 617 TYR A C 1
ATOM 4995 O O . TYR A 1 617 ? 7.395 -7.270 -31.027 1.00 92.81 617 TYR A O 1
ATOM 5003 N N . GLU A 1 618 ? 6.609 -5.554 -29.805 1.00 90.25 618 GLU A N 1
ATOM 5004 C CA . GLU A 1 618 ? 5.775 -4.992 -30.877 1.00 90.25 618 GLU A CA 1
ATOM 5005 C C . GLU A 1 618 ? 6.634 -4.429 -32.018 1.00 90.25 618 GLU A C 1
ATOM 5007 O O . GLU A 1 618 ? 6.239 -4.504 -33.176 1.00 90.25 618 GLU A O 1
ATOM 5012 N N . LYS A 1 619 ? 7.843 -3.957 -31.693 1.00 89.69 619 LYS A N 1
ATOM 5013 C CA . LYS A 1 619 ? 8.832 -3.376 -32.612 1.00 89.69 619 LYS A CA 1
ATOM 5014 C C . LYS A 1 619 ? 9.873 -4.357 -33.152 1.00 89.69 619 LYS A C 1
ATOM 5016 O O . LYS A 1 619 ? 10.840 -3.930 -33.769 1.00 89.69 619 LYS A O 1
ATOM 5021 N N . ARG A 1 620 ? 9.727 -5.663 -32.920 1.00 90.25 620 ARG A N 1
ATOM 5022 C CA . ARG A 1 620 ? 10.776 -6.660 -33.229 1.00 90.25 620 ARG A CA 1
ATOM 5023 C C . ARG A 1 620 ? 11.102 -6.813 -34.721 1.00 90.25 620 ARG A C 1
ATOM 5025 O O . ARG A 1 620 ? 12.204 -7.245 -35.036 1.00 90.2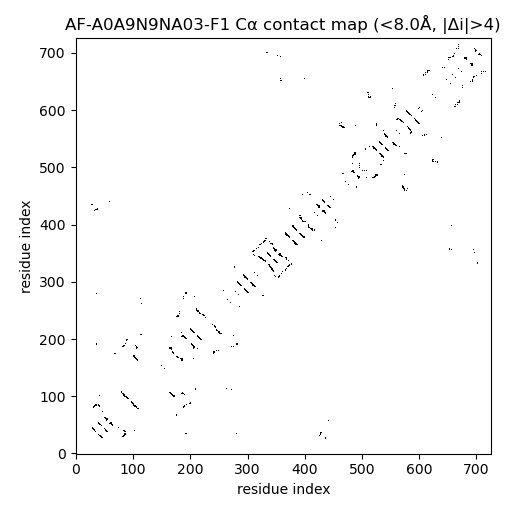5 620 ARG A O 1
ATOM 5032 N N . ASP A 1 621 ? 10.147 -6.492 -35.594 1.00 88.31 621 ASP A N 1
ATOM 5033 C CA . ASP A 1 621 ? 10.255 -6.658 -37.049 1.00 88.31 621 ASP A CA 1
ATOM 5034 C C . ASP A 1 621 ? 10.602 -5.324 -37.761 1.00 88.31 621 ASP A C 1
ATOM 5036 O O . ASP A 1 621 ? 10.857 -5.312 -38.963 1.00 88.31 621 ASP A O 1
ATOM 5040 N N . ASP A 1 622 ? 10.659 -4.208 -37.020 1.00 88.88 622 ASP A N 1
ATOM 5041 C CA . ASP A 1 622 ? 10.933 -2.856 -37.537 1.00 88.88 622 ASP A CA 1
ATOM 5042 C C . ASP A 1 622 ? 12.434 -2.572 -37.830 1.00 88.88 622 ASP A C 1
ATOM 5044 O O . ASP A 1 622 ? 12.729 -1.803 -38.748 1.00 88.88 622 ASP A O 1
ATOM 5048 N N . PRO A 1 623 ? 13.436 -3.125 -37.107 1.00 87.62 623 PRO A N 1
ATOM 5049 C CA . PRO A 1 623 ? 14.843 -2.819 -37.362 1.00 87.62 623 PRO A CA 1
ATOM 5050 C C . PRO A 1 623 ? 15.307 -3.165 -38.789 1.00 87.62 623 PRO A C 1
ATOM 5052 O O . PRO A 1 623 ? 15.396 -4.324 -39.189 1.00 87.62 623 PRO A O 1
ATOM 5055 N N . ALA A 1 624 ? 15.704 -2.145 -39.556 1.00 84.00 624 ALA A N 1
ATOM 5056 C CA . ALA A 1 624 ? 16.137 -2.326 -40.942 1.00 84.00 624 ALA A CA 1
ATOM 5057 C C . ALA A 1 624 ? 17.558 -2.922 -41.053 1.00 84.00 624 ALA A C 1
ATOM 5059 O O . ALA A 1 624 ? 18.569 -2.216 -40.965 1.00 84.00 624 ALA A O 1
ATOM 5060 N N . GLY A 1 625 ? 17.626 -4.231 -41.302 1.00 88.50 625 GLY A N 1
ATOM 5061 C CA . GLY A 1 625 ? 18.844 -4.966 -41.649 1.00 88.50 625 GLY A CA 1
ATOM 5062 C C . GLY A 1 625 ? 19.654 -5.499 -40.453 1.00 88.50 625 GLY A C 1
ATOM 5063 O O . GLY A 1 625 ? 19.425 -5.113 -39.304 1.00 88.50 625 GLY A O 1
ATOM 5064 N N . PRO A 1 626 ? 20.661 -6.366 -40.702 1.00 89.75 626 PRO A N 1
ATOM 5065 C CA . PRO A 1 626 ? 21.314 -7.160 -39.652 1.00 89.75 626 PRO A CA 1
ATOM 5066 C C . PRO A 1 626 ? 21.974 -6.346 -38.532 1.00 89.75 626 PRO A C 1
ATOM 5068 O O . PRO A 1 626 ? 21.953 -6.747 -37.373 1.00 89.75 626 PRO A O 1
ATOM 5071 N N . LYS A 1 627 ? 22.547 -5.176 -38.850 1.00 89.75 627 LYS A N 1
ATOM 5072 C CA . LYS A 1 627 ? 23.209 -4.315 -37.852 1.00 89.75 627 LYS A CA 1
ATOM 5073 C C . LYS A 1 627 ? 22.209 -3.698 -36.868 1.00 89.75 627 LYS A C 1
ATOM 5075 O O . LYS A 1 627 ? 22.447 -3.720 -35.662 1.00 89.75 627 LYS A O 1
ATOM 5080 N N . LYS A 1 628 ? 21.092 -3.158 -37.374 1.00 89.94 628 LYS A N 1
ATOM 5081 C CA . LYS A 1 628 ? 20.022 -2.591 -36.538 1.00 89.94 628 LYS A CA 1
ATOM 5082 C C . LYS A 1 628 ? 19.342 -3.690 -35.722 1.00 89.94 628 LYS A C 1
ATOM 5084 O O . LYS A 1 628 ? 19.127 -3.499 -34.527 1.00 89.94 628 LYS A O 1
ATOM 5089 N N . GLN A 1 629 ? 19.135 -4.861 -36.324 1.00 92.50 629 GLN A N 1
ATOM 5090 C CA . GLN A 1 629 ? 18.624 -6.040 -35.628 1.00 92.50 629 GLN A CA 1
ATOM 5091 C C . GLN A 1 629 ? 19.529 -6.463 -34.460 1.00 92.50 629 GLN A C 1
ATOM 5093 O O . GLN A 1 629 ? 19.063 -6.634 -33.336 1.00 92.50 629 GLN A O 1
ATOM 5098 N N . GLN A 1 630 ? 20.847 -6.520 -34.672 1.00 92.44 630 GLN A N 1
ATOM 5099 C CA . GLN A 1 630 ? 21.797 -6.838 -33.605 1.00 92.44 630 GLN A CA 1
ATOM 5100 C C . GLN A 1 630 ? 21.778 -5.793 -32.473 1.00 92.44 630 GLN A C 1
ATOM 5102 O O . GLN A 1 630 ? 21.939 -6.136 -31.301 1.00 92.44 630 GLN A O 1
ATOM 5107 N N . HIS A 1 631 ? 21.600 -4.504 -32.781 1.00 91.12 631 HIS A N 1
ATOM 5108 C CA . HIS A 1 631 ? 21.448 -3.465 -31.754 1.00 91.12 631 HIS A CA 1
ATOM 5109 C C . HIS A 1 631 ? 20.159 -3.638 -30.942 1.00 91.12 631 HIS A C 1
ATOM 5111 O O . HIS A 1 631 ? 20.206 -3.522 -29.715 1.00 91.12 631 HIS A O 1
ATOM 5117 N N . TYR A 1 632 ? 19.051 -3.962 -31.610 1.00 94.62 632 TYR A N 1
ATOM 5118 C CA . TYR A 1 632 ? 17.769 -4.263 -30.977 1.00 94.62 632 TYR A CA 1
ATOM 5119 C C . TYR A 1 632 ? 17.892 -5.451 -30.010 1.00 94.62 632 TYR A C 1
ATOM 5121 O O . TYR A 1 632 ? 17.595 -5.320 -28.822 1.00 94.62 632 TYR A O 1
ATOM 5129 N N . GLU A 1 633 ? 18.434 -6.579 -30.476 1.00 94.12 633 GLU A N 1
ATOM 5130 C CA . GLU A 1 633 ? 18.615 -7.787 -29.659 1.00 94.12 633 GLU A CA 1
ATOM 5131 C C . GLU A 1 633 ? 19.538 -7.534 -28.461 1.00 94.12 633 GLU A C 1
ATOM 5133 O O . GLU A 1 633 ? 19.261 -7.967 -27.340 1.00 94.12 633 GLU A O 1
ATOM 5138 N N . ASN A 1 634 ? 20.607 -6.758 -28.662 1.00 93.50 634 ASN A N 1
ATOM 5139 C CA . ASN A 1 634 ? 21.504 -6.354 -27.583 1.00 93.50 634 ASN A CA 1
ATOM 5140 C C . ASN A 1 634 ? 20.808 -5.490 -26.522 1.00 93.50 634 ASN A C 1
ATOM 5142 O O . ASN A 1 634 ? 21.139 -5.607 -25.338 1.00 93.50 634 ASN A O 1
ATOM 5146 N N . LEU A 1 635 ? 19.890 -4.600 -26.913 1.00 95.00 635 LEU A N 1
ATOM 5147 C CA . LEU A 1 635 ? 19.116 -3.787 -25.973 1.00 95.00 635 LEU A CA 1
ATOM 5148 C C . LEU A 1 635 ? 18.171 -4.669 -25.153 1.00 95.00 635 LEU A C 1
ATOM 5150 O O . LEU A 1 635 ? 18.229 -4.633 -23.923 1.00 95.00 635 LEU A O 1
ATOM 5154 N N . VAL A 1 636 ? 17.389 -5.519 -25.825 1.00 95.81 636 VAL A N 1
ATOM 5155 C CA . VAL A 1 636 ? 16.489 -6.496 -25.194 1.00 95.81 636 VAL A CA 1
ATOM 5156 C C . VAL A 1 636 ? 17.249 -7.355 -24.180 1.00 95.81 636 VAL A C 1
ATOM 5158 O O . VAL A 1 636 ? 16.879 -7.409 -23.007 1.00 95.81 636 VAL A O 1
ATOM 5161 N N . HIS A 1 637 ? 18.385 -7.932 -24.582 1.00 95.00 637 HIS A N 1
ATOM 5162 C CA . HIS A 1 637 ? 19.218 -8.756 -23.706 1.00 95.00 637 HIS A CA 1
ATOM 5163 C C . HIS A 1 637 ? 19.740 -7.991 -22.478 1.00 95.00 637 HIS A C 1
ATOM 5165 O O . HIS A 1 637 ? 19.822 -8.541 -21.373 1.00 95.00 637 HIS A O 1
ATOM 5171 N N . LYS A 1 638 ? 20.104 -6.710 -22.636 1.00 94.94 638 LYS A N 1
ATOM 5172 C CA . LYS A 1 638 ? 20.546 -5.870 -21.511 1.00 94.94 638 LYS A CA 1
ATOM 5173 C C . LYS A 1 638 ? 19.417 -5.610 -20.520 1.00 94.94 638 LYS A C 1
ATOM 5175 O O . LYS A 1 638 ? 19.680 -5.651 -19.315 1.00 94.94 638 LYS A O 1
ATOM 5180 N N . ILE A 1 639 ? 18.205 -5.347 -21.005 1.00 96.62 639 ILE A N 1
ATOM 5181 C CA . ILE A 1 639 ? 17.027 -5.130 -20.156 1.00 96.62 639 ILE A CA 1
ATOM 5182 C C . ILE A 1 639 ? 16.697 -6.416 -19.390 1.00 96.62 639 ILE A C 1
ATOM 5184 O O . ILE A 1 639 ? 16.672 -6.396 -18.160 1.00 96.62 639 ILE A O 1
ATOM 5188 N N . GLU A 1 640 ? 16.592 -7.556 -20.082 1.00 95.94 640 GLU A N 1
ATOM 5189 C CA . GLU A 1 640 ? 16.340 -8.864 -19.457 1.00 95.94 640 GLU A CA 1
ATOM 5190 C C . GLU A 1 640 ? 17.380 -9.211 -18.388 1.00 95.94 640 GLU A C 1
ATOM 5192 O O . GLU A 1 640 ? 17.049 -9.626 -17.278 1.00 95.94 640 GLU A O 1
ATOM 5197 N N . THR A 1 641 ? 18.662 -9.000 -18.696 1.00 94.75 641 THR A N 1
ATOM 5198 C CA . THR A 1 641 ? 19.755 -9.248 -17.749 1.00 94.75 641 THR A CA 1
ATOM 5199 C C . THR A 1 641 ? 19.655 -8.343 -16.520 1.00 94.75 641 THR A C 1
ATOM 5201 O O . THR A 1 641 ? 20.080 -8.734 -15.431 1.00 94.75 641 THR A O 1
ATOM 5204 N N . SER A 1 642 ? 19.134 -7.126 -16.679 1.00 94.00 642 SER A N 1
ATOM 5205 C CA . SER A 1 642 ? 18.986 -6.165 -15.584 1.00 94.00 642 SER A CA 1
ATOM 5206 C C . SER A 1 642 ? 17.837 -6.567 -14.662 1.00 94.00 642 SER A C 1
ATOM 5208 O O . SER A 1 642 ? 18.048 -6.613 -13.451 1.00 94.00 642 SER A O 1
ATOM 5210 N N . ILE A 1 643 ? 16.696 -6.977 -15.226 1.00 96.31 643 ILE A N 1
ATOM 5211 C CA . ILE A 1 643 ? 15.559 -7.543 -14.481 1.00 96.31 643 ILE A CA 1
ATOM 5212 C C . ILE A 1 643 ? 15.984 -8.823 -13.753 1.00 96.31 643 ILE A C 1
ATOM 5214 O O . ILE A 1 643 ? 15.828 -8.922 -12.540 1.00 96.31 643 ILE A O 1
ATOM 5218 N N . ARG A 1 644 ? 16.646 -9.765 -14.441 1.00 94.81 644 ARG A N 1
ATOM 5219 C CA . ARG A 1 644 ? 17.162 -10.998 -13.820 1.00 94.81 644 ARG A CA 1
ATOM 5220 C C . ARG A 1 644 ? 18.071 -10.707 -12.626 1.00 94.81 644 ARG A C 1
ATOM 5222 O O . ARG A 1 644 ? 17.943 -11.334 -11.579 1.00 94.81 644 ARG A O 1
ATOM 5229 N N . LYS A 1 645 ? 19.006 -9.763 -12.776 1.00 93.62 645 LYS A N 1
ATOM 5230 C CA . LYS A 1 645 ? 19.909 -9.354 -11.688 1.00 93.62 645 LYS A CA 1
ATOM 5231 C C . LYS A 1 645 ? 19.172 -8.676 -10.541 1.00 93.62 645 LYS A C 1
ATOM 5233 O O . LYS A 1 645 ? 19.647 -8.772 -9.416 1.00 93.62 645 LYS A O 1
ATOM 5238 N N . PHE A 1 646 ? 18.082 -7.967 -10.822 1.00 94.31 646 PHE A N 1
ATOM 5239 C CA . PHE A 1 646 ? 17.246 -7.366 -9.793 1.00 94.31 646 PHE A CA 1
ATOM 5240 C C . PHE A 1 646 ? 16.542 -8.447 -8.973 1.00 94.31 646 PHE A C 1
ATOM 5242 O O . PHE A 1 646 ? 16.731 -8.477 -7.761 1.00 94.31 646 PHE A O 1
ATOM 5249 N N . ILE A 1 647 ? 15.846 -9.379 -9.635 1.00 94.00 647 ILE A N 1
ATOM 5250 C CA . ILE A 1 647 ? 15.134 -10.497 -8.994 1.00 94.00 647 ILE A CA 1
ATOM 5251 C C . ILE A 1 647 ? 16.074 -11.272 -8.065 1.00 94.00 647 ILE A C 1
ATOM 5253 O O . ILE A 1 647 ? 15.779 -11.424 -6.888 1.00 94.00 647 ILE A O 1
ATOM 5257 N N . LEU A 1 648 ? 17.253 -11.664 -8.563 1.00 91.31 648 LEU A N 1
ATOM 5258 C CA . LEU A 1 648 ? 18.240 -12.420 -7.779 1.00 91.31 648 LEU A CA 1
ATOM 5259 C C . LEU A 1 648 ? 18.784 -11.661 -6.560 1.00 91.31 648 LEU A C 1
ATOM 5261 O O . LEU A 1 648 ? 19.265 -12.277 -5.619 1.00 91.31 648 LEU A O 1
ATOM 5265 N N . LYS A 1 649 ? 18.791 -10.325 -6.593 1.00 92.12 649 LYS A N 1
ATOM 5266 C CA . LYS A 1 649 ? 19.328 -9.502 -5.499 1.00 92.12 649 LYS A CA 1
ATOM 5267 C C . LYS A 1 649 ? 18.266 -9.059 -4.505 1.00 92.12 649 LYS A C 1
ATOM 5269 O O . LYS A 1 649 ? 18.603 -8.764 -3.364 1.00 92.12 649 LYS A O 1
ATOM 5274 N N . ARG A 1 650 ? 17.027 -8.889 -4.965 1.00 91.94 650 ARG A N 1
ATOM 5275 C CA . ARG A 1 650 ? 15.934 -8.263 -4.215 1.00 91.94 650 ARG A CA 1
ATOM 5276 C C . ARG A 1 650 ? 14.604 -8.986 -4.491 1.00 91.94 650 ARG A C 1
ATOM 5278 O O . ARG A 1 650 ? 13.657 -8.346 -4.951 1.00 91.94 650 ARG A O 1
ATOM 5285 N N . PRO A 1 651 ? 14.499 -10.299 -4.211 1.00 91.94 651 PRO A N 1
ATOM 5286 C CA . PRO A 1 651 ? 13.307 -11.080 -4.550 1.00 91.94 651 PRO A CA 1
ATOM 5287 C C . PRO A 1 651 ? 12.064 -10.649 -3.755 1.00 91.94 651 PRO A C 1
ATOM 5289 O O . PRO A 1 651 ? 10.955 -10.668 -4.277 1.00 91.94 651 PRO A O 1
ATOM 5292 N N . VAL A 1 652 ? 12.236 -10.189 -2.511 1.00 90.56 652 VAL A N 1
ATOM 5293 C CA . VAL A 1 652 ? 11.142 -9.643 -1.685 1.00 90.56 652 VAL A CA 1
ATOM 5294 C C . VAL A 1 652 ? 10.532 -8.393 -2.327 1.00 90.56 652 VAL A C 1
ATOM 5296 O O . VAL A 1 652 ? 9.318 -8.294 -2.461 1.00 90.56 652 VAL A O 1
ATOM 5299 N N . ILE A 1 653 ? 11.375 -7.463 -2.786 1.00 93.44 653 ILE A N 1
ATOM 5300 C CA . ILE A 1 653 ? 10.906 -6.236 -3.442 1.00 93.44 653 ILE A CA 1
ATOM 5301 C C . ILE A 1 653 ? 10.307 -6.557 -4.815 1.00 93.44 653 ILE A C 1
ATOM 5303 O O . ILE A 1 653 ? 9.330 -5.933 -5.210 1.00 93.44 653 ILE A O 1
ATOM 5307 N N . TRP A 1 654 ? 10.834 -7.559 -5.530 1.00 95.25 654 TRP A N 1
ATOM 5308 C CA . TRP A 1 654 ? 10.207 -8.045 -6.760 1.00 95.25 654 TRP A CA 1
ATOM 5309 C C . TRP A 1 654 ? 8.754 -8.488 -6.533 1.00 95.25 654 TRP A C 1
ATOM 5311 O O . TRP A 1 654 ? 7.894 -8.060 -7.293 1.00 95.25 654 TRP A O 1
ATOM 5321 N N . ARG A 1 655 ? 8.461 -9.261 -5.475 1.00 94.44 655 ARG A N 1
ATOM 5322 C CA . ARG A 1 655 ? 7.083 -9.684 -5.139 1.00 94.44 655 ARG A CA 1
ATOM 5323 C C . ARG A 1 655 ? 6.143 -8.493 -4.924 1.00 94.44 655 ARG A C 1
ATOM 5325 O O . ARG A 1 655 ? 5.022 -8.490 -5.422 1.00 94.44 655 ARG A O 1
ATOM 5332 N N . LEU A 1 656 ? 6.620 -7.453 -4.237 1.00 94.75 656 LEU A N 1
ATOM 5333 C CA . LEU A 1 656 ? 5.863 -6.212 -4.028 1.00 94.75 656 LEU A CA 1
ATOM 5334 C C . LEU A 1 656 ? 5.618 -5.464 -5.353 1.00 94.75 656 LEU A C 1
ATOM 5336 O O . LEU A 1 656 ? 4.502 -5.020 -5.616 1.00 94.75 656 LEU A O 1
ATOM 5340 N N . ILE A 1 657 ? 6.635 -5.371 -6.216 1.00 95.19 657 ILE A N 1
ATOM 5341 C CA . ILE A 1 657 ? 6.537 -4.751 -7.550 1.00 95.19 657 ILE A CA 1
ATOM 5342 C C . ILE A 1 657 ? 5.576 -5.529 -8.459 1.00 95.19 657 ILE A C 1
ATOM 5344 O O . ILE A 1 657 ? 4.789 -4.909 -9.173 1.00 95.19 657 ILE A O 1
ATOM 5348 N N . ASP A 1 658 ? 5.613 -6.862 -8.425 1.00 94.31 658 ASP A N 1
ATOM 5349 C CA . ASP A 1 658 ? 4.729 -7.722 -9.216 1.00 94.31 658 ASP A CA 1
ATOM 5350 C C . ASP A 1 658 ? 3.258 -7.467 -8.889 1.00 94.31 658 ASP A C 1
ATOM 5352 O O . ASP A 1 658 ? 2.461 -7.181 -9.785 1.00 94.31 658 ASP A O 1
ATOM 5356 N N . VAL A 1 659 ? 2.931 -7.427 -7.594 1.00 92.62 659 VAL A N 1
ATOM 5357 C CA . VAL A 1 659 ? 1.584 -7.096 -7.119 1.00 92.62 659 VAL A CA 1
ATOM 5358 C C . VAL A 1 659 ? 1.174 -5.675 -7.516 1.00 92.62 659 VAL A C 1
ATOM 5360 O O . VAL A 1 659 ? 0.035 -5.476 -7.944 1.00 92.62 659 VAL A O 1
ATOM 5363 N N . ARG A 1 660 ? 2.069 -4.686 -7.394 1.00 92.62 660 ARG A N 1
ATOM 5364 C CA . ARG A 1 660 ? 1.745 -3.264 -7.608 1.00 92.62 660 ARG A CA 1
ATOM 5365 C C . ARG A 1 660 ? 1.569 -2.871 -9.073 1.00 92.62 660 ARG A C 1
ATOM 5367 O O . ARG A 1 660 ? 0.689 -2.057 -9.366 1.00 92.62 660 ARG A O 1
ATOM 5374 N N . TYR A 1 661 ? 2.412 -3.403 -9.958 1.00 92.12 661 TYR A N 1
ATOM 5375 C CA . TYR A 1 661 ? 2.546 -2.936 -11.345 1.00 92.12 661 TYR A CA 1
ATOM 5376 C C . TYR A 1 661 ? 2.204 -3.991 -12.402 1.00 92.12 661 TYR A C 1
ATOM 5378 O O . TYR A 1 661 ? 2.274 -3.698 -13.592 1.00 92.12 661 TYR A O 1
ATOM 5386 N N . ASN A 1 662 ? 1.809 -5.207 -12.005 1.00 90.44 662 ASN A N 1
ATOM 5387 C CA . ASN A 1 662 ? 1.421 -6.263 -12.944 1.00 90.44 662 ASN A CA 1
ATOM 5388 C C . ASN A 1 662 ? 2.540 -6.595 -13.959 1.00 90.44 662 ASN A C 1
ATOM 5390 O O . ASN A 1 662 ? 2.306 -6.777 -15.159 1.00 90.44 662 ASN A O 1
ATOM 5394 N N . VAL A 1 663 ? 3.792 -6.640 -13.488 1.00 94.62 663 VAL A N 1
ATOM 5395 C CA . VAL A 1 663 ? 4.965 -6.801 -14.365 1.00 94.62 663 VAL A CA 1
ATOM 5396 C C . VAL A 1 663 ? 4.976 -8.152 -15.082 1.00 94.62 663 VAL A C 1
ATOM 5398 O O . VAL A 1 663 ? 5.495 -8.238 -16.198 1.00 94.62 663 VAL A O 1
ATOM 5401 N N . MET A 1 664 ? 4.354 -9.187 -14.501 1.00 94.62 664 MET A N 1
ATOM 5402 C CA . MET A 1 664 ? 4.171 -10.487 -15.147 1.00 94.62 664 MET A CA 1
ATOM 5403 C C . MET A 1 664 ? 3.435 -10.369 -16.488 1.00 94.62 664 MET A C 1
ATOM 5405 O O . MET A 1 664 ? 3.926 -10.879 -17.497 1.00 94.62 664 MET A O 1
ATOM 5409 N N . ALA A 1 665 ? 2.325 -9.626 -16.550 1.00 93.19 665 ALA A N 1
ATOM 5410 C CA . ALA A 1 665 ? 1.592 -9.408 -17.797 1.00 93.19 665 ALA A CA 1
ATOM 5411 C C . ALA A 1 665 ? 2.480 -8.760 -18.872 1.00 93.19 665 ALA A C 1
ATOM 5413 O O . ALA A 1 665 ? 2.481 -9.193 -20.028 1.00 93.19 665 ALA A O 1
ATOM 5414 N N . SER A 1 666 ? 3.288 -7.762 -18.500 1.00 94.31 666 SER A N 1
ATOM 5415 C CA . SER A 1 666 ? 4.245 -7.120 -19.412 1.00 94.31 666 SER A CA 1
ATOM 5416 C C . SER A 1 666 ? 5.292 -8.103 -19.949 1.00 94.31 666 SER A C 1
ATOM 5418 O O . SER A 1 666 ? 5.602 -8.079 -21.143 1.00 94.31 666 SER A O 1
ATOM 5420 N N . LEU A 1 667 ? 5.796 -9.017 -19.115 1.00 95.69 667 LEU A N 1
ATOM 5421 C CA . LEU A 1 667 ? 6.733 -10.060 -19.545 1.00 95.69 667 LEU A CA 1
ATOM 5422 C C . LEU A 1 667 ? 6.087 -11.086 -20.490 1.00 95.69 667 LEU A C 1
ATOM 5424 O O . LEU A 1 667 ? 6.728 -11.489 -21.469 1.00 95.69 667 LEU A O 1
ATOM 5428 N N . VAL A 1 668 ? 4.831 -11.471 -20.239 1.00 94.19 668 VAL A N 1
ATOM 5429 C CA . VAL A 1 668 ? 4.062 -12.380 -21.105 1.00 94.19 668 VAL A CA 1
ATOM 5430 C C . VAL A 1 668 ? 3.800 -11.730 -22.466 1.00 94.19 668 VAL A C 1
ATOM 5432 O O . VAL A 1 668 ? 4.165 -12.306 -23.494 1.00 94.19 668 VAL A O 1
ATOM 5435 N N . TYR A 1 669 ? 3.279 -10.496 -22.497 1.00 92.38 669 TYR A N 1
ATOM 5436 C CA . TYR A 1 669 ? 3.088 -9.745 -23.745 1.00 92.38 669 TYR A CA 1
ATOM 5437 C C . TYR A 1 669 ? 4.404 -9.545 -24.508 1.00 92.38 669 TYR A C 1
ATOM 5439 O O . TYR A 1 669 ? 4.438 -9.665 -25.732 1.00 92.38 669 TYR A O 1
ATOM 5447 N N . GLY A 1 670 ? 5.503 -9.297 -23.790 1.00 91.69 670 GLY A N 1
ATOM 5448 C CA . GLY A 1 670 ? 6.842 -9.153 -24.358 1.00 91.69 670 GLY A CA 1
ATOM 5449 C C . GLY A 1 670 ? 7.506 -10.456 -24.820 1.00 91.69 670 GLY A C 1
ATOM 5450 O O . GLY A 1 670 ? 8.649 -10.398 -25.279 1.00 91.69 670 GLY A O 1
ATOM 5451 N N . ARG A 1 671 ? 6.844 -11.617 -24.687 1.00 90.94 671 ARG A N 1
ATOM 5452 C CA . ARG A 1 671 ? 7.364 -12.971 -24.987 1.00 90.94 671 ARG A CA 1
ATOM 5453 C C . ARG A 1 671 ? 8.666 -13.325 -24.282 1.00 90.94 671 ARG A C 1
ATOM 5455 O O . ARG A 1 671 ? 9.553 -13.962 -24.850 1.00 90.94 671 ARG A O 1
ATOM 5462 N N . ARG A 1 672 ? 8.790 -12.945 -23.014 1.00 93.88 672 ARG A N 1
ATOM 5463 C CA . ARG A 1 672 ? 9.996 -13.199 -22.215 1.00 93.88 672 ARG A CA 1
ATOM 5464 C C . ARG A 1 672 ? 9.933 -14.551 -21.512 1.00 93.88 672 ARG A C 1
ATOM 5466 O O . ARG A 1 672 ? 10.087 -14.627 -20.298 1.00 93.88 672 ARG A O 1
ATOM 5473 N N . ILE A 1 673 ? 9.746 -15.618 -22.292 1.00 88.88 673 ILE A N 1
ATOM 5474 C CA . ILE A 1 673 ? 9.494 -16.991 -21.814 1.00 88.88 673 ILE A CA 1
ATOM 5475 C C . ILE A 1 673 ? 10.541 -17.440 -20.785 1.00 88.88 673 ILE A C 1
ATOM 5477 O O . ILE A 1 673 ? 10.188 -17.920 -19.717 1.00 88.88 673 ILE A O 1
ATOM 5481 N N . ASN A 1 674 ? 11.828 -17.199 -21.049 1.00 89.88 674 ASN A N 1
ATOM 5482 C CA . ASN A 1 674 ? 12.900 -17.585 -20.125 1.00 89.88 674 ASN A CA 1
ATOM 5483 C C . ASN A 1 674 ? 12.836 -16.847 -18.776 1.00 89.88 674 ASN A C 1
ATOM 5485 O O . ASN A 1 674 ? 13.222 -17.410 -17.756 1.00 89.88 674 ASN A O 1
ATOM 5489 N N . LEU A 1 675 ? 12.403 -15.579 -18.756 1.00 92.50 675 LEU A N 1
ATOM 5490 C CA . LEU A 1 675 ? 12.214 -14.834 -17.506 1.00 92.50 675 LEU A CA 1
ATOM 5491 C C . LEU A 1 675 ? 10.954 -15.303 -16.783 1.00 92.50 675 LEU A C 1
ATOM 5493 O O . LEU A 1 675 ? 11.015 -15.539 -15.584 1.00 92.50 675 LEU A O 1
ATOM 5497 N N . VAL A 1 676 ? 9.856 -15.489 -17.519 1.00 93.25 676 VAL A N 1
ATOM 5498 C CA . VAL A 1 676 ? 8.592 -16.034 -17.001 1.00 93.25 676 VAL A CA 1
ATOM 5499 C C . VAL A 1 676 ? 8.830 -17.390 -16.333 1.00 93.25 676 VAL A C 1
ATOM 5501 O O . VAL A 1 676 ? 8.509 -17.565 -15.164 1.00 93.25 676 VAL A O 1
ATOM 5504 N N . GLN A 1 677 ? 9.509 -18.315 -17.011 1.00 89.81 677 GLN A N 1
ATOM 5505 C CA . GLN A 1 677 ? 9.880 -19.613 -16.444 1.00 89.81 677 GLN A CA 1
ATOM 5506 C C . GLN A 1 677 ? 10.793 -19.485 -15.236 1.00 89.81 677 GLN A C 1
ATOM 5508 O O . GLN A 1 677 ? 10.643 -20.240 -14.290 1.00 89.81 677 GLN A O 1
ATOM 5513 N N . GLN A 1 678 ? 11.737 -18.545 -15.235 1.00 88.81 678 GLN A N 1
ATOM 5514 C CA . GLN A 1 678 ? 12.594 -18.326 -14.072 1.00 88.81 678 GLN A CA 1
ATOM 5515 C C . GLN A 1 678 ? 11.794 -17.835 -12.852 1.00 88.81 678 GLN A C 1
ATOM 5517 O O . GLN A 1 678 ? 12.136 -18.188 -11.728 1.00 88.81 678 GLN A O 1
ATOM 5522 N N . ILE A 1 679 ? 10.768 -17.008 -13.072 1.00 92.06 679 ILE A N 1
ATOM 5523 C CA . ILE A 1 679 ? 9.890 -16.472 -12.025 1.00 92.06 679 ILE A CA 1
ATOM 5524 C C . ILE A 1 679 ? 8.965 -17.567 -11.474 1.00 92.06 679 ILE A C 1
ATOM 5526 O O . ILE A 1 679 ? 8.764 -17.627 -10.264 1.00 92.06 679 ILE A O 1
ATOM 5530 N N . LEU A 1 680 ? 8.433 -18.433 -12.342 1.00 90.25 680 LEU A N 1
ATOM 5531 C CA . LEU A 1 680 ? 7.510 -19.509 -11.961 1.00 90.25 680 LEU A CA 1
ATOM 5532 C C . LEU A 1 680 ? 8.233 -20.752 -11.408 1.00 90.25 680 LEU A C 1
ATOM 5534 O O . LEU A 1 680 ? 7.816 -21.312 -10.400 1.00 90.25 680 LEU A O 1
ATOM 5538 N N . ASN A 1 681 ? 9.343 -21.164 -12.028 1.00 82.12 681 ASN A N 1
ATOM 5539 C CA . ASN A 1 681 ? 10.078 -22.399 -11.717 1.00 82.12 681 ASN A CA 1
ATOM 5540 C C . ASN A 1 681 ? 11.280 -22.127 -10.807 1.00 82.12 681 ASN A C 1
ATOM 5542 O O . ASN A 1 681 ? 12.441 -22.383 -11.151 1.00 82.12 681 ASN A O 1
ATOM 5546 N N . THR A 1 682 ? 11.014 -21.567 -9.635 1.00 69.06 682 THR A N 1
ATOM 5547 C CA . THR A 1 682 ? 12.056 -21.250 -8.657 1.00 69.06 682 THR A CA 1
ATOM 5548 C C . THR A 1 682 ? 12.500 -22.517 -7.937 1.00 69.06 682 THR A C 1
ATOM 5550 O O . THR A 1 682 ? 11.674 -23.224 -7.370 1.00 69.06 682 THR A O 1
ATOM 5553 N N . LYS A 1 683 ? 13.803 -22.824 -7.977 1.00 63.94 683 LYS A N 1
ATOM 5554 C CA . LYS A 1 683 ? 14.362 -24.042 -7.370 1.00 63.94 683 LYS A CA 1
ATOM 5555 C C . LYS A 1 683 ? 14.080 -24.084 -5.869 1.00 63.94 683 LYS A C 1
ATOM 5557 O O . LYS A 1 683 ? 14.384 -23.123 -5.166 1.00 63.94 683 LYS A O 1
ATOM 5562 N N . ASP A 1 684 ? 13.647 -25.243 -5.378 1.00 59.00 684 ASP A N 1
ATOM 5563 C CA . ASP A 1 684 ? 13.300 -25.459 -3.968 1.00 59.00 684 ASP A CA 1
ATOM 5564 C C . ASP A 1 684 ? 14.426 -25.129 -2.979 1.00 59.00 684 ASP A C 1
ATOM 5566 O O . ASP A 1 684 ? 14.150 -24.871 -1.811 1.00 59.00 684 ASP A O 1
ATOM 5570 N N . SER A 1 685 ? 15.687 -25.119 -3.418 1.00 66.06 685 SER A N 1
ATOM 5571 C CA . SER A 1 685 ? 16.851 -24.919 -2.551 1.00 66.06 685 SER A CA 1
ATOM 5572 C C . SER A 1 685 ? 17.043 -23.487 -2.037 1.00 66.06 685 SER A C 1
ATOM 5574 O O . SER A 1 685 ? 17.743 -23.313 -1.045 1.00 66.06 685 SER A O 1
ATOM 5576 N N . ASP A 1 686 ? 16.494 -22.466 -2.707 1.00 71.25 686 ASP A N 1
ATOM 5577 C CA . ASP A 1 686 ? 16.624 -21.062 -2.284 1.00 71.25 686 ASP A CA 1
ATOM 5578 C C . ASP A 1 686 ? 15.263 -20.505 -1.864 1.00 71.25 686 ASP A C 1
ATOM 5580 O O . ASP A 1 686 ? 14.457 -20.073 -2.690 1.00 71.25 686 ASP A O 1
ATOM 5584 N N . PHE A 1 687 ? 15.020 -20.516 -0.554 1.00 72.56 687 PHE A N 1
ATOM 5585 C CA . PHE A 1 687 ? 13.793 -20.020 0.066 1.00 72.56 687 PHE A CA 1
ATOM 5586 C C . PHE A 1 687 ? 13.463 -18.576 -0.328 1.00 72.56 687 PHE A C 1
ATOM 5588 O O . PHE A 1 687 ? 12.305 -18.251 -0.592 1.00 72.56 687 PHE A O 1
ATOM 5595 N N . SER A 1 688 ? 14.482 -17.719 -0.467 1.00 74.50 688 SER A N 1
ATOM 5596 C CA . SER A 1 688 ? 14.288 -16.307 -0.815 1.00 74.50 688 SER A CA 1
ATOM 5597 C C . SER A 1 688 ? 13.718 -16.115 -2.221 1.00 74.50 688 SER A C 1
ATOM 5599 O O . SER A 1 688 ? 13.076 -15.101 -2.496 1.00 74.50 688 SER A O 1
ATOM 5601 N N . MET A 1 689 ? 13.927 -17.105 -3.087 1.00 81.69 689 MET A N 1
ATOM 5602 C CA . MET A 1 689 ? 13.506 -17.108 -4.477 1.00 81.69 689 MET A CA 1
ATOM 5603 C C . MET A 1 689 ? 12.157 -17.790 -4.686 1.00 81.69 689 MET A C 1
ATOM 5605 O O . MET A 1 689 ? 11.716 -17.832 -5.821 1.00 81.69 689 MET A O 1
ATOM 5609 N N . ARG A 1 690 ? 11.481 -18.315 -3.658 1.00 83.31 690 ARG A N 1
ATOM 5610 C CA . ARG A 1 690 ? 10.181 -18.979 -3.834 1.00 83.31 690 ARG A CA 1
ATOM 5611 C C . ARG A 1 690 ? 9.039 -17.978 -4.022 1.00 83.31 690 ARG A C 1
ATOM 5613 O O . ARG A 1 690 ? 9.007 -16.925 -3.382 1.00 83.31 690 ARG A O 1
ATOM 5620 N N . TYR A 1 691 ? 8.054 -18.365 -4.836 1.00 86.50 691 TYR A N 1
ATOM 5621 C CA . TYR A 1 691 ? 6.785 -17.643 -5.013 1.00 86.50 691 TYR A CA 1
ATOM 5622 C C . TYR A 1 691 ? 6.978 -16.187 -5.471 1.00 86.50 691 TYR A C 1
ATOM 5624 O O . TYR A 1 691 ? 6.423 -15.258 -4.888 1.00 86.50 691 TYR A O 1
ATOM 5632 N N . LEU A 1 692 ? 7.812 -15.976 -6.495 1.00 92.25 692 LEU A N 1
ATOM 5633 C CA . LEU A 1 692 ? 8.118 -14.640 -7.025 1.00 92.25 692 LEU A CA 1
ATOM 5634 C C . LEU A 1 692 ? 6.942 -13.966 -7.738 1.00 92.25 692 LEU A C 1
ATOM 5636 O O . LEU A 1 692 ? 7.005 -12.759 -7.964 1.00 92.25 692 LEU A O 1
ATOM 5640 N N . HIS A 1 693 ? 5.923 -14.733 -8.118 1.00 93.38 693 HIS A N 1
ATOM 5641 C CA . HIS A 1 693 ? 4.716 -14.230 -8.753 1.00 93.38 693 HIS A CA 1
ATOM 5642 C C . HIS A 1 693 ? 3.500 -14.498 -7.870 1.00 93.38 693 HIS A C 1
ATOM 5644 O O . HIS A 1 693 ? 3.325 -15.617 -7.380 1.00 93.38 693 HIS A O 1
ATOM 5650 N N . THR A 1 694 ? 2.656 -13.480 -7.724 1.00 91.75 694 THR A N 1
ATOM 5651 C CA . THR A 1 694 ? 1.355 -13.581 -7.061 1.00 91.75 694 THR A CA 1
ATOM 5652 C C . THR A 1 694 ? 0.265 -13.351 -8.110 1.00 91.75 694 THR A C 1
ATOM 5654 O O . THR A 1 694 ? 0.107 -12.216 -8.561 1.00 91.75 694 THR A O 1
ATOM 5657 N N . PRO A 1 695 ? -0.496 -14.386 -8.514 1.00 90.38 695 PRO A N 1
ATOM 5658 C CA . PRO A 1 695 ? -1.556 -14.248 -9.510 1.00 90.38 695 PRO A CA 1
ATOM 5659 C C . PRO A 1 695 ? -2.660 -13.294 -9.052 1.00 90.38 695 PRO A C 1
ATOM 5661 O O . PRO A 1 695 ? -3.037 -13.297 -7.878 1.00 90.38 695 PRO A O 1
ATOM 5664 N N . ARG A 1 696 ? -3.196 -12.502 -9.988 1.00 90.00 696 ARG A N 1
ATOM 5665 C CA . ARG A 1 696 ? -4.257 -11.516 -9.722 1.00 90.00 696 ARG A CA 1
ATOM 5666 C C . ARG A 1 696 ? -5.293 -11.458 -10.843 1.00 90.00 696 ARG A C 1
ATOM 5668 O O . ARG A 1 696 ? -4.966 -11.665 -12.011 1.00 90.00 696 ARG A O 1
ATOM 5675 N N . LEU A 1 697 ? -6.513 -11.090 -10.482 1.00 90.38 697 LEU A N 1
ATOM 5676 C CA . LEU A 1 697 ? -7.672 -10.788 -11.321 1.00 90.38 697 LEU A CA 1
ATOM 5677 C C . LEU A 1 697 ? -7.999 -9.290 -11.339 1.00 90.38 697 LEU A C 1
ATOM 5679 O O . LEU A 1 697 ? -8.771 -8.844 -12.185 1.00 90.38 697 LEU A O 1
ATOM 5683 N N . TYR A 1 698 ? -7.390 -8.499 -10.452 1.00 89.38 698 TYR A N 1
ATOM 5684 C CA . TYR A 1 698 ? -7.579 -7.052 -10.407 1.00 89.38 698 TYR A CA 1
ATOM 5685 C C . TYR A 1 698 ? -6.252 -6.303 -10.589 1.00 89.38 698 TYR A C 1
ATOM 5687 O O . TYR A 1 698 ? -5.238 -6.606 -9.960 1.00 89.38 698 TYR A O 1
ATOM 5695 N N . GLU A 1 699 ? -6.258 -5.299 -11.461 1.00 85.88 699 GLU A N 1
ATOM 5696 C CA . GLU A 1 699 ? -5.258 -4.239 -11.514 1.00 85.88 699 GLU A CA 1
ATOM 5697 C C . GLU A 1 699 ? -5.409 -3.311 -10.312 1.00 85.88 699 GLU A C 1
ATOM 5699 O O . GLU A 1 699 ? -6.514 -3.040 -9.834 1.00 85.88 699 GLU A O 1
ATOM 5704 N N . TRP A 1 700 ? -4.280 -2.786 -9.840 1.00 82.88 700 TRP A N 1
ATOM 5705 C CA . TRP A 1 700 ? -4.268 -1.873 -8.709 1.00 82.88 700 TRP A CA 1
ATOM 5706 C C . TRP A 1 700 ? -4.995 -0.546 -9.037 1.00 82.88 700 TRP A C 1
ATOM 5708 O O . TRP A 1 700 ? -4.704 0.059 -10.073 1.00 82.88 700 TRP A O 1
ATOM 5718 N N . PRO A 1 701 ? -5.887 -0.041 -8.159 1.00 69.25 701 PRO A N 1
ATOM 5719 C CA . PRO A 1 701 ? -6.254 -0.648 -6.883 1.00 69.25 701 PRO A CA 1
ATOM 5720 C C . PRO A 1 701 ? -7.254 -1.808 -7.005 1.00 69.25 701 PRO A C 1
ATOM 5722 O O . PRO A 1 701 ? -7.007 -2.844 -6.401 1.00 69.25 701 PRO A O 1
ATOM 5725 N N . LYS A 1 702 ? -8.334 -1.700 -7.794 1.00 80.06 702 LYS A N 1
ATOM 5726 C CA . LYS A 1 702 ? -9.359 -2.763 -7.934 1.00 80.06 702 LYS A CA 1
ATOM 5727 C C . LYS A 1 702 ? -10.062 -2.780 -9.299 1.00 80.06 702 LYS A C 1
ATOM 5729 O O . LYS A 1 702 ? -11.277 -2.929 -9.385 1.00 80.06 702 LYS A O 1
ATOM 5734 N N . LYS A 1 703 ? -9.325 -2.587 -10.392 1.00 86.19 703 LYS A N 1
ATOM 5735 C CA . LYS A 1 703 ? -9.907 -2.647 -11.746 1.00 86.19 703 LYS A CA 1
ATOM 5736 C C . LYS A 1 703 ? -9.856 -4.084 -12.262 1.00 86.19 703 LYS A C 1
ATOM 5738 O O . LYS A 1 703 ? -8.758 -4.624 -12.310 1.00 86.19 703 LYS A O 1
ATOM 5743 N N . PRO A 1 704 ? -10.974 -4.719 -12.655 1.00 89.25 704 PRO A N 1
ATOM 5744 C CA . PRO A 1 704 ? -10.925 -6.060 -13.232 1.00 89.25 704 PRO A CA 1
ATOM 5745 C C . PRO A 1 704 ? -9.942 -6.116 -14.408 1.00 89.25 704 PRO A C 1
ATOM 5747 O O . PRO A 1 704 ? -9.994 -5.266 -15.301 1.00 89.25 704 PRO A O 1
ATOM 5750 N N . LYS A 1 705 ? -9.046 -7.105 -14.406 1.00 90.50 705 LYS A N 1
ATOM 5751 C CA . LYS A 1 705 ? -8.083 -7.358 -15.482 1.00 90.50 705 LYS A CA 1
ATOM 5752 C C . LYS A 1 705 ? -8.209 -8.785 -15.991 1.00 90.50 705 LYS A C 1
ATOM 5754 O O . LYS A 1 705 ? -8.745 -9.661 -15.321 1.00 90.50 705 LYS A O 1
ATOM 5759 N N . LYS A 1 706 ? -7.656 -9.029 -17.179 1.00 90.31 706 LYS A N 1
ATOM 5760 C CA . LYS A 1 706 ? -7.431 -10.401 -17.641 1.00 90.31 706 LYS A CA 1
ATOM 5761 C C . LYS A 1 706 ? -6.385 -11.060 -16.753 1.00 90.31 706 LYS A C 1
ATOM 5763 O O . LYS A 1 706 ? -5.367 -10.435 -16.443 1.00 90.31 706 LYS A O 1
ATOM 5768 N N . SER A 1 707 ? -6.631 -12.307 -16.381 1.00 90.62 707 SER A N 1
ATOM 5769 C CA . SER A 1 707 ? -5.648 -13.111 -15.664 1.00 90.62 707 SER A CA 1
ATOM 5770 C C . SER A 1 707 ? -4.394 -13.304 -16.515 1.00 90.62 707 SER A C 1
ATOM 5772 O O . SER A 1 707 ? -4.438 -13.305 -17.750 1.00 90.62 707 SER A O 1
ATOM 5774 N N . ASP A 1 708 ? -3.257 -13.503 -15.855 1.00 90.31 708 ASP A N 1
ATOM 5775 C CA . ASP A 1 708 ? -1.982 -13.688 -16.552 1.00 90.31 708 ASP A CA 1
ATOM 5776 C C . ASP A 1 708 ? -1.988 -14.973 -17.407 1.00 90.31 708 ASP A C 1
ATOM 5778 O O . ASP A 1 708 ? -1.377 -15.011 -18.477 1.00 90.31 708 ASP A O 1
ATOM 5782 N N . LEU A 1 709 ? -2.784 -15.976 -17.007 1.00 89.19 709 LEU A N 1
ATOM 5783 C CA . LEU A 1 709 ? -3.053 -17.189 -17.781 1.00 89.19 709 LEU A CA 1
ATOM 5784 C C . LEU A 1 709 ? -3.855 -16.902 -19.059 1.00 89.19 709 LEU A C 1
ATOM 5786 O O . LEU A 1 709 ? -3.453 -17.331 -20.138 1.00 89.19 709 LEU A O 1
ATOM 5790 N N . GLU A 1 710 ? -4.956 -16.150 -18.978 1.00 91.00 710 GLU A N 1
ATOM 5791 C CA . GLU A 1 710 ? -5.734 -15.764 -20.167 1.00 91.00 710 GLU A CA 1
ATOM 5792 C C . GLU A 1 710 ? -4.901 -14.924 -21.139 1.00 91.00 710 GLU A C 1
ATOM 5794 O O . GLU A 1 710 ? -5.007 -15.086 -22.357 1.00 91.00 710 GLU A O 1
ATOM 5799 N N . ILE A 1 711 ? -4.055 -14.029 -20.614 1.00 90.12 711 ILE A N 1
ATOM 5800 C CA . ILE A 1 711 ? -3.114 -13.253 -21.427 1.00 90.12 711 ILE A CA 1
ATOM 5801 C C . ILE A 1 711 ? -2.162 -14.204 -22.156 1.00 90.12 711 ILE A C 1
ATOM 5803 O O . ILE A 1 711 ? -1.974 -14.073 -23.366 1.00 90.12 711 ILE A O 1
ATOM 5807 N N . ALA A 1 712 ? -1.596 -15.178 -21.447 1.00 88.69 712 ALA A N 1
ATOM 5808 C CA . ALA A 1 712 ? -0.652 -16.126 -22.013 1.00 88.69 712 ALA A CA 1
ATOM 5809 C C . ALA A 1 712 ? -1.295 -17.052 -23.069 1.00 88.69 712 ALA A C 1
ATOM 5811 O O . ALA A 1 712 ? -0.694 -17.257 -24.126 1.00 88.69 712 ALA A O 1
ATOM 5812 N N . ILE A 1 713 ? -2.534 -17.514 -22.856 1.00 87.81 713 ILE A N 1
ATOM 5813 C CA . ILE A 1 713 ? -3.318 -18.286 -23.842 1.00 87.81 713 ILE A CA 1
ATOM 5814 C C . ILE A 1 713 ? -3.602 -17.446 -25.089 1.00 87.81 713 ILE A C 1
ATOM 5816 O O . ILE A 1 713 ? -3.291 -17.858 -26.203 1.00 87.81 713 ILE A O 1
ATOM 5820 N N . LYS A 1 714 ? -4.108 -16.220 -24.925 1.00 87.69 714 LYS A N 1
ATOM 5821 C CA . LYS A 1 714 ? -4.353 -15.319 -26.062 1.00 87.69 714 LYS A CA 1
ATOM 5822 C C . LYS A 1 714 ? -3.070 -15.036 -26.844 1.00 87.69 714 LYS A C 1
ATOM 5824 O O . LYS A 1 714 ? -3.080 -14.844 -28.057 1.00 87.69 714 LYS A O 1
ATOM 5829 N N . CYS A 1 715 ? -1.945 -14.974 -26.145 1.00 83.62 715 CYS A N 1
ATOM 5830 C CA . CYS A 1 715 ? -0.645 -14.859 -26.769 1.00 83.62 715 CYS A CA 1
ATOM 5831 C C . CYS A 1 715 ? -0.257 -16.151 -27.530 1.00 83.62 715 CYS A C 1
ATOM 5833 O O . CYS A 1 715 ? 0.397 -16.058 -28.567 1.00 83.62 715 CYS A O 1
ATOM 5835 N N . SER A 1 716 ? -0.621 -17.355 -27.098 1.00 76.81 716 SER A N 1
ATOM 5836 C CA . SER A 1 716 ? -0.245 -18.599 -27.796 1.00 76.81 716 SER A CA 1
ATOM 5837 C C . SER A 1 716 ? -1.127 -18.937 -29.013 1.00 76.81 716 SER A C 1
ATOM 5839 O O . SER A 1 716 ? -0.667 -19.627 -29.930 1.00 76.81 716 SER A O 1
ATOM 5841 N N . GLU A 1 717 ? -2.352 -18.406 -29.084 1.00 67.00 717 GLU A N 1
ATOM 5842 C CA . GLU A 1 717 ? -3.266 -18.572 -30.223 1.00 67.00 717 GLU A CA 1
ATOM 5843 C C . GLU A 1 717 ? -2.629 -18.087 -31.546 1.00 67.00 717 GLU A C 1
ATOM 5845 O O . GLU A 1 717 ? -2.365 -16.902 -31.751 1.00 67.00 717 GLU A O 1
ATOM 5850 N N . GLY A 1 718 ? -2.351 -19.029 -32.461 1.00 58.28 718 GLY A N 1
ATOM 5851 C CA . GLY A 1 718 ? -1.790 -18.764 -33.796 1.00 58.28 718 GLY A CA 1
ATOM 5852 C C . GLY A 1 718 ? -0.405 -19.366 -34.080 1.00 58.28 718 GLY A C 1
ATOM 5853 O O . GLY A 1 718 ? 0.024 -19.356 -35.235 1.00 58.28 718 GLY A O 1
ATOM 5854 N N . ARG A 1 719 ? 0.299 -19.936 -33.086 1.00 54.69 719 ARG A N 1
ATOM 5855 C CA . ARG A 1 719 ? 1.548 -20.702 -33.304 1.00 54.69 719 ARG A CA 1
ATOM 5856 C C . ARG A 1 719 ? 1.616 -21.934 -32.394 1.00 54.69 719 ARG A C 1
ATOM 5858 O O . ARG A 1 719 ? 1.938 -21.838 -31.219 1.00 54.69 719 ARG A O 1
ATOM 5865 N N . GLN A 1 720 ? 1.410 -23.118 -32.980 1.00 44.41 720 GLN A N 1
ATOM 5866 C CA . GLN A 1 720 ? 1.424 -24.435 -32.311 1.00 44.41 720 GLN A CA 1
ATOM 5867 C C . GLN A 1 720 ? 2.702 -24.773 -31.508 1.00 44.41 720 GLN A C 1
ATOM 5869 O O . GLN A 1 720 ? 2.684 -25.728 -30.739 1.00 44.41 720 GLN A O 1
ATOM 5874 N N . ARG A 1 721 ? 3.812 -24.037 -31.670 1.00 46.47 721 ARG A N 1
ATOM 5875 C CA . ARG A 1 721 ? 5.093 -24.333 -30.996 1.00 46.47 721 ARG A CA 1
ATOM 5876 C C . ARG A 1 721 ? 5.284 -23.652 -29.638 1.00 46.47 721 ARG A C 1
ATOM 5878 O O . ARG A 1 721 ? 6.157 -24.087 -28.899 1.00 46.47 721 ARG A O 1
ATOM 5885 N N . ASP A 1 722 ? 4.450 -22.671 -29.291 1.00 43.88 722 ASP A N 1
ATOM 5886 C CA . ASP A 1 722 ? 4.563 -21.919 -28.027 1.00 43.88 722 ASP A CA 1
ATOM 5887 C C . ASP A 1 722 ? 3.500 -22.339 -26.986 1.00 43.88 722 ASP A C 1
ATOM 5889 O O . ASP A 1 722 ? 3.394 -21.736 -25.924 1.00 43.88 722 ASP A O 1
ATOM 5893 N N . VAL A 1 723 ? 2.691 -23.364 -27.296 1.00 43.16 723 VAL A N 1
ATOM 5894 C CA . VAL A 1 723 ? 1.556 -23.837 -26.471 1.00 43.16 723 VAL A CA 1
ATOM 5895 C C . VAL A 1 723 ? 2.011 -24.729 -25.309 1.00 43.16 723 VAL A C 1
ATOM 5897 O O . VAL A 1 723 ? 1.315 -24.858 -24.307 1.00 43.16 723 VAL A O 1
ATOM 5900 N N . VAL A 1 724 ? 3.198 -25.327 -25.408 1.00 40.72 724 VAL A N 1
ATOM 5901 C CA . VAL A 1 724 ? 3.780 -26.132 -24.331 1.00 40.72 724 VAL A CA 1
ATOM 5902 C C . VAL A 1 724 ? 4.703 -25.214 -23.542 1.00 40.72 724 VAL A C 1
ATOM 5904 O O . VAL A 1 724 ? 5.823 -25.027 -23.994 1.00 40.72 724 VAL A O 1
ATOM 5907 N N . MET A 1 725 ? 4.231 -24.592 -22.454 1.00 40.31 725 MET A N 1
ATOM 5908 C CA . MET A 1 725 ? 5.001 -24.047 -21.305 1.00 40.31 725 MET A CA 1
ATOM 5909 C C . MET A 1 725 ? 4.229 -22.911 -20.608 1.00 40.31 725 MET A C 1
ATOM 5911 O O . MET A 1 725 ? 4.695 -21.769 -20.559 1.00 40.31 725 MET A O 1
ATOM 5915 N N . ILE A 1 726 ? 3.056 -23.228 -20.060 1.00 33.97 726 ILE A N 1
ATOM 5916 C CA . ILE A 1 726 ? 2.493 -22.515 -18.906 1.00 33.97 726 ILE A CA 1
ATOM 5917 C C . ILE A 1 726 ? 2.241 -23.561 -17.835 1.00 33.97 726 ILE A C 1
ATOM 5919 O O . ILE A 1 726 ? 1.652 -24.605 -18.203 1.00 33.97 726 ILE A O 1
#